Protein AF-A0A167B5S8-F1 (afdb_monomer)

Organism: Colletotrichum incanum (NCBI:txid1573173)

Sequence (380 aa):
MQDLHNALTIAVIDIVQRWWTDEDARFPERMPLEPKEEELLKWIERQVSAGNLQEFSRRLGSWRPDFLVEEDEHHEESYRITEINARFSFNGFMHGAYGQEALNRCVEGEKSVLVGATDPKMILEGLFGLFQTDYPLHLLKGVEHGIDIHMFVDAVWRRFGIKPRLITPADLRLFPDPVSKSGQRLCCVTKNLVMPTSSWTFTAKNGEVWEEIHQVGLELHQRELIALDLGILHEISLRCFNDMRTILLVHDKRMLGIIKQEIPNLVARKVLMPAQADVLDRGVVDTTLPGSKQLDDLIQASMVSPQLRQGYILKPIRSGKGEGIVFGEDLGEHEWISALQELISSKMVPGVSCVIQRRIMPREYNLVLKANLRWFTDRD

Solvent-accessible surface area (backbone atoms only — not comparable to full-atom values): 21814 Å² total; per-residue (Å²): 108,70,66,36,54,50,34,48,50,55,51,50,41,54,53,62,74,35,44,89,73,41,74,88,75,39,43,54,68,65,56,51,67,58,72,70,57,46,52,51,54,57,50,48,53,52,32,32,76,68,69,72,38,77,58,60,86,80,41,60,51,39,70,45,75,43,65,49,44,25,62,46,102,83,72,43,87,40,59,25,36,75,46,40,52,23,57,46,63,40,67,64,49,49,57,47,23,54,50,42,50,55,47,39,71,72,45,74,47,104,85,52,90,69,72,65,95,63,60,34,63,62,52,52,51,56,62,58,67,53,60,65,87,93,49,74,48,36,32,40,42,52,87,67,81,62,68,26,57,59,52,45,37,54,50,42,26,75,75,69,72,44,73,55,40,82,41,41,80,87,35,56,44,82,44,87,28,85,86,40,97,81,39,48,40,43,27,32,63,53,92,69,84,89,63,70,99,78,71,60,70,45,76,45,96,88,68,50,37,32,34,64,57,72,34,35,42,54,40,48,54,71,72,57,57,69,68,49,55,67,72,54,51,55,50,44,57,70,27,31,40,54,25,59,61,34,41,68,47,55,30,29,54,57,39,53,23,49,52,62,70,38,41,68,57,34,39,75,71,63,75,33,54,70,70,38,41,52,42,34,59,64,27,41,46,60,36,40,42,35,49,34,71,66,41,56,53,47,52,56,48,36,74,77,39,58,71,56,36,58,51,27,28,41,37,42,38,82,57,62,97,71,52,76,55,43,53,30,67,81,40,52,66,69,56,47,53,51,59,55,60,71,31,55,53,40,70,79,42,92,98,67,47,41,33,43,28,58,52,80,66,65,61,87,74,94,73,93,70,78,83,72,85,79,80,81,88,81,85,129

Radius of gyration: 23.2 Å; Cα contacts (8 Å, |Δi|>4): 561; chains: 1; bounding box: 58×59×72 Å

Secondary structure (DSSP, 8-state):
-HHHHHHHHHHHHHHHHTTTT-TTTTHHHHS---HHHHHHHHHHHHHHHTTSS--GGG-----EEEEEEEE-TTS-EEEEEEEEE-SSTTTTHHHHHHHHHHHHHHH-STT-----SS-HHHHHHHHHTTS-TTS-EEEEE-S---HHHHHHHHHHHHHHS--PEEE-GGGEEEEE-TTSTTSEEEEEEE------T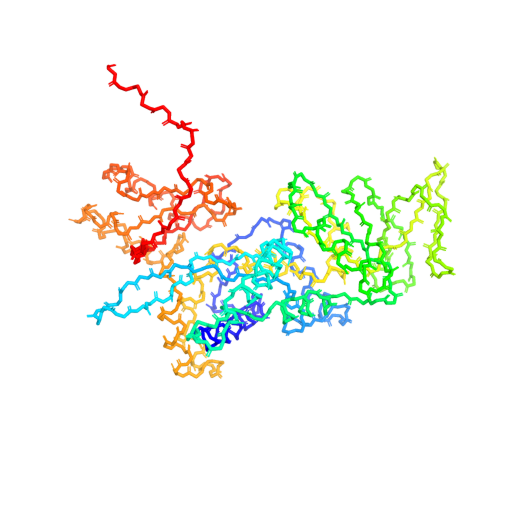T--EEE-TTS-EEEE-SEEEEE--HHHHHHS-HHHHHHHHHHBSS-HHIIIIITSTHHHHHHHHHHHHHHHTTSS-HHHHHHHHHHB--EEPTTSHHHHHHHHHHHH-GGGGGGEEEEETT--TTTT-EEGGGS-HHHHHHHHHHTSS-S--TTT-EEEEEPP-PPP--------S-------

Nearest PDB structures (foldseek):
  6mxb-assembly2_C  TM=2.808E-01  e=1.785E+00  Trypanosoma brucei brucei TREU927
  6ar9-assembly2_C  TM=2.367E-01  e=1.600E+00  Trypanosoma brucei brucei TREU927
  7scr-assembly2_C  TM=2.934E-01  e=4.769E+00  Trypanosoma brucei brucei
  6mxb-assembly2_E  TM=2.358E-01  e=2.220E+00  Trypanosoma brucei brucei TREU927
  6ar9-assembly3_F  TM=2.421E-01  e=2.615E+00  Trypanosoma brucei brucei TREU927

Foldseek 3Di:
DVLLVVLLLLLLLVCLQCVPPPPPLVNCQLAPDDPLLVVLSVVVVVCCVVVLAPRCNVQQAAKDFDWFWFQDPVRDTFTARQFMGQQARQPPLLVLLVVLVVVQVVQPDPPHPDDRPDHSVVSLVSNVVLDDLVDAEEEEADDDPDPRVVSNQVVCCVPRVHRHHYDYLVQWDWDQDCVDPLRIFIKGFDPDPPDDPDWDWDQDPVRTIITTDQAYEYHDAPVRLSPHDSVNSNNNQSHYSNHSSSNRPVRFSSNLQSSLVCLVVCVVVVSDDPVSSVSNNSHYFHKATQLDPVLVVVLVVCVVPVCCQQQKWWAAGRDPPRPPIGRSVNDDSVRSSVLSVLRSRNDDDPPNGTIITGDGDHDDDDDDDDPDDDDDDDDD

Mean predicted aligned error: 6.03 Å

pLDDT: mean 90.88, std 11.54, range [34.59, 98.69]

Structure (mmCIF, N/CA/C/O backbone):
data_AF-A0A167B5S8-F1
#
_entry.id   AF-A0A167B5S8-F1
#
loop_
_atom_site.group_PDB
_atom_site.id
_atom_site.type_symbol
_atom_site.label_atom_id
_atom_site.label_alt_id
_atom_site.label_comp_id
_atom_site.label_asym_id
_atom_site.label_entity_id
_atom_site.label_seq_id
_atom_site.pdbx_PDB_ins_code
_atom_site.Cartn_x
_atom_site.Cartn_y
_atom_site.Cartn_z
_atom_site.occupancy
_atom_site.B_iso_or_equiv
_atom_site.auth_seq_id
_atom_site.auth_comp_id
_atom_site.auth_asym_id
_atom_site.auth_atom_id
_atom_site.pdbx_PDB_model_num
ATOM 1 N N . MET A 1 1 ? -14.598 -13.356 6.620 1.00 85.00 1 MET A N 1
ATOM 2 C CA . MET A 1 1 ? -13.335 -12.813 6.060 1.00 85.00 1 MET A CA 1
ATOM 3 C C . MET A 1 1 ? -13.394 -12.507 4.567 1.00 85.00 1 MET A C 1
ATOM 5 O O . MET A 1 1 ? -13.010 -11.404 4.202 1.00 85.00 1 MET A O 1
ATOM 9 N N . GLN A 1 2 ? -13.881 -13.407 3.702 1.00 91.12 2 GLN A N 1
ATOM 10 C CA . GLN A 1 2 ? -13.965 -13.129 2.257 1.00 91.12 2 GLN A CA 1
ATOM 11 C C . GLN A 1 2 ? -14.840 -11.905 1.932 1.00 91.12 2 GLN A C 1
ATOM 13 O O . GLN A 1 2 ? -14.409 -11.029 1.188 1.00 91.12 2 GLN A O 1
ATOM 18 N N . ASP A 1 3 ? -16.010 -11.785 2.566 1.00 95.19 3 ASP A N 1
ATOM 19 C CA . ASP A 1 3 ? -16.887 -10.617 2.388 1.00 95.19 3 ASP A CA 1
ATOM 20 C C . ASP A 1 3 ? -16.235 -9.310 2.848 1.00 95.19 3 ASP A C 1
ATOM 22 O O . ASP A 1 3 ? -16.364 -8.286 2.179 1.00 95.19 3 ASP A O 1
ATOM 26 N N . LEU A 1 4 ? -15.474 -9.356 3.948 1.00 96.81 4 LEU A N 1
ATOM 27 C CA . LEU A 1 4 ? -14.710 -8.212 4.445 1.00 96.81 4 LEU A CA 1
ATOM 28 C C . LEU A 1 4 ? -13.623 -7.795 3.452 1.00 96.81 4 LEU A C 1
ATOM 30 O O . LEU A 1 4 ? -13.508 -6.615 3.132 1.00 96.81 4 LEU A O 1
ATOM 34 N N . HIS A 1 5 ? -12.861 -8.751 2.919 1.00 95.69 5 HIS A N 1
ATOM 35 C CA . HIS A 1 5 ? -11.855 -8.465 1.899 1.00 95.69 5 HIS A CA 1
ATOM 36 C C . HIS A 1 5 ? -12.480 -7.862 0.631 1.00 95.69 5 HIS A C 1
ATOM 38 O O . HIS A 1 5 ? -11.959 -6.886 0.090 1.00 95.69 5 HIS A O 1
ATOM 44 N N . ASN A 1 6 ? -13.626 -8.387 0.190 1.00 97.44 6 ASN A N 1
ATOM 45 C CA . ASN A 1 6 ? -14.350 -7.864 -0.967 1.00 97.44 6 ASN A CA 1
ATOM 46 C C . ASN A 1 6 ? -14.842 -6.428 -0.727 1.00 97.44 6 ASN A C 1
ATOM 48 O O . ASN A 1 6 ? -14.605 -5.554 -1.560 1.00 97.44 6 ASN A O 1
ATOM 52 N N . ALA A 1 7 ? -15.481 -6.162 0.417 1.00 98.50 7 ALA A N 1
ATOM 53 C CA . ALA A 1 7 ? -15.962 -4.827 0.773 1.00 98.50 7 ALA A CA 1
ATOM 54 C C . ALA A 1 7 ? -14.809 -3.815 0.896 1.00 98.50 7 ALA A C 1
ATOM 56 O O . ALA A 1 7 ? -14.904 -2.706 0.368 1.00 98.50 7 ALA A O 1
ATOM 57 N N . LEU A 1 8 ? -13.697 -4.218 1.521 1.00 98.62 8 LEU A N 1
ATOM 58 C CA . LEU A 1 8 ? -12.490 -3.399 1.635 1.00 98.62 8 LEU A CA 1
ATOM 59 C C . LEU A 1 8 ? -11.911 -3.063 0.260 1.00 98.62 8 LEU A C 1
ATOM 61 O O . LEU A 1 8 ? -11.577 -1.911 0.001 1.00 98.62 8 LEU A O 1
ATOM 65 N N . THR A 1 9 ? -11.821 -4.054 -0.627 1.00 98.38 9 THR A N 1
ATOM 66 C CA . THR A 1 9 ? -11.303 -3.872 -1.988 1.00 98.38 9 THR A CA 1
ATOM 67 C C . THR A 1 9 ? -12.156 -2.879 -2.774 1.00 98.38 9 THR A C 1
ATOM 69 O O . THR A 1 9 ? -11.612 -1.965 -3.387 1.00 98.38 9 THR A O 1
ATOM 72 N N . ILE A 1 10 ? -13.486 -3.004 -2.712 1.00 98.62 10 ILE A N 1
ATOM 73 C CA . ILE A 1 10 ? -14.414 -2.075 -3.375 1.00 98.62 10 ILE A CA 1
ATOM 74 C C . ILE A 1 10 ? -14.236 -0.647 -2.838 1.00 98.62 10 ILE A C 1
ATOM 76 O O . ILE A 1 10 ? -14.113 0.290 -3.627 1.00 98.62 10 ILE A O 1
ATOM 80 N N . ALA A 1 11 ? -14.173 -0.481 -1.513 1.00 98.69 11 ALA A N 1
ATOM 81 C CA . ALA A 1 11 ? -13.989 0.825 -0.884 1.00 98.69 11 ALA A CA 1
ATOM 82 C C . ALA A 1 11 ? -12.651 1.473 -1.277 1.00 98.69 11 ALA A C 1
ATOM 84 O O . ALA A 1 11 ? -12.620 2.637 -1.671 1.00 98.69 11 ALA A O 1
ATOM 85 N N . VAL A 1 12 ? -11.554 0.710 -1.218 1.00 98.69 12 VAL A N 1
ATOM 86 C CA . VAL A 1 12 ? -10.210 1.171 -1.594 1.00 98.69 12 VAL A CA 1
ATOM 87 C C . VAL A 1 12 ? -10.159 1.591 -3.061 1.00 98.69 12 VAL A C 1
ATOM 89 O O . VAL A 1 12 ? -9.614 2.651 -3.365 1.00 98.69 12 VAL A O 1
ATOM 92 N N . ILE A 1 13 ? -10.741 0.796 -3.966 1.00 98.69 13 ILE A N 1
ATOM 93 C CA . ILE A 1 13 ? -10.787 1.126 -5.394 1.00 98.69 13 ILE A CA 1
ATOM 94 C C . ILE A 1 13 ? -11.499 2.463 -5.612 1.00 98.69 13 ILE A C 1
ATOM 96 O O . ILE A 1 13 ? -10.927 3.346 -6.251 1.00 98.69 13 ILE A O 1
ATOM 100 N N . ASP A 1 14 ? -12.701 2.632 -5.055 1.00 98.62 14 ASP A N 1
ATOM 101 C CA . ASP A 1 14 ? -13.482 3.858 -5.243 1.00 98.62 14 ASP A CA 1
ATOM 102 C C . ASP A 1 14 ? -12.767 5.091 -4.678 1.00 98.62 14 ASP A C 1
ATOM 104 O O . ASP A 1 14 ? -12.618 6.084 -5.388 1.00 98.62 14 ASP A O 1
ATOM 108 N N . ILE A 1 15 ? -12.273 5.015 -3.436 1.00 98.69 15 ILE A N 1
ATOM 109 C CA . ILE A 1 15 ? -11.575 6.125 -2.767 1.00 98.69 15 ILE A CA 1
ATOM 110 C C . ILE A 1 15 ? -10.343 6.556 -3.568 1.00 98.69 15 ILE A C 1
ATOM 112 O O . ILE A 1 15 ? -10.149 7.745 -3.816 1.00 98.69 15 ILE A O 1
ATOM 116 N N . VAL A 1 16 ? -9.515 5.605 -4.008 1.00 98.44 16 VAL A N 1
ATOM 117 C CA . VAL A 1 16 ? -8.288 5.918 -4.752 1.00 98.44 16 VAL A CA 1
ATOM 118 C C . VAL A 1 16 ? -8.599 6.487 -6.138 1.00 98.44 16 VAL A C 1
ATOM 120 O O . VAL A 1 16 ? -7.917 7.412 -6.574 1.00 98.44 16 VAL A O 1
ATOM 123 N N . GLN A 1 17 ? -9.619 5.981 -6.840 1.00 97.38 17 GLN A N 1
ATOM 124 C CA . GLN A 1 17 ? -9.961 6.471 -8.183 1.00 97.38 17 GLN A CA 1
ATOM 125 C C . GLN A 1 17 ? -10.477 7.911 -8.190 1.00 97.38 17 GLN A C 1
ATOM 127 O O . GLN A 1 17 ? -10.289 8.616 -9.179 1.00 97.38 17 GLN A O 1
ATOM 132 N N . ARG A 1 18 ? -11.104 8.361 -7.102 1.00 96.94 18 ARG A N 1
ATOM 133 C CA . ARG A 1 18 ? -11.617 9.732 -6.981 1.00 96.94 18 ARG A CA 1
ATOM 134 C C . ARG A 1 18 ? -10.744 10.644 -6.118 1.00 96.94 18 ARG A C 1
ATOM 136 O O . ARG A 1 18 ? -11.148 11.760 -5.807 1.00 96.94 18 ARG A O 1
ATOM 143 N N . TRP A 1 19 ? -9.543 10.187 -5.755 1.00 98.25 19 TRP A 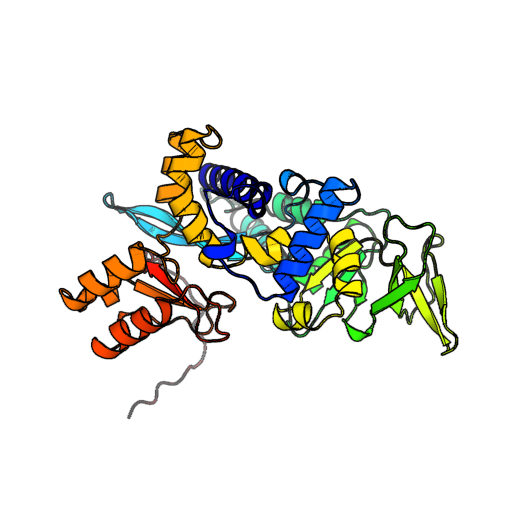N 1
ATOM 144 C CA . TRP A 1 19 ? -8.652 10.855 -4.801 1.00 98.25 19 TRP A CA 1
ATOM 145 C C . TRP A 1 19 ? -8.432 12.345 -5.098 1.00 98.25 19 TRP A C 1
ATOM 147 O O . TRP A 1 19 ? -8.379 13.158 -4.179 1.00 98.25 19 TRP A O 1
ATOM 157 N N . TRP A 1 20 ? -8.312 12.699 -6.382 1.00 96.62 20 TRP A N 1
ATOM 158 C CA . TRP A 1 20 ? -8.062 14.071 -6.838 1.00 96.62 20 TRP A CA 1
ATOM 159 C C . TRP A 1 20 ? -9.299 14.799 -7.368 1.00 96.62 20 TRP A C 1
ATOM 161 O O . TRP A 1 20 ? -9.223 16.001 -7.600 1.00 96.62 20 TRP A O 1
ATOM 171 N N . THR A 1 21 ? -10.395 14.087 -7.628 1.00 95.62 21 THR A N 1
ATOM 172 C CA . THR A 1 21 ? -11.568 14.623 -8.338 1.00 95.62 21 THR A CA 1
ATOM 173 C C . THR A 1 21 ? -12.770 14.852 -7.429 1.00 95.62 21 THR A C 1
ATOM 175 O O . THR A 1 21 ? -13.658 15.617 -7.792 1.00 95.62 21 THR A O 1
ATOM 178 N N . ASP A 1 22 ? -12.807 14.218 -6.257 1.00 96.88 22 ASP A N 1
ATOM 179 C CA . ASP A 1 22 ? -13.857 14.420 -5.260 1.00 96.88 22 ASP A CA 1
ATOM 180 C C . ASP A 1 22 ? -13.489 15.559 -4.296 1.00 96.88 22 ASP A C 1
ATOM 182 O O . ASP A 1 22 ? -12.865 15.355 -3.248 1.00 96.88 22 ASP A O 1
ATOM 186 N N . GLU A 1 23 ? -13.863 16.780 -4.683 1.00 95.31 23 GLU A N 1
ATOM 187 C CA . GLU A 1 23 ? -13.620 17.998 -3.901 1.00 95.31 23 GLU A CA 1
ATOM 188 C C . GLU A 1 23 ? -14.387 18.018 -2.569 1.00 95.31 23 GLU A C 1
ATOM 190 O O . GLU A 1 23 ? -13.928 18.643 -1.613 1.00 95.31 23 GLU A O 1
ATOM 195 N N . ASP A 1 24 ? -15.516 17.310 -2.467 1.00 96.00 24 ASP A N 1
ATOM 196 C CA . ASP A 1 24 ? -16.316 17.250 -1.240 1.00 96.00 24 ASP A CA 1
ATOM 197 C C . ASP A 1 24 ? -15.655 16.338 -0.195 1.00 96.00 24 ASP A C 1
ATOM 199 O O . ASP A 1 24 ? -15.629 16.650 1.001 1.00 96.00 24 ASP A O 1
ATOM 203 N N . ALA A 1 25 ? -15.080 15.215 -0.639 1.00 96.19 25 ALA A N 1
ATOM 204 C CA . ALA A 1 25 ? -14.423 14.253 0.241 1.00 96.19 25 ALA A CA 1
ATOM 205 C C . ALA A 1 25 ? -13.068 14.737 0.781 1.00 96.19 25 ALA A C 1
ATOM 207 O O . ALA A 1 25 ? -12.649 14.280 1.856 1.00 96.19 25 ALA A O 1
ATOM 208 N N . ARG A 1 26 ? -12.401 15.665 0.071 1.00 95.75 26 ARG A N 1
ATOM 209 C CA . ARG A 1 26 ? -11.160 16.346 0.498 1.00 95.75 26 ARG A CA 1
ATOM 210 C C . ARG A 1 26 ? -10.071 15.380 0.981 1.00 95.75 26 ARG A C 1
ATOM 212 O O . ARG A 1 26 ? -9.534 15.499 2.089 1.00 95.75 26 ARG A O 1
ATOM 219 N N . PHE A 1 27 ? -9.806 14.335 0.195 1.00 97.56 27 PHE A N 1
ATOM 220 C CA . PHE A 1 27 ? -8.835 13.302 0.571 1.00 97.56 27 PHE A CA 1
ATOM 221 C C . PHE A 1 27 ? -7.413 13.827 0.777 1.00 97.56 27 PHE A C 1
ATOM 223 O O . PHE A 1 27 ? -6.815 13.469 1.798 1.00 97.56 27 PHE A O 1
ATOM 230 N N . PRO A 1 28 ? -6.867 14.688 -0.104 1.00 96.12 28 PRO A N 1
ATOM 231 C CA . PRO A 1 28 ? -5.528 15.235 0.088 1.00 96.12 28 PRO A CA 1
ATOM 232 C C . PRO A 1 28 ? -5.395 16.047 1.384 1.00 96.12 28 PRO A C 1
ATOM 234 O O . PRO A 1 28 ? -4.339 16.031 2.008 1.00 96.12 28 PRO A O 1
ATOM 237 N N . GLU A 1 29 ? -6.458 16.709 1.846 1.00 94.44 29 GLU A N 1
ATOM 238 C CA . GLU A 1 29 ? -6.458 17.465 3.103 1.00 94.44 29 GLU A CA 1
ATOM 239 C C . GLU A 1 29 ? -6.513 16.561 4.343 1.00 94.44 29 GLU A C 1
ATOM 241 O O . GLU A 1 29 ? -5.941 16.897 5.386 1.00 94.44 29 GLU A O 1
ATOM 246 N N . ARG A 1 30 ? -7.197 15.414 4.240 1.00 94.62 30 ARG A N 1
ATOM 247 C CA . ARG A 1 30 ? -7.322 14.406 5.312 1.00 94.62 30 ARG A CA 1
ATOM 248 C C . ARG A 1 30 ? -6.083 13.525 5.430 1.00 94.62 30 ARG A C 1
ATOM 250 O O . ARG A 1 30 ? -5.764 13.030 6.510 1.00 94.62 30 ARG A O 1
ATOM 257 N N . MET A 1 31 ? -5.385 13.323 4.318 1.00 95.06 31 MET A N 1
ATOM 258 C CA . MET A 1 31 ? -4.178 12.514 4.228 1.00 95.06 31 MET A CA 1
ATOM 259 C C . MET A 1 31 ? -3.126 13.222 3.369 1.00 95.06 31 MET A C 1
ATOM 261 O O . MET A 1 31 ? -2.790 12.743 2.284 1.00 95.06 31 MET A O 1
ATOM 265 N N . PRO A 1 32 ? -2.572 14.351 3.850 1.00 93.62 32 PRO A N 1
ATOM 266 C CA . PRO A 1 32 ? -1.552 15.066 3.104 1.00 93.62 32 PRO A CA 1
ATOM 267 C C . PRO A 1 32 ? -0.321 14.188 2.910 1.00 93.62 32 PRO A C 1
ATOM 269 O O . PRO A 1 32 ? 0.052 13.394 3.790 1.00 93.62 32 PRO A O 1
ATOM 272 N N . LEU A 1 33 ? 0.288 14.343 1.740 1.00 92.25 33 LEU A N 1
ATOM 273 C CA . LEU A 1 33 ? 1.464 13.612 1.288 1.00 92.25 33 LEU A CA 1
ATOM 274 C C . LEU A 1 33 ? 2.680 14.535 1.261 1.00 92.25 33 LEU A C 1
ATOM 276 O O . LEU A 1 33 ? 2.554 15.758 1.346 1.00 92.25 33 LEU A O 1
ATOM 280 N N . GLU A 1 34 ? 3.872 13.958 1.139 1.00 91.00 34 GLU A N 1
ATOM 281 C CA . GLU A 1 34 ? 5.047 14.776 0.862 1.00 91.00 34 GLU A CA 1
ATOM 282 C C . GLU A 1 34 ? 4.951 15.359 -0.557 1.00 91.00 34 GLU A C 1
ATOM 284 O O . GLU A 1 34 ? 4.432 14.688 -1.456 1.00 91.00 34 GLU A O 1
ATOM 289 N N . PRO A 1 35 ? 5.489 16.569 -0.812 1.00 92.75 35 PRO A N 1
ATOM 290 C CA . PRO A 1 35 ? 5.327 17.244 -2.102 1.00 92.75 35 PRO A CA 1
ATOM 291 C C . PRO A 1 35 ? 5.710 16.384 -3.313 1.00 92.75 35 PRO A C 1
ATOM 293 O O . PRO A 1 35 ? 5.017 16.393 -4.325 1.00 92.75 35 PRO A O 1
ATOM 296 N N . LYS A 1 36 ? 6.781 15.591 -3.192 1.00 94.50 36 LYS A N 1
ATOM 297 C CA . LYS A 1 36 ? 7.263 14.706 -4.260 1.00 94.50 36 LYS A CA 1
ATOM 298 C C . LYS A 1 36 ? 6.346 13.503 -4.506 1.00 94.50 36 LYS A C 1
ATOM 300 O O . LYS A 1 36 ? 6.209 13.059 -5.641 1.00 94.50 36 LYS A O 1
ATOM 305 N N . GLU A 1 37 ? 5.721 12.972 -3.458 1.00 94.50 37 GLU A N 1
ATOM 306 C CA . GLU A 1 37 ? 4.750 11.876 -3.573 1.00 94.50 37 GLU A CA 1
ATOM 307 C C . GLU A 1 37 ? 3.457 12.374 -4.216 1.00 94.50 37 GLU A C 1
ATOM 309 O O . GLU A 1 37 ? 2.916 11.723 -5.107 1.00 94.50 37 GLU A O 1
ATOM 314 N N . GLU A 1 38 ? 2.988 13.552 -3.803 1.00 96.25 38 GLU A N 1
ATOM 315 C CA . GLU A 1 38 ? 1.835 14.207 -4.412 1.00 96.25 38 GLU A CA 1
ATOM 316 C C . GLU A 1 38 ? 2.085 14.518 -5.893 1.00 96.25 38 GLU A C 1
ATOM 318 O O . GLU A 1 38 ? 1.242 14.207 -6.738 1.00 96.25 38 GLU A O 1
ATOM 323 N N . GLU A 1 39 ? 3.251 15.080 -6.227 1.00 97.19 39 GLU A N 1
ATOM 324 C CA . GLU A 1 39 ? 3.653 15.338 -7.612 1.00 97.19 39 GLU A CA 1
ATOM 325 C C . GLU A 1 39 ? 3.646 14.050 -8.447 1.00 97.19 39 GLU A C 1
ATOM 327 O O . GLU A 1 39 ? 3.076 14.027 -9.543 1.00 97.19 39 GLU A O 1
ATOM 332 N N . LEU A 1 40 ? 4.210 12.965 -7.907 1.00 97.88 40 LEU A N 1
ATOM 333 C CA . LEU A 1 40 ? 4.229 11.656 -8.553 1.00 97.88 40 LEU A CA 1
ATOM 334 C C . LEU A 1 40 ? 2.813 11.110 -8.784 1.00 97.88 40 LEU A C 1
ATOM 336 O O . LEU A 1 40 ? 2.497 10.674 -9.890 1.00 97.88 40 LEU A O 1
ATOM 340 N N . LEU A 1 41 ? 1.941 11.145 -7.775 1.00 97.88 41 LEU A N 1
ATOM 341 C CA . LEU A 1 41 ? 0.573 10.633 -7.897 1.00 97.88 41 LEU A CA 1
ATOM 342 C C . LEU A 1 41 ? -0.280 11.468 -8.864 1.00 97.88 41 LEU A C 1
ATOM 344 O O . LEU A 1 41 ? -1.040 10.903 -9.651 1.00 97.88 41 LEU A O 1
ATOM 348 N N . LYS A 1 42 ? -0.119 12.796 -8.879 1.00 97.75 42 LYS A N 1
ATOM 349 C CA . LYS A 1 42 ? -0.750 13.670 -9.884 1.00 97.75 42 LYS A CA 1
ATOM 350 C C . LYS A 1 42 ? -0.201 13.412 -11.286 1.00 97.75 42 LYS A C 1
ATOM 352 O O . LYS A 1 42 ? -0.925 13.511 -12.277 1.00 97.75 42 LYS A O 1
ATOM 357 N N . TRP A 1 43 ? 1.087 13.093 -11.414 1.00 97.44 43 TRP A N 1
ATOM 358 C CA . TRP A 1 43 ? 1.656 12.662 -12.689 1.00 97.44 43 TRP A CA 1
ATOM 359 C C . TRP A 1 43 ? 1.067 11.325 -13.151 1.00 97.44 43 TRP A C 1
ATOM 361 O O . TRP A 1 43 ? 0.683 11.222 -14.315 1.00 97.44 43 TRP A O 1
ATOM 371 N N . ILE A 1 44 ? 0.911 10.352 -12.250 1.00 97.19 44 ILE A N 1
ATOM 372 C CA . ILE A 1 44 ? 0.261 9.065 -12.533 1.00 97.19 44 ILE A CA 1
ATOM 373 C C . ILE A 1 44 ? -1.159 9.271 -13.060 1.00 97.19 44 ILE A C 1
ATOM 375 O O . ILE A 1 44 ? -1.513 8.677 -14.075 1.00 97.19 44 ILE A O 1
ATOM 379 N N . GLU A 1 45 ? -1.942 10.159 -12.447 1.00 97.00 45 GLU A N 1
ATOM 380 C CA . GLU A 1 45 ? -3.307 10.450 -12.903 1.00 97.00 45 GLU A CA 1
ATOM 381 C C . GLU A 1 45 ? -3.337 10.985 -14.346 1.00 97.00 45 GLU A C 1
ATOM 383 O O . GLU A 1 45 ? -4.136 10.554 -15.182 1.00 97.00 45 GLU A O 1
ATOM 388 N N . ARG A 1 46 ? -2.374 11.847 -14.696 1.00 96.19 46 ARG A N 1
ATOM 389 C CA . ARG A 1 46 ? -2.198 12.314 -16.081 1.00 96.19 46 ARG A CA 1
ATOM 390 C C . ARG A 1 46 ? -1.823 11.177 -17.033 1.00 96.19 46 ARG A C 1
ATOM 392 O O . ARG A 1 46 ? -2.279 11.179 -18.173 1.00 96.19 46 ARG A O 1
ATOM 399 N N . GLN A 1 47 ? -1.029 10.198 -16.591 1.00 96.25 47 GLN A N 1
ATOM 400 C CA . GLN A 1 47 ? -0.696 9.023 -17.409 1.00 96.25 47 GLN A CA 1
ATOM 401 C C . GLN A 1 47 ? -1.889 8.088 -17.618 1.00 96.25 47 GLN A C 1
ATOM 403 O O . GLN A 1 47 ? -2.013 7.507 -18.697 1.00 96.25 47 GLN A O 1
ATOM 408 N N . VAL A 1 48 ? -2.772 7.958 -16.624 1.00 95.75 48 VAL A N 1
ATOM 409 C CA . VAL A 1 48 ? -4.037 7.224 -16.772 1.00 95.75 48 VAL A CA 1
ATOM 410 C C . VAL A 1 48 ? -4.920 7.919 -17.806 1.00 95.75 48 VAL A C 1
ATOM 412 O O . VAL A 1 48 ? -5.330 7.289 -18.777 1.00 95.75 48 VAL A O 1
ATOM 415 N N . SER A 1 49 ? -5.106 9.236 -17.674 1.00 94.69 49 SER A N 1
ATOM 416 C CA . SER A 1 49 ? -5.874 10.048 -18.631 1.00 94.69 49 SER A CA 1
ATOM 417 C C . SER A 1 49 ? -5.314 9.987 -20.060 1.00 94.69 49 SER A C 1
ATOM 419 O O . SER A 1 49 ? -6.069 10.001 -21.029 1.00 94.69 49 SER A O 1
ATOM 421 N N . ALA A 1 50 ? -3.989 9.883 -20.206 1.00 94.12 50 ALA A N 1
ATOM 422 C CA . ALA A 1 50 ? -3.315 9.742 -21.497 1.00 94.12 50 ALA A CA 1
ATOM 423 C C . ALA A 1 50 ? -3.341 8.309 -22.074 1.00 94.12 50 ALA A C 1
ATOM 425 O O . ALA A 1 50 ? -2.839 8.088 -23.176 1.00 94.12 50 ALA A O 1
ATOM 426 N N . GLY A 1 51 ? -3.877 7.318 -21.351 1.00 93.69 51 GLY A N 1
ATOM 427 C CA . GLY A 1 51 ? -3.889 5.913 -21.779 1.00 93.69 51 GLY A CA 1
ATOM 428 C C . GLY A 1 51 ? -2.518 5.222 -21.720 1.00 93.69 51 GLY A C 1
ATOM 429 O O . GLY A 1 51 ? -2.302 4.185 -22.358 1.00 93.69 51 GLY A O 1
ATOM 430 N N . ASN A 1 52 ? -1.572 5.792 -20.970 1.00 93.00 52 ASN A N 1
ATOM 431 C CA . ASN A 1 52 ? -0.237 5.230 -20.754 1.00 93.00 52 ASN A CA 1
ATOM 432 C C . ASN A 1 52 ? -0.197 4.273 -19.558 1.00 93.00 52 ASN A C 1
ATOM 434 O O . ASN A 1 52 ? 0.629 3.361 -19.531 1.00 93.00 52 ASN A O 1
ATOM 438 N N . LEU A 1 53 ? -1.106 4.454 -18.599 1.00 94.56 53 LEU A N 1
ATOM 439 C CA . LEU A 1 53 ? -1.284 3.588 -17.440 1.00 94.56 53 LEU A CA 1
ATOM 440 C C . LEU A 1 53 ? -2.752 3.161 -17.331 1.00 94.56 53 LEU A C 1
ATOM 442 O O . LEU A 1 53 ? -3.648 3.893 -17.738 1.00 94.56 53 LEU A O 1
ATOM 446 N N . GLN A 1 54 ? -3.010 1.971 -16.791 1.00 94.62 54 GLN A N 1
ATOM 447 C CA . GLN A 1 54 ? -4.383 1.523 -16.557 1.00 94.62 54 GLN A CA 1
ATOM 448 C C . GLN A 1 54 ? -4.979 2.188 -15.309 1.00 94.62 54 GLN A C 1
ATOM 450 O O . GLN A 1 54 ? -4.269 2.611 -14.388 1.00 94.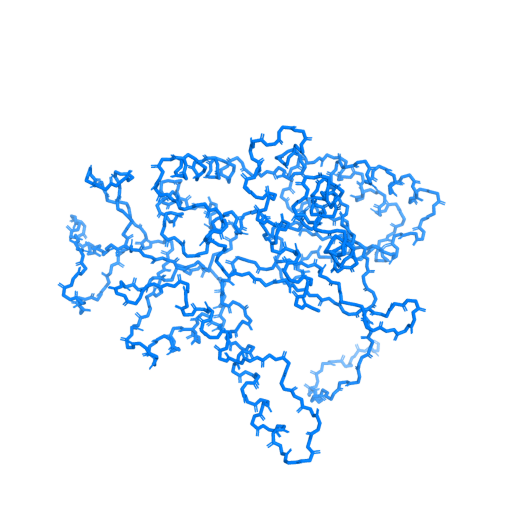62 54 GLN A O 1
ATOM 455 N N . GLU A 1 55 ? -6.308 2.214 -15.262 1.00 96.25 55 GLU A N 1
ATOM 456 C CA . GLU A 1 55 ? -7.067 2.572 -14.068 1.00 96.25 55 GLU A CA 1
ATOM 457 C C . GLU A 1 55 ? -6.656 1.727 -12.857 1.00 96.25 55 GLU A C 1
ATOM 459 O O . GLU A 1 55 ? -6.270 0.561 -12.985 1.00 96.25 55 GLU A O 1
ATOM 464 N N . PHE A 1 56 ? -6.781 2.318 -11.667 1.00 97.31 56 PHE A N 1
ATOM 465 C CA . PHE A 1 56 ? -6.377 1.680 -10.416 1.00 97.31 56 PHE A CA 1
ATOM 466 C C . PHE A 1 56 ? -7.055 0.324 -10.186 1.00 97.31 56 PHE A C 1
ATOM 468 O O . PHE A 1 56 ? -6.393 -0.638 -9.806 1.00 97.31 56 PHE A O 1
ATOM 475 N N . SER A 1 57 ? -8.344 0.220 -10.522 1.00 96.44 57 SER A N 1
ATOM 476 C CA . SER A 1 57 ? -9.163 -0.996 -10.413 1.00 96.44 57 SER A CA 1
ATOM 477 C C . SER A 1 57 ? -8.600 -2.215 -11.158 1.00 96.44 57 SER A C 1
ATOM 479 O O . SER A 1 57 ? -8.993 -3.342 -10.872 1.00 96.44 57 SER A O 1
ATOM 481 N N . ARG A 1 58 ? -7.674 -2.012 -12.105 1.00 94.75 58 ARG A N 1
ATOM 482 C CA . ARG A 1 58 ? -7.046 -3.077 -12.902 1.00 94.75 58 ARG A CA 1
ATOM 483 C C . ARG A 1 58 ? -5.606 -3.384 -12.495 1.00 94.75 58 ARG A C 1
ATOM 485 O O . ARG A 1 58 ? -5.026 -4.326 -13.026 1.00 94.75 58 ARG A O 1
ATOM 492 N N . ARG A 1 59 ? -5.013 -2.595 -11.593 1.00 91.12 59 ARG A N 1
ATOM 493 C CA . ARG A 1 59 ? -3.589 -2.680 -11.222 1.00 91.12 59 ARG A CA 1
ATOM 494 C C . ARG A 1 59 ? -3.364 -2.515 -9.721 1.00 91.12 59 ARG A C 1
ATOM 496 O O . ARG A 1 59 ? -2.442 -1.831 -9.318 1.00 91.12 59 ARG A O 1
ATOM 503 N N . LEU A 1 60 ? -4.165 -3.148 -8.870 1.00 93.06 60 LEU A N 1
ATOM 504 C CA . LEU A 1 60 ? -3.991 -3.011 -7.417 1.00 93.06 60 LEU A CA 1
ATOM 505 C C . LEU A 1 60 ? -2.615 -3.512 -6.943 1.00 93.06 60 LEU A C 1
ATOM 507 O O . LEU A 1 60 ? -2.063 -2.979 -5.983 1.00 93.06 60 LEU A O 1
ATOM 511 N N . GLY A 1 61 ? -2.055 -4.513 -7.626 1.00 93.69 61 GLY A N 1
ATOM 512 C CA . GLY A 1 61 ? -0.816 -5.165 -7.220 1.00 93.69 61 GLY A CA 1
ATOM 513 C C . GLY A 1 61 ? -1.034 -6.148 -6.071 1.00 93.69 61 GLY A C 1
ATOM 514 O O . GLY A 1 61 ? -2.065 -6.815 -6.003 1.00 93.69 61 GLY A O 1
ATOM 515 N N . SER A 1 62 ? -0.053 -6.242 -5.175 1.00 94.50 62 SER A N 1
ATOM 516 C CA . SER A 1 62 ? -0.072 -7.129 -4.010 1.00 94.50 62 SER A CA 1
ATOM 517 C C . SER A 1 62 ? -0.144 -6.321 -2.721 1.00 94.50 62 SER A C 1
ATOM 519 O O . SER A 1 62 ? 0.679 -5.439 -2.468 1.00 94.50 62 SER A O 1
ATOM 521 N N . TRP A 1 63 ? -1.128 -6.651 -1.894 1.00 94.75 63 TRP A N 1
ATOM 522 C CA . TRP A 1 63 ? -1.374 -6.016 -0.610 1.00 94.75 63 TRP A CA 1
ATOM 523 C C . TRP A 1 63 ? -2.000 -7.019 0.357 1.00 94.75 63 TRP A C 1
ATOM 525 O O . TRP A 1 63 ? -2.690 -7.955 -0.046 1.00 94.75 63 TRP A O 1
ATOM 535 N N . ARG A 1 64 ? -1.726 -6.833 1.647 1.00 93.62 64 ARG A N 1
ATOM 536 C CA . ARG A 1 64 ? -2.095 -7.748 2.723 1.00 93.62 64 ARG A CA 1
ATOM 537 C C . ARG A 1 64 ? -2.735 -6.959 3.867 1.00 93.62 64 ARG A C 1
ATOM 539 O O . ARG A 1 64 ? -2.025 -6.218 4.547 1.00 93.62 64 ARG A O 1
ATOM 546 N N . PRO A 1 65 ? -4.056 -7.050 4.073 1.00 94.88 65 PRO A N 1
ATOM 547 C CA . PRO A 1 65 ? -4.672 -6.526 5.282 1.00 94.88 65 PRO A CA 1
ATOM 548 C C . PRO A 1 65 ? -4.323 -7.434 6.466 1.00 94.88 65 PRO A C 1
ATOM 550 O O . PRO A 1 65 ? -4.631 -8.625 6.444 1.00 94.88 65 PRO A O 1
ATOM 553 N N . ASP A 1 66 ? -3.712 -6.864 7.500 1.00 94.69 66 ASP A N 1
ATOM 554 C CA . ASP A 1 66 ? -3.375 -7.587 8.724 1.00 94.69 66 ASP A CA 1
ATOM 555 C C . ASP A 1 66 ? -4.436 -7.309 9.785 1.00 94.69 66 ASP A C 1
ATOM 557 O O . ASP A 1 66 ? -4.872 -6.168 9.980 1.00 94.69 66 ASP A O 1
ATOM 561 N N . PHE A 1 67 ? -4.869 -8.361 10.473 1.00 95.38 67 PHE A N 1
ATOM 562 C CA . PHE A 1 67 ? -5.962 -8.299 11.433 1.00 95.38 67 PHE A CA 1
ATOM 563 C C . PHE A 1 67 ? -5.569 -8.866 12.795 1.00 95.38 67 PHE A C 1
ATOM 565 O O . PHE A 1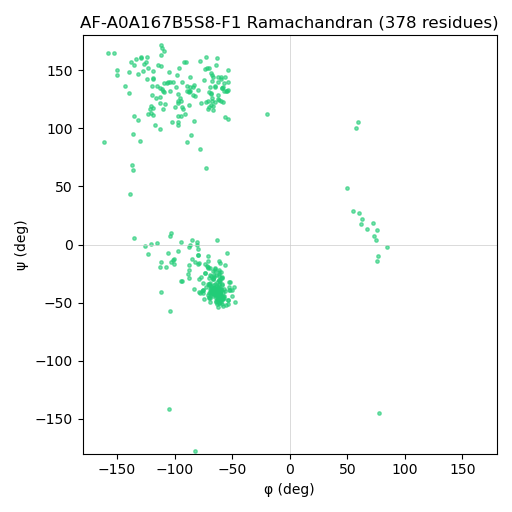 67 ? -4.684 -9.710 12.911 1.00 95.38 67 PHE A O 1
ATOM 572 N N . LEU A 1 68 ? -6.272 -8.399 13.821 1.00 95.75 68 LEU A N 1
ATOM 573 C CA . LEU A 1 68 ? -6.318 -9.011 15.143 1.00 95.75 68 LEU A CA 1
ATOM 574 C C . LEU A 1 68 ? -7.720 -9.580 15.371 1.00 95.75 68 LEU A C 1
ATOM 576 O O . LEU A 1 68 ? -8.687 -9.102 14.776 1.00 95.75 68 LEU A O 1
ATOM 580 N N . VAL A 1 69 ? -7.823 -10.603 16.214 1.00 95.19 69 VAL A N 1
ATOM 581 C CA . VAL A 1 69 ? -9.101 -11.223 16.583 1.00 95.19 69 VAL A CA 1
ATOM 582 C C . VAL A 1 69 ? -9.409 -10.847 18.021 1.00 95.19 69 VAL A C 1
ATOM 584 O O . VAL A 1 69 ? -8.610 -11.155 18.898 1.00 95.19 69 VAL A O 1
ATOM 587 N N . GLU A 1 70 ? -10.534 -10.185 18.257 1.00 94.25 70 GLU A N 1
ATOM 588 C CA . GLU A 1 70 ? -11.083 -9.922 19.595 1.00 94.25 70 GLU A CA 1
ATOM 589 C C . GLU A 1 70 ? -12.362 -10.736 19.811 1.00 94.25 70 GLU A C 1
ATOM 591 O O . GLU A 1 70 ? -12.888 -11.328 18.869 1.00 94.25 70 GLU A O 1
ATOM 596 N N . GLU A 1 71 ? -12.854 -10.770 21.045 1.00 92.62 71 GLU A N 1
ATOM 597 C CA . GLU A 1 71 ? -14.188 -11.292 21.340 1.00 92.62 71 GLU A CA 1
ATOM 598 C C . GLU A 1 71 ? -15.227 -10.181 21.171 1.00 92.62 71 GLU A C 1
ATOM 600 O O . GLU A 1 71 ? -15.012 -9.047 21.608 1.00 92.62 71 GLU A O 1
ATOM 605 N N . ASP A 1 72 ? -16.343 -10.496 20.519 1.00 87.56 72 ASP A N 1
ATOM 606 C CA . ASP A 1 72 ? -17.502 -9.609 20.490 1.00 87.56 72 ASP A CA 1
ATOM 607 C C . ASP A 1 72 ? -18.375 -9.751 21.753 1.00 87.56 72 ASP A C 1
ATOM 609 O O . ASP A 1 72 ? -18.071 -10.505 22.679 1.00 87.56 72 ASP A O 1
ATOM 613 N N . GLU A 1 73 ? -19.488 -9.014 21.799 1.00 85.50 73 GLU A N 1
ATOM 614 C CA . GLU A 1 73 ? -20.446 -9.045 22.917 1.00 85.50 73 GLU A CA 1
ATOM 615 C C . GLU A 1 73 ? -21.095 -10.426 23.136 1.00 85.50 73 GLU A C 1
ATOM 617 O O . GLU A 1 73 ? -21.715 -10.665 24.174 1.00 85.50 73 GLU A O 1
ATOM 622 N N . HIS A 1 74 ? -20.966 -11.338 22.171 1.00 88.44 74 HIS A N 1
ATOM 623 C CA . HIS A 1 74 ? -21.477 -12.702 22.215 1.00 88.44 74 HIS A CA 1
ATOM 624 C C . HIS A 1 74 ? -20.376 -13.742 22.481 1.00 88.44 74 HIS A C 1
ATOM 626 O O . HIS A 1 74 ? -20.669 -14.936 22.452 1.00 88.44 74 HIS A O 1
ATOM 632 N N . HIS A 1 75 ? -19.146 -13.309 22.795 1.00 87.19 75 HIS A N 1
ATOM 633 C CA . HIS A 1 75 ? -17.951 -14.152 22.949 1.00 87.19 75 HIS A CA 1
ATOM 634 C C . HIS A 1 75 ? -17.524 -14.891 21.666 1.00 87.19 75 HIS A C 1
ATOM 636 O O . HIS A 1 75 ? -16.784 -15.885 21.710 1.00 87.19 75 HIS A O 1
ATOM 642 N N . GLU A 1 76 ? -17.952 -14.385 20.511 1.00 91.12 76 GLU A N 1
ATOM 643 C CA . GLU A 1 76 ? -17.566 -14.894 19.201 1.00 91.12 76 GLU A CA 1
ATOM 644 C C . GLU A 1 76 ? -16.334 -14.157 18.663 1.00 91.12 76 GLU A C 1
ATOM 646 O O . GLU A 1 76 ? -16.006 -13.038 19.065 1.00 91.12 76 GLU A O 1
ATOM 651 N N . GLU A 1 77 ? -15.608 -14.806 17.753 1.00 92.88 77 GLU A N 1
ATOM 652 C CA . GLU A 1 77 ? -14.424 -14.211 17.133 1.00 92.88 77 GLU A CA 1
ATOM 653 C C . GLU A 1 77 ? -14.795 -13.065 16.185 1.00 92.88 77 GLU A C 1
ATOM 655 O O . GLU A 1 77 ? -15.422 -13.258 15.140 1.00 92.88 77 GLU A O 1
ATOM 660 N N . SER A 1 78 ? -14.306 -11.869 16.502 1.00 93.00 78 SER A N 1
ATOM 661 C CA . SER A 1 78 ? -14.434 -10.680 15.671 1.00 93.00 78 SER A CA 1
ATOM 662 C C . SER A 1 78 ? -13.082 -10.280 15.085 1.00 93.00 78 SER A C 1
ATOM 664 O O . SER A 1 78 ? -12.151 -9.884 15.788 1.00 93.00 78 SER A O 1
ATOM 666 N N . TYR A 1 79 ? -12.992 -10.326 13.760 1.00 94.81 79 TYR A N 1
ATOM 667 C CA . TYR A 1 79 ? -11.785 -10.026 12.995 1.00 94.81 79 TYR A CA 1
ATOM 668 C C . TYR A 1 79 ? -11.706 -8.527 12.695 1.00 94.81 79 TYR A C 1
ATOM 670 O O . TYR A 1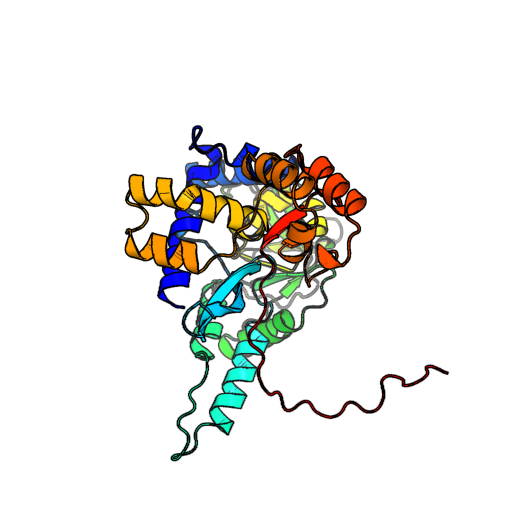 79 ? -12.576 -7.980 12.016 1.00 94.81 79 TYR A O 1
ATOM 678 N N . ARG A 1 80 ? -10.646 -7.863 13.165 1.00 96.50 80 ARG A N 1
ATOM 679 C CA . ARG A 1 80 ? -10.423 -6.422 12.989 1.00 96.50 80 ARG A CA 1
ATOM 680 C C . ARG A 1 80 ? -9.149 -6.171 12.204 1.00 96.50 80 ARG A C 1
ATOM 682 O O . ARG A 1 80 ? -8.055 -6.398 12.712 1.00 96.50 80 ARG A O 1
ATOM 689 N N . ILE A 1 81 ? -9.276 -5.666 10.983 1.00 97.88 81 ILE A N 1
ATOM 690 C CA . ILE A 1 81 ? -8.150 -5.183 10.182 1.00 97.88 81 ILE A CA 1
ATOM 691 C C . ILE A 1 81 ? -7.553 -3.973 10.893 1.00 97.88 81 ILE A C 1
ATOM 693 O O . ILE A 1 81 ? -8.258 -2.997 11.146 1.00 97.88 81 ILE A O 1
ATOM 697 N N . THR A 1 82 ? -6.260 -4.048 11.208 1.00 96.12 82 THR A N 1
ATOM 698 C CA . THR A 1 82 ? -5.533 -3.025 11.975 1.00 96.12 82 THR A CA 1
ATOM 699 C C . THR A 1 82 ? -4.484 -2.275 11.166 1.00 96.12 82 THR A C 1
ATOM 701 O O . THR A 1 82 ? -4.086 -1.173 11.558 1.00 96.12 82 THR A O 1
ATOM 704 N N . GLU A 1 83 ? -4.054 -2.844 10.040 1.00 95.19 83 GLU A N 1
ATOM 705 C CA . GLU A 1 83 ? -3.194 -2.199 9.053 1.00 95.19 83 GLU A CA 1
ATOM 706 C C . GLU A 1 83 ? -3.322 -2.863 7.677 1.00 95.19 83 GLU A C 1
ATOM 708 O O . GLU A 1 83 ? -3.835 -3.975 7.545 1.00 95.19 83 GLU A O 1
ATOM 713 N N . ILE A 1 84 ? -2.837 -2.171 6.644 1.00 95.31 84 ILE A N 1
ATOM 714 C CA . ILE A 1 84 ? -2.697 -2.716 5.296 1.00 95.31 84 ILE A CA 1
ATOM 715 C C . ILE A 1 84 ? -1.224 -2.646 4.892 1.00 95.31 84 ILE A C 1
ATOM 717 O O . ILE A 1 84 ? -0.632 -1.572 4.783 1.00 95.31 84 ILE A O 1
ATOM 721 N N . ASN A 1 85 ? -0.625 -3.801 4.629 1.00 93.75 85 ASN A N 1
ATOM 722 C CA . ASN A 1 85 ? 0.747 -3.927 4.168 1.00 93.75 85 ASN A CA 1
ATOM 723 C C . ASN A 1 85 ? 0.784 -4.067 2.649 1.00 93.75 85 ASN A C 1
ATOM 725 O O . ASN A 1 85 ? 0.380 -5.087 2.105 1.00 93.75 85 ASN A O 1
ATOM 729 N N . ALA A 1 86 ? 1.280 -3.042 1.955 1.00 93.44 86 ALA A N 1
ATOM 730 C CA . ALA A 1 86 ? 1.307 -3.044 0.491 1.00 93.44 86 ALA A CA 1
ATOM 731 C C . ALA A 1 86 ? 2.629 -2.559 -0.116 1.00 93.44 86 ALA A C 1
ATOM 733 O O . ALA A 1 86 ? 2.746 -2.417 -1.328 1.00 93.44 86 ALA A O 1
ATOM 734 N N . ARG A 1 87 ? 3.644 -2.306 0.717 1.00 89.88 87 ARG A N 1
ATOM 735 C CA . ARG A 1 87 ? 4.952 -1.808 0.269 1.00 89.88 87 ARG A CA 1
ATOM 736 C C . ARG A 1 87 ? 5.815 -2.896 -0.369 1.00 89.88 87 ARG A C 1
ATOM 738 O O . ARG A 1 87 ? 6.495 -2.638 -1.354 1.00 89.88 87 ARG A O 1
ATOM 745 N N . PHE A 1 88 ? 5.789 -4.099 0.204 1.00 92.56 88 PHE A N 1
ATOM 746 C CA . PHE A 1 88 ? 6.623 -5.232 -0.196 1.00 92.56 88 PHE A CA 1
ATOM 747 C C . PHE A 1 88 ? 5.738 -6.368 -0.699 1.00 92.56 88 PHE A C 1
ATOM 749 O O . PHE A 1 88 ? 5.140 -7.087 0.099 1.00 92.56 88 PHE A O 1
ATOM 756 N N . SER A 1 89 ? 5.664 -6.536 -2.019 1.00 90.25 89 SER A N 1
ATOM 757 C CA . SER A 1 89 ? 4.672 -7.404 -2.671 1.00 90.25 89 SER A CA 1
ATOM 758 C C . SER A 1 89 ? 4.725 -8.874 -2.255 1.00 90.25 89 SER A C 1
ATOM 760 O O . SER A 1 89 ? 3.723 -9.572 -2.383 1.00 90.25 89 SER A O 1
ATOM 762 N N . PHE A 1 90 ? 5.874 -9.351 -1.775 1.00 92.38 90 PHE A N 1
ATOM 763 C CA . PHE A 1 90 ? 6.079 -10.757 -1.419 1.00 92.38 90 PHE A CA 1
ATOM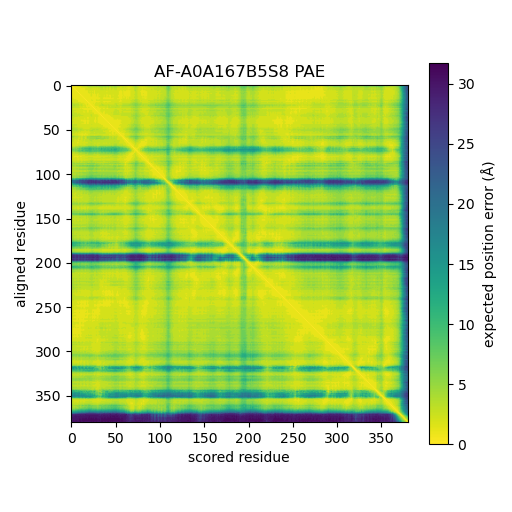 764 C C . PHE A 1 90 ? 6.040 -11.015 0.085 1.00 92.38 90 PHE A C 1
ATOM 766 O O . PHE A 1 90 ? 5.957 -12.169 0.490 1.00 92.38 90 PHE A O 1
ATOM 773 N N . ASN A 1 91 ? 6.144 -9.971 0.912 1.00 90.38 91 ASN A N 1
ATOM 774 C CA . ASN A 1 91 ? 6.393 -10.118 2.342 1.00 90.38 91 ASN A CA 1
ATOM 775 C C . ASN A 1 91 ? 5.308 -10.977 3.011 1.00 90.38 91 ASN A C 1
ATOM 777 O O . ASN A 1 91 ? 4.121 -10.659 2.943 1.00 90.38 91 ASN A O 1
ATOM 781 N N . GLY A 1 92 ? 5.732 -12.063 3.660 1.00 89.19 92 GLY A N 1
ATOM 782 C CA . GLY A 1 92 ? 4.884 -13.008 4.383 1.00 89.19 92 GLY A CA 1
ATOM 783 C C . GLY A 1 92 ? 4.079 -13.965 3.501 1.00 89.19 92 GLY A C 1
ATOM 784 O O . GLY A 1 92 ? 3.581 -14.965 4.016 1.00 89.19 92 GLY A O 1
ATOM 785 N N . PHE A 1 93 ? 3.961 -13.715 2.194 1.00 93.81 93 PHE A N 1
ATOM 786 C CA . PHE A 1 93 ? 3.196 -14.576 1.294 1.00 93.81 93 PHE A CA 1
ATOM 787 C C . PHE A 1 93 ? 3.954 -15.848 0.921 1.00 93.81 93 PHE A C 1
ATOM 789 O O . PHE A 1 93 ? 3.358 -16.923 0.924 1.00 93.81 93 PHE A O 1
ATOM 796 N N . MET A 1 94 ? 5.258 -15.763 0.638 1.00 94.69 94 MET A N 1
ATOM 797 C CA . MET A 1 94 ? 6.042 -16.949 0.275 1.00 94.69 94 MET A CA 1
ATOM 798 C C . MET A 1 94 ? 6.205 -17.864 1.482 1.00 94.69 94 MET A C 1
ATOM 800 O O . MET A 1 94 ? 5.983 -19.071 1.382 1.00 94.69 94 MET A O 1
ATOM 804 N N . HIS A 1 95 ? 6.545 -17.288 2.637 1.00 92.25 95 HIS A N 1
ATOM 805 C CA . HIS A 1 95 ? 6.640 -18.051 3.875 1.00 92.25 95 HIS A CA 1
ATOM 806 C C . HIS A 1 95 ? 5.279 -18.646 4.274 1.00 92.25 95 HIS A C 1
ATOM 808 O O . HIS A 1 95 ? 5.210 -19.820 4.634 1.00 92.25 95 HIS A O 1
ATOM 814 N N . GLY A 1 96 ? 4.193 -17.875 4.135 1.00 92.75 96 GLY A N 1
ATOM 815 C CA . GLY A 1 96 ? 2.829 -18.339 4.387 1.00 92.75 96 GLY A CA 1
ATOM 816 C C . GLY A 1 96 ? 2.410 -19.501 3.483 1.00 92.75 96 GLY A C 1
ATOM 817 O O . GLY A 1 96 ? 1.900 -20.500 3.983 1.00 92.75 96 GLY A O 1
ATOM 818 N N . ALA A 1 97 ? 2.683 -19.422 2.177 1.00 94.81 97 ALA A N 1
ATOM 819 C CA . ALA A 1 97 ? 2.344 -20.480 1.227 1.00 94.81 97 ALA A CA 1
ATOM 820 C C . ALA A 1 97 ? 3.077 -21.793 1.543 1.00 94.81 97 ALA A C 1
ATOM 822 O O . ALA A 1 97 ? 2.436 -22.825 1.734 1.00 94.81 97 ALA A O 1
ATOM 823 N N . TYR A 1 98 ? 4.408 -21.766 1.669 1.00 93.44 98 TYR A N 1
ATOM 824 C CA . TYR A 1 98 ? 5.172 -22.986 1.953 1.00 93.44 98 TYR A CA 1
ATOM 825 C C . TYR A 1 98 ? 4.909 -23.539 3.359 1.00 93.44 98 TYR A C 1
ATOM 827 O O . TYR A 1 98 ? 4.860 -24.756 3.541 1.00 93.44 98 TYR A O 1
ATOM 835 N N . GLY A 1 99 ? 4.714 -22.663 4.350 1.00 92.19 99 GLY A N 1
ATOM 836 C CA . GLY A 1 99 ? 4.326 -23.064 5.700 1.00 92.19 99 GLY A CA 1
ATOM 837 C C . GLY A 1 99 ? 2.976 -23.777 5.707 1.00 92.19 99 GLY A C 1
ATOM 838 O O . GLY A 1 99 ? 2.855 -24.859 6.279 1.00 92.19 99 GLY A O 1
ATOM 839 N N . GLN A 1 100 ? 1.982 -23.221 5.010 1.00 92.31 100 GLN A N 1
ATOM 840 C CA . GLN A 1 100 ? 0.665 -23.835 4.888 1.00 92.31 100 GLN A CA 1
ATOM 841 C C . GLN A 1 100 ? 0.711 -25.151 4.100 1.00 92.31 100 GLN A C 1
ATOM 843 O O . GLN A 1 100 ? 0.052 -26.108 4.491 1.00 92.31 100 GLN A O 1
ATOM 848 N N . GLU A 1 101 ? 1.520 -25.246 3.043 1.00 92.06 101 GLU A N 1
ATOM 849 C CA . GLU A 1 101 ? 1.710 -26.499 2.303 1.00 92.06 101 GLU A CA 1
ATOM 850 C C . GLU A 1 101 ? 2.290 -27.603 3.199 1.00 92.06 101 GLU A C 1
ATOM 852 O O . GLU A 1 101 ? 1.814 -28.740 3.182 1.00 92.06 101 GLU A O 1
ATOM 857 N N . ALA A 1 102 ? 3.291 -27.274 4.019 1.00 90.62 102 ALA A N 1
ATOM 858 C CA . ALA A 1 102 ? 3.856 -28.212 4.981 1.00 90.62 102 ALA A CA 1
ATOM 859 C C . ALA A 1 102 ? 2.832 -28.620 6.052 1.00 90.62 102 ALA A C 1
ATOM 861 O O . ALA A 1 102 ? 2.739 -29.801 6.382 1.00 90.62 102 ALA A O 1
ATOM 862 N N . LEU A 1 103 ? 2.045 -27.668 6.567 1.00 88.25 103 LEU A N 1
ATOM 863 C CA . LEU A 1 103 ? 0.986 -27.944 7.538 1.00 88.25 103 LEU A CA 1
ATOM 864 C C . LEU A 1 103 ? -0.084 -28.865 6.958 1.00 88.25 103 LEU A C 1
ATOM 866 O O . LEU A 1 103 ? -0.410 -29.854 7.606 1.00 88.25 103 LEU A O 1
ATOM 870 N N . ASN A 1 104 ? -0.568 -28.593 5.742 1.00 87.88 104 ASN A N 1
ATOM 871 C CA . ASN A 1 104 ? -1.574 -29.411 5.060 1.00 87.88 104 ASN A CA 1
ATOM 872 C C . ASN A 1 104 ? -1.128 -30.877 4.993 1.00 87.88 104 ASN A C 1
ATOM 874 O O . ASN A 1 104 ? -1.841 -31.756 5.463 1.00 87.88 104 ASN A O 1
ATOM 878 N N . ARG A 1 105 ? 0.117 -31.137 4.575 1.00 85.19 105 ARG A N 1
ATOM 879 C CA . ARG A 1 105 ? 0.687 -32.498 4.537 1.00 85.19 105 ARG A CA 1
ATOM 880 C C . ARG A 1 105 ? 0.762 -33.184 5.908 1.00 85.19 105 ARG A C 1
ATOM 882 O O . ARG A 1 105 ? 0.774 -34.409 5.969 1.00 85.19 105 ARG A O 1
ATOM 889 N N . CYS A 1 106 ? 0.857 -32.418 6.995 1.00 79.44 106 CYS A N 1
ATOM 890 C CA . CYS A 1 106 ? 0.922 -32.939 8.363 1.00 79.44 106 CYS A CA 1
ATOM 891 C C . CYS A 1 106 ? -0.463 -33.165 8.993 1.00 79.44 106 CYS A C 1
ATOM 893 O O . CYS A 1 106 ? -0.584 -34.025 9.865 1.00 79.44 106 CYS A O 1
ATOM 895 N N . VAL A 1 107 ? -1.484 -32.392 8.600 1.00 76.31 107 VAL A N 1
ATOM 896 C CA . VAL A 1 107 ? -2.841 -32.452 9.185 1.00 76.31 107 VAL A CA 1
ATOM 897 C C . VAL A 1 107 ? -3.845 -33.240 8.341 1.00 76.31 107 VAL A C 1
ATOM 899 O O . VAL A 1 107 ? -4.869 -33.659 8.879 1.00 76.31 107 VAL A O 1
ATOM 902 N N . GLU A 1 108 ? -3.553 -33.491 7.062 1.00 63.75 108 GLU A N 1
ATOM 903 C CA . GLU A 1 108 ? -4.338 -34.336 6.147 1.00 63.75 108 GLU A CA 1
ATOM 904 C C . GLU A 1 108 ? -4.190 -35.834 6.490 1.00 63.75 108 GLU A C 1
ATOM 906 O O . GLU A 1 108 ? -3.635 -36.634 5.740 1.00 63.75 108 GLU A O 1
ATOM 911 N N . GLY A 1 109 ? -4.686 -36.235 7.660 1.00 61.88 109 GLY A N 1
ATOM 912 C CA . GLY A 1 109 ? -4.983 -37.631 7.986 1.00 61.88 109 GLY A CA 1
ATOM 913 C C . GLY A 1 109 ? -6.492 -37.876 7.956 1.00 61.88 109 GLY A C 1
ATOM 914 O O . GLY A 1 109 ? -7.256 -36.994 8.337 1.00 61.88 109 GLY A O 1
ATOM 915 N N . GLU A 1 110 ? -6.932 -39.088 7.592 1.00 58.00 110 GLU A N 1
ATOM 916 C CA . GLU A 1 110 ? -8.354 -39.485 7.428 1.00 58.00 110 GLU A CA 1
ATOM 917 C C . GLU A 1 110 ? -9.271 -39.231 8.649 1.00 58.00 110 GLU A C 1
ATOM 919 O O . GLU A 1 110 ? -10.483 -39.409 8.564 1.00 58.00 110 GLU A O 1
ATOM 924 N N . LYS A 1 111 ? -8.716 -38.829 9.800 1.00 64.75 111 LYS A N 1
ATOM 925 C CA . LYS A 1 111 ? -9.443 -38.571 11.055 1.00 64.75 111 LYS A CA 1
ATOM 926 C C . LYS A 1 111 ? -9.403 -37.112 11.527 1.00 64.75 111 LYS A C 1
ATOM 928 O O . LYS A 1 111 ? -9.932 -36.823 12.598 1.00 64.75 111 LYS A O 1
ATOM 933 N N . SER A 1 112 ? -8.758 -36.209 10.791 1.00 68.38 112 SER A N 1
ATOM 934 C CA . SER A 1 112 ? -8.646 -34.801 11.180 1.00 68.38 112 SER A CA 1
ATOM 935 C C . SER A 1 112 ? -9.823 -33.985 10.643 1.00 68.38 112 SER A C 1
ATOM 937 O O . SER A 1 112 ? -10.148 -34.064 9.464 1.00 68.38 112 SER A O 1
ATOM 939 N N . VAL A 1 113 ? -10.444 -33.176 11.504 1.00 78.62 113 VAL A N 1
ATOM 940 C CA . VAL A 1 113 ? -11.421 -32.137 11.115 1.00 78.62 113 VAL A CA 1
ATOM 941 C C . VAL A 1 113 ? -10.749 -30.799 10.783 1.00 78.62 113 VAL A C 1
ATOM 943 O O . VAL A 1 113 ? -11.428 -29.835 10.438 1.00 78.62 113 VAL A O 1
ATOM 946 N N . LEU A 1 114 ? -9.421 -30.718 10.920 1.00 79.44 114 LEU A N 1
ATOM 947 C CA . LEU A 1 114 ? -8.659 -29.509 10.634 1.00 79.44 114 LEU A CA 1
ATOM 948 C C . LEU A 1 114 ? -8.442 -29.375 9.129 1.00 79.44 114 LEU A C 1
ATOM 950 O O . LEU A 1 114 ? -8.008 -30.317 8.468 1.00 79.44 114 LEU A O 1
ATOM 954 N N . VAL A 1 115 ? -8.691 -28.175 8.618 1.00 79.50 115 VAL A N 1
ATOM 955 C CA . VAL A 1 115 ? -8.400 -27.782 7.238 1.00 79.50 115 VAL A CA 1
ATOM 956 C C . VAL A 1 115 ? -7.328 -26.699 7.234 1.00 79.50 115 VAL A C 1
ATOM 958 O O . VAL A 1 115 ? -7.164 -25.971 8.216 1.00 79.50 115 VAL A O 1
ATOM 961 N N . GLY A 1 116 ? -6.585 -26.587 6.134 1.00 83.12 116 GLY A N 1
ATOM 962 C CA . GLY A 1 116 ? -5.648 -25.485 5.955 1.00 83.12 116 GLY A CA 1
ATOM 963 C C . GLY A 1 116 ? -6.360 -24.132 5.998 1.00 83.12 116 GLY A C 1
ATOM 964 O O . GLY A 1 116 ? -7.464 -23.993 5.474 1.00 83.12 116 GLY A O 1
ATOM 965 N N . ALA A 1 117 ? -5.728 -23.123 6.603 1.00 85.19 117 ALA A N 1
ATOM 966 C CA . ALA A 1 117 ? -6.314 -21.785 6.721 1.00 85.19 117 ALA A CA 1
ATOM 967 C C . ALA A 1 117 ? -6.367 -21.038 5.375 1.00 85.19 117 ALA A C 1
ATOM 969 O O . ALA A 1 117 ? -7.106 -20.068 5.220 1.00 85.19 117 ALA A O 1
ATOM 970 N N . THR A 1 118 ? -5.565 -21.474 4.404 1.00 88.38 118 THR A N 1
ATOM 971 C CA . THR A 1 118 ? -5.503 -20.922 3.050 1.00 88.38 118 THR A CA 1
ATOM 972 C C . THR A 1 118 ? -5.043 -21.994 2.061 1.00 88.38 118 THR A C 1
ATOM 974 O O . THR A 1 118 ? -4.510 -23.031 2.464 1.00 88.38 118 THR A O 1
ATOM 977 N N . ASP A 1 119 ? -5.236 -21.744 0.767 1.00 91.00 119 ASP A N 1
ATOM 978 C CA . ASP A 1 119 ? -4.670 -22.554 -0.310 1.00 91.00 119 ASP A CA 1
ATOM 979 C C . ASP A 1 119 ? -3.293 -21.981 -0.717 1.00 91.00 119 ASP A C 1
ATOM 981 O O . ASP A 1 119 ? -3.228 -20.886 -1.291 1.00 91.00 119 ASP A O 1
ATOM 985 N N . PRO A 1 120 ? -2.178 -22.701 -0.465 1.00 93.75 120 PRO A N 1
ATOM 986 C CA . PRO A 1 120 ? -0.842 -22.286 -0.898 1.00 93.75 120 PRO A CA 1
ATOM 987 C C . PRO A 1 120 ? -0.761 -21.968 -2.391 1.00 93.75 120 PRO A C 1
ATOM 989 O O . PRO A 1 120 ? -0.052 -21.044 -2.799 1.00 93.75 120 PRO A O 1
ATOM 992 N N . LYS A 1 121 ? -1.491 -22.728 -3.214 1.00 94.44 121 LYS A N 1
ATOM 993 C CA . LYS A 1 121 ? -1.477 -22.576 -4.665 1.00 94.44 121 LYS A CA 1
ATOM 994 C C . LYS A 1 121 ? -2.115 -21.255 -5.074 1.00 94.44 121 LYS A C 1
ATOM 996 O O . LYS A 1 121 ? -1.539 -20.558 -5.903 1.00 94.44 121 LYS A O 1
ATOM 1001 N N . MET A 1 122 ? -3.226 -20.874 -4.446 1.00 94.25 122 MET A N 1
ATOM 1002 C CA . MET A 1 122 ? -3.881 -19.587 -4.686 1.00 94.25 122 MET A CA 1
ATOM 1003 C C . MET A 1 122 ? -2.938 -18.406 -4.405 1.00 94.25 122 MET A C 1
ATOM 1005 O O . MET A 1 122 ? -2.891 -17.463 -5.193 1.00 94.25 122 MET A O 1
ATOM 1009 N N . ILE A 1 123 ? -2.143 -18.470 -3.329 1.00 94.44 123 ILE A N 1
ATOM 1010 C CA . ILE A 1 123 ? -1.150 -17.429 -3.010 1.00 94.44 123 ILE A CA 1
ATOM 1011 C C . ILE A 1 123 ? -0.082 -17.346 -4.107 1.00 94.44 123 ILE A C 1
ATOM 1013 O O . ILE A 1 123 ? 0.191 -16.265 -4.631 1.00 94.44 123 ILE A O 1
ATOM 1017 N N . LEU A 1 124 ? 0.516 -18.484 -4.474 1.00 95.81 124 LEU A N 1
ATOM 1018 C CA . LEU A 1 124 ? 1.576 -18.524 -5.483 1.00 95.81 124 LEU A CA 1
ATOM 1019 C C . LEU A 1 124 ? 1.072 -18.089 -6.863 1.00 95.81 124 LEU A C 1
ATOM 1021 O O . LEU A 1 124 ? 1.745 -17.316 -7.539 1.00 95.81 124 LEU A O 1
ATOM 1025 N N . GLU A 1 125 ? -0.113 -18.541 -7.277 1.00 96.06 125 GLU A N 1
ATOM 1026 C CA . GLU A 1 125 ? -0.731 -18.142 -8.545 1.00 96.06 125 GLU A CA 1
ATOM 1027 C C . GLU A 1 125 ? -1.073 -16.651 -8.566 1.00 96.06 125 GLU A C 1
ATOM 1029 O O . GLU A 1 125 ? -0.824 -15.994 -9.576 1.00 96.06 125 GLU A O 1
ATOM 1034 N N . GLY A 1 126 ? -1.542 -16.091 -7.446 1.00 95.00 126 GLY A N 1
ATOM 1035 C CA . GLY A 1 126 ? -1.742 -14.651 -7.299 1.00 95.00 126 GLY A CA 1
ATOM 1036 C C . GLY A 1 126 ? -0.448 -13.857 -7.504 1.00 95.00 126 GLY A C 1
ATOM 1037 O O . GLY A 1 126 ? -0.432 -12.900 -8.275 1.00 95.00 126 GLY A O 1
ATOM 1038 N N . LEU A 1 127 ? 0.659 -14.285 -6.885 1.00 95.62 127 LEU A N 1
ATOM 1039 C CA . LEU A 1 127 ? 1.967 -13.639 -7.055 1.00 95.62 127 LEU A CA 1
ATOM 1040 C C . LEU A 1 127 ? 2.534 -13.808 -8.472 1.00 95.62 127 LEU A C 1
ATOM 1042 O O . LEU A 1 127 ? 3.112 -12.870 -9.021 1.00 95.62 127 LEU A O 1
ATOM 1046 N N . PHE A 1 128 ? 2.373 -14.985 -9.080 1.00 96.19 128 PHE A N 1
ATOM 1047 C CA . PHE A 1 128 ? 2.802 -15.229 -10.459 1.00 96.19 128 PHE A CA 1
ATOM 1048 C C . PHE A 1 128 ? 1.971 -14.450 -11.481 1.00 96.19 128 PHE A C 1
ATOM 1050 O O . PHE A 1 128 ? 2.493 -14.094 -12.532 1.00 96.19 128 PHE A O 1
ATOM 1057 N N . GLY A 1 129 ? 0.717 -14.127 -11.161 1.00 95.38 129 GLY A N 1
ATOM 1058 C CA . GLY A 1 129 ? -0.147 -13.287 -11.988 1.00 95.38 129 GLY A CA 1
ATOM 1059 C C . GLY A 1 129 ? 0.242 -11.804 -12.026 1.00 95.38 129 GLY A C 1
ATOM 1060 O O . GLY A 1 129 ? -0.298 -11.068 -12.847 1.00 95.38 129 GLY A O 1
ATOM 1061 N N . LEU A 1 130 ? 1.170 -11.346 -11.175 1.00 95.12 130 LEU A N 1
ATOM 1062 C CA . LEU A 1 130 ? 1.586 -9.937 -11.128 1.00 95.12 130 LEU A CA 1
ATOM 1063 C C . LEU A 1 130 ? 2.472 -9.524 -12.310 1.00 95.12 130 LEU A C 1
ATOM 1065 O O . LEU A 1 130 ? 2.543 -8.340 -12.633 1.00 95.12 130 LEU A O 1
ATOM 1069 N N . PHE A 1 131 ? 3.176 -10.464 -12.938 1.00 94.94 131 PHE A N 1
ATOM 1070 C CA . PHE A 1 131 ? 4.193 -10.166 -13.943 1.00 94.94 131 PHE A CA 1
ATOM 1071 C C . PHE A 1 131 ? 3.979 -10.982 -15.221 1.00 94.94 131 PHE A C 1
ATOM 1073 O O . PHE A 1 131 ? 3.281 -11.992 -15.238 1.00 94.94 131 PHE A O 1
ATOM 1080 N N . GLN A 1 132 ? 4.585 -10.531 -16.314 1.00 93.50 132 GLN A N 1
ATOM 1081 C CA . GLN A 1 132 ? 4.493 -11.185 -17.617 1.00 93.50 132 GLN A CA 1
ATOM 1082 C C . GLN A 1 132 ? 5.716 -12.073 -17.842 1.00 93.50 132 GLN A C 1
ATOM 1084 O O . GLN A 1 132 ? 6.850 -11.622 -17.693 1.00 93.50 132 GLN A O 1
ATOM 1089 N N . THR A 1 133 ? 5.513 -13.330 -18.225 1.00 92.81 133 THR A N 1
ATOM 1090 C CA . THR A 1 133 ? 6.610 -14.299 -18.404 1.00 92.81 133 THR A CA 1
ATOM 1091 C C . THR A 1 133 ? 7.455 -14.051 -19.652 1.00 92.81 133 THR A C 1
ATOM 1093 O O . THR A 1 133 ? 8.574 -14.547 -19.738 1.00 92.81 133 THR A O 1
ATOM 1096 N N . ASP A 1 134 ? 6.952 -13.260 -20.599 1.00 90.69 134 ASP A N 1
ATOM 1097 C CA . ASP A 1 134 ? 7.628 -12.998 -21.876 1.00 90.69 134 ASP A CA 1
ATOM 1098 C C . ASP A 1 134 ? 8.741 -11.943 -21.761 1.00 90.69 134 ASP A C 1
ATOM 1100 O O . ASP A 1 134 ? 9.527 -11.752 -22.691 1.00 90.69 134 ASP A O 1
ATOM 1104 N N . TYR A 1 135 ? 8.840 -11.271 -20.609 1.00 90.62 135 TYR A N 1
ATOM 1105 C CA . TYR A 1 135 ? 9.823 -10.224 -20.350 1.00 90.62 135 TYR A CA 1
ATOM 1106 C C . TYR A 1 135 ? 10.753 -10.584 -19.182 1.00 90.62 135 TYR A C 1
ATOM 1108 O O . TYR A 1 135 ? 10.322 -11.218 -18.215 1.00 90.62 135 TYR A O 1
ATOM 1116 N N . PRO A 1 136 ? 12.015 -10.110 -19.187 1.00 92.06 136 PRO A N 1
ATOM 1117 C CA . PRO A 1 136 ? 12.886 -10.202 -18.020 1.00 92.06 136 PRO A CA 1
ATOM 1118 C C . PRO A 1 136 ? 12.240 -9.578 -16.774 1.00 92.06 136 PRO A C 1
ATOM 1120 O O . PRO A 1 136 ? 11.731 -8.455 -16.821 1.00 92.06 136 PRO A O 1
ATOM 1123 N N . LEU A 1 137 ? 12.279 -10.300 -15.651 1.00 95.25 137 LEU A N 1
ATOM 1124 C CA . LEU A 1 137 ? 11.756 -9.821 -14.373 1.00 95.25 137 LEU A CA 1
ATOM 1125 C C . LEU A 1 137 ? 12.867 -9.163 -13.553 1.00 95.25 137 LEU A C 1
ATOM 1127 O O . LEU A 1 137 ? 13.834 -9.827 -13.175 1.00 95.25 137 LEU A O 1
ATOM 1131 N N . HIS A 1 138 ? 12.707 -7.878 -13.249 1.00 96.88 138 HIS A N 1
ATOM 1132 C CA . HIS A 1 138 ? 13.604 -7.133 -12.370 1.00 96.88 138 HIS A CA 1
ATOM 1133 C C . HIS A 1 138 ? 12.940 -6.906 -11.016 1.00 96.88 138 HIS A C 1
ATOM 1135 O O . HIS A 1 138 ? 11.752 -6.599 -10.945 1.00 96.88 138 HIS A O 1
ATOM 1141 N N . LEU A 1 139 ? 13.703 -7.034 -9.938 1.00 97.56 139 LEU A N 1
ATOM 1142 C CA . LEU A 1 139 ? 13.255 -6.738 -8.584 1.00 97.56 139 LEU A CA 1
ATOM 1143 C C . LEU A 1 139 ? 14.210 -5.696 -7.995 1.00 97.56 139 LEU A C 1
ATOM 1145 O O . LEU A 1 139 ? 15.393 -5.973 -7.787 1.00 97.56 139 LEU A O 1
ATOM 1149 N N . LEU A 1 140 ? 13.698 -4.488 -7.780 1.00 97.50 140 LEU A N 1
ATOM 1150 C CA . LEU A 1 140 ? 14.435 -3.362 -7.229 1.00 97.50 140 LEU A CA 1
ATOM 1151 C C . LEU A 1 140 ? 14.443 -3.460 -5.705 1.00 97.50 140 LEU A C 1
ATOM 1153 O O . LEU A 1 140 ? 13.426 -3.222 -5.053 1.00 97.50 140 LEU A O 1
ATOM 1157 N N . LYS A 1 141 ? 15.600 -3.822 -5.156 1.00 96.44 141 LYS A N 1
ATOM 1158 C CA . LYS A 1 141 ? 15.801 -4.118 -3.740 1.00 96.44 141 LYS A CA 1
ATOM 1159 C C . LYS A 1 141 ? 16.696 -3.072 -3.083 1.00 96.44 141 LYS A C 1
ATOM 1161 O O . LYS A 1 141 ? 17.731 -2.689 -3.629 1.00 96.44 141 LYS A O 1
ATOM 1166 N N . GLY A 1 142 ? 16.271 -2.631 -1.906 1.00 95.38 142 GLY A N 1
ATOM 1167 C CA . GLY A 1 142 ? 16.982 -1.690 -1.049 1.00 95.38 142 GLY A CA 1
ATOM 1168 C C . GLY A 1 142 ? 17.623 -2.385 0.147 1.00 95.38 142 GLY A C 1
ATOM 1169 O O . GLY A 1 142 ? 18.133 -3.500 0.038 1.00 95.38 142 GLY A O 1
ATOM 1170 N N . VAL A 1 143 ? 17.580 -1.719 1.300 1.00 93.94 143 VAL A N 1
ATOM 1171 C CA . VAL A 1 143 ? 18.208 -2.200 2.544 1.00 93.94 143 VAL A CA 1
ATOM 1172 C C . VAL A 1 143 ? 17.415 -3.266 3.302 1.00 93.94 143 VAL A C 1
ATOM 1174 O O . VAL A 1 143 ? 17.985 -3.916 4.178 1.00 93.94 143 VAL A O 1
ATOM 1177 N N . GLU A 1 144 ? 16.120 -3.448 3.018 1.00 91.12 144 GLU A N 1
ATOM 1178 C CA . GLU A 1 144 ? 15.317 -4.488 3.677 1.00 91.12 144 GLU A CA 1
ATOM 1179 C C . GLU A 1 144 ? 15.958 -5.856 3.417 1.00 91.12 144 GLU A C 1
ATOM 1181 O O . GLU A 1 144 ? 16.360 -6.142 2.291 1.00 91.12 144 GLU A O 1
ATOM 1186 N N . HIS A 1 145 ? 16.069 -6.712 4.437 1.00 88.62 145 HIS A N 1
ATOM 1187 C CA . HIS A 1 145 ? 16.698 -8.023 4.263 1.00 88.62 145 HIS A CA 1
ATOM 1188 C C . HIS A 1 145 ? 15.829 -8.934 3.391 1.00 88.62 145 HIS A C 1
ATOM 1190 O O . HIS A 1 145 ? 16.326 -9.455 2.399 1.00 88.62 145 HIS A O 1
ATOM 1196 N N . GLY A 1 146 ? 14.534 -9.039 3.718 1.00 86.75 146 GLY A N 1
ATOM 1197 C CA . GLY A 1 146 ? 13.510 -9.727 2.925 1.00 86.75 146 GLY A CA 1
ATOM 1198 C C . GLY A 1 146 ? 13.805 -11.202 2.637 1.00 86.75 146 GLY A C 1
ATOM 1199 O O . GLY A 1 146 ? 14.524 -11.530 1.703 1.00 86.75 146 GLY A O 1
ATOM 1200 N N . ILE A 1 147 ? 13.198 -12.126 3.385 1.00 90.19 147 ILE A N 1
ATOM 1201 C CA . ILE A 1 147 ? 13.350 -13.568 3.112 1.00 90.19 147 ILE A CA 1
ATOM 1202 C C . ILE A 1 147 ? 12.525 -13.965 1.877 1.00 90.19 147 ILE A C 1
ATOM 1204 O O . ILE A 1 147 ? 13.032 -14.610 0.956 1.00 90.19 147 ILE A O 1
ATOM 1208 N N . ASP A 1 148 ? 11.267 -13.525 1.824 1.00 94.44 148 ASP A N 1
ATOM 1209 C CA . ASP A 1 148 ? 10.299 -13.929 0.803 1.00 94.44 148 ASP A CA 1
ATOM 1210 C C . ASP A 1 148 ? 10.716 -13.559 -0.623 1.00 94.44 148 ASP A C 1
ATOM 1212 O O . ASP A 1 148 ? 10.466 -14.338 -1.535 1.00 94.44 148 ASP A O 1
ATOM 1216 N N . ILE A 1 149 ? 11.406 -12.437 -0.852 1.00 95.19 149 ILE A N 1
ATOM 1217 C CA . ILE A 1 149 ? 11.884 -12.082 -2.199 1.00 95.19 149 ILE A CA 1
ATOM 1218 C C . ILE A 1 149 ? 12.875 -13.104 -2.751 1.00 95.19 149 ILE A C 1
ATOM 1220 O O . ILE A 1 149 ? 12.827 -13.442 -3.932 1.00 95.19 149 ILE A O 1
ATOM 1224 N N . HIS A 1 150 ? 13.744 -13.654 -1.902 1.00 94.69 150 HIS A N 1
ATOM 1225 C CA . HIS A 1 150 ? 14.692 -14.686 -2.309 1.00 94.69 150 HIS A CA 1
ATOM 1226 C C . HIS A 1 150 ? 13.986 -16.024 -2.556 1.00 94.69 150 HIS A C 1
ATOM 1228 O O . HIS A 1 150 ? 14.320 -16.726 -3.511 1.00 94.69 150 HIS A O 1
ATOM 1234 N N . MET A 1 151 ? 12.963 -16.345 -1.757 1.00 95.88 151 MET A N 1
ATOM 1235 C CA . MET A 1 151 ? 12.099 -17.506 -1.997 1.00 95.88 151 MET A CA 1
ATOM 1236 C C . MET A 1 151 ? 11.310 -17.360 -3.304 1.00 95.88 151 MET A C 1
ATOM 1238 O O . MET A 1 151 ? 11.163 -18.325 -4.050 1.00 95.88 151 MET A O 1
ATOM 1242 N N . PHE A 1 152 ? 10.829 -16.154 -3.606 1.00 96.50 152 PHE A N 1
ATOM 1243 C CA . PHE A 1 152 ? 10.110 -15.843 -4.836 1.00 96.50 152 PHE A CA 1
ATOM 1244 C C . PHE A 1 152 ? 11.011 -15.988 -6.068 1.00 96.50 152 PHE A C 1
ATOM 1246 O O . PHE A 1 152 ? 10.598 -16.597 -7.052 1.00 96.50 152 PHE A O 1
ATOM 1253 N N . VAL A 1 153 ? 12.261 -15.512 -6.004 1.00 96.38 153 VAL A N 1
ATOM 1254 C CA . VAL A 1 153 ? 13.264 -15.706 -7.070 1.00 96.38 153 VAL A CA 1
ATOM 1255 C C . VAL A 1 153 ? 13.420 -17.189 -7.424 1.00 96.38 153 VAL A C 1
ATOM 1257 O O . VAL A 1 153 ? 13.384 -17.547 -8.602 1.00 96.38 153 VAL A O 1
ATOM 1260 N N . ASP A 1 154 ? 13.570 -18.053 -6.417 1.00 95.69 154 ASP A N 1
ATOM 1261 C CA . ASP A 1 154 ? 13.681 -19.502 -6.613 1.00 95.69 154 ASP A CA 1
ATOM 1262 C C . ASP A 1 154 ? 12.371 -20.120 -7.139 1.00 95.69 154 ASP A C 1
ATOM 1264 O O . ASP A 1 154 ? 12.406 -20.934 -8.065 1.00 95.69 154 ASP A O 1
ATOM 1268 N N . ALA A 1 155 ? 11.215 -19.681 -6.635 1.00 95.94 155 ALA A N 1
ATOM 1269 C CA . ALA A 1 155 ? 9.909 -20.159 -7.086 1.00 95.94 155 ALA A CA 1
ATOM 1270 C C . ALA A 1 155 ? 9.648 -19.843 -8.571 1.00 95.94 155 ALA A C 1
ATOM 1272 O O . ALA A 1 155 ? 9.234 -20.724 -9.327 1.00 95.94 155 ALA A O 1
ATOM 1273 N N . VAL A 1 156 ? 9.944 -18.615 -9.013 1.00 96.62 156 VAL A N 1
ATOM 1274 C CA . VAL A 1 156 ? 9.814 -18.195 -10.419 1.00 96.62 156 VAL A CA 1
ATOM 1275 C C . VAL A 1 156 ? 10.770 -18.984 -11.315 1.00 96.62 156 VAL A C 1
ATOM 1277 O O . VAL A 1 156 ? 10.358 -19.462 -12.374 1.00 96.62 156 VAL A O 1
ATOM 1280 N N . TRP A 1 157 ? 12.014 -19.196 -10.872 1.00 95.38 157 TRP A N 1
ATOM 1281 C CA . TRP A 1 157 ? 12.983 -20.013 -11.604 1.00 95.38 157 TRP A CA 1
ATOM 1282 C C . TRP A 1 157 ? 12.490 -21.446 -11.803 1.00 95.38 157 TRP A C 1
ATOM 1284 O O . TRP A 1 157 ? 12.485 -21.944 -12.927 1.00 95.38 157 TRP A O 1
ATOM 1294 N N . ARG A 1 158 ? 12.016 -22.102 -10.740 1.00 95.62 158 ARG A N 1
ATOM 1295 C CA . ARG A 1 158 ? 11.507 -23.479 -10.824 1.00 95.62 158 ARG A CA 1
ATOM 1296 C C . ARG A 1 158 ? 10.250 -23.587 -11.682 1.00 95.62 158 ARG A C 1
ATOM 1298 O O . ARG A 1 158 ? 10.084 -24.580 -12.383 1.00 95.62 158 ARG A O 1
ATOM 1305 N N . ARG A 1 159 ? 9.362 -22.591 -11.618 1.00 95.81 159 ARG A N 1
ATOM 1306 C CA . ARG A 1 159 ? 8.070 -22.618 -12.313 1.00 95.81 159 ARG A CA 1
ATOM 1307 C C . ARG A 1 159 ? 8.179 -22.284 -13.799 1.00 95.81 159 ARG A C 1
ATOM 1309 O O . ARG A 1 159 ? 7.485 -22.914 -14.595 1.00 95.81 159 ARG A O 1
ATOM 1316 N N . PHE A 1 160 ? 9.003 -21.298 -14.151 1.00 95.38 160 PHE A N 1
ATOM 1317 C CA . PHE A 1 160 ? 9.030 -20.697 -15.489 1.00 95.38 160 PHE A CA 1
ATOM 1318 C C . PHE A 1 160 ? 10.400 -20.757 -16.175 1.00 95.38 160 PHE A C 1
ATOM 1320 O O . PHE A 1 160 ? 10.505 -20.385 -17.338 1.00 95.38 160 PHE A O 1
ATOM 1327 N N . GLY A 1 161 ? 11.466 -21.170 -15.481 1.00 92.75 161 GLY A N 1
ATOM 1328 C CA . GLY A 1 161 ? 12.832 -21.093 -16.014 1.00 92.75 161 GLY A CA 1
ATOM 1329 C C . GLY A 1 161 ? 13.337 -19.656 -16.191 1.00 92.75 161 GLY A C 1
ATOM 1330 O O . GLY A 1 161 ? 14.350 -19.427 -16.847 1.00 92.75 161 GLY A O 1
ATOM 1331 N N . ILE A 1 162 ? 12.644 -18.672 -15.613 1.00 90.81 162 ILE A N 1
ATOM 1332 C CA . ILE A 1 162 ? 13.042 -17.263 -15.612 1.00 90.81 162 ILE A CA 1
ATOM 1333 C C . ILE A 1 162 ? 13.777 -17.018 -14.306 1.00 90.81 162 ILE A C 1
ATOM 1335 O O . ILE A 1 162 ? 13.242 -17.312 -13.245 1.00 90.81 162 ILE A O 1
ATOM 1339 N N . LYS A 1 163 ? 14.995 -16.479 -14.353 1.00 92.31 163 LYS A N 1
ATOM 1340 C CA . LYS A 1 163 ? 15.715 -16.069 -13.143 1.00 92.31 163 LYS A C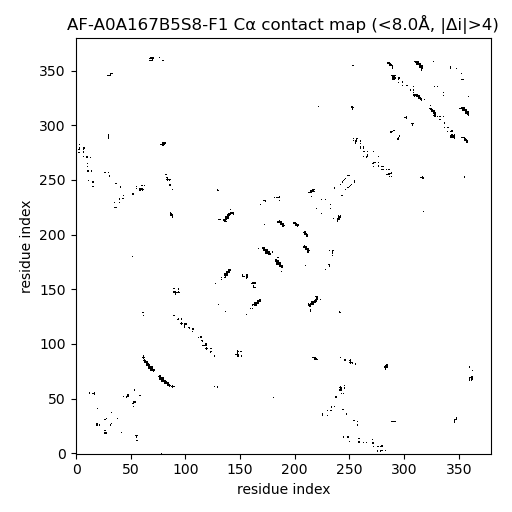A 1
ATOM 1341 C C . LYS A 1 163 ? 15.513 -14.568 -12.928 1.00 92.31 163 LYS A C 1
ATOM 1343 O O . LYS A 1 163 ? 16.125 -13.793 -13.669 1.00 92.31 163 LYS A O 1
ATOM 1348 N N . PRO A 1 164 ? 14.686 -14.136 -11.954 1.00 94.88 164 PRO A N 1
ATOM 1349 C CA . PRO A 1 164 ? 14.522 -12.715 -11.680 1.00 94.88 164 PRO A CA 1
ATOM 1350 C C . PRO A 1 164 ? 15.851 -12.073 -11.284 1.00 94.88 164 PRO A C 1
ATOM 1352 O O . PRO A 1 164 ? 16.691 -12.692 -10.623 1.00 94.88 164 PRO A O 1
ATOM 1355 N N . ARG A 1 165 ? 16.044 -10.823 -11.700 1.00 93.94 165 ARG A N 1
ATOM 1356 C CA . ARG A 1 165 ? 17.271 -10.060 -11.466 1.00 93.94 165 ARG A CA 1
ATOM 1357 C C . ARG A 1 165 ? 17.067 -9.115 -10.297 1.00 93.94 165 ARG A C 1
ATOM 1359 O O . ARG A 1 165 ? 16.220 -8.230 -10.363 1.00 93.94 165 ARG A O 1
ATOM 1366 N N . LEU A 1 166 ? 17.858 -9.296 -9.245 1.00 95.56 166 LEU A N 1
ATOM 1367 C CA . LEU A 1 166 ? 17.933 -8.326 -8.160 1.00 95.56 166 LEU A CA 1
ATOM 1368 C C . LEU A 1 166 ? 18.796 -7.150 -8.621 1.00 95.56 166 LEU A C 1
ATOM 1370 O O . LEU A 1 166 ? 19.954 -7.350 -8.990 1.00 95.56 166 LEU A O 1
ATOM 1374 N N . ILE A 1 167 ? 18.222 -5.953 -8.602 1.00 96.69 167 ILE A N 1
ATOM 1375 C CA . ILE A 1 167 ? 18.895 -4.693 -8.930 1.00 96.69 167 ILE A CA 1
ATOM 1376 C C . ILE A 1 167 ? 18.736 -3.710 -7.772 1.00 96.69 167 ILE A C 1
ATOM 1378 O O . ILE A 1 167 ? 17.808 -3.826 -6.972 1.00 96.69 167 ILE A O 1
ATOM 1382 N N . THR A 1 168 ? 19.632 -2.737 -7.687 1.00 97.06 168 THR A N 1
ATOM 1383 C CA . THR A 1 168 ? 19.618 -1.682 -6.669 1.00 97.06 168 THR A CA 1
ATOM 1384 C C . THR A 1 168 ? 19.311 -0.322 -7.299 1.00 97.06 168 THR A C 1
ATOM 1386 O O . THR A 1 168 ? 19.473 -0.155 -8.511 1.00 97.06 168 THR A O 1
ATOM 1389 N N . PRO A 1 169 ? 18.923 0.693 -6.503 1.00 97.56 169 PRO A N 1
ATOM 1390 C CA . PRO A 1 169 ? 18.796 2.068 -6.987 1.00 97.56 169 PRO A CA 1
ATOM 1391 C C . PRO A 1 169 ? 20.008 2.577 -7.781 1.00 97.56 169 PRO A C 1
ATOM 1393 O O . PRO A 1 169 ? 19.840 3.285 -8.770 1.00 97.56 169 PRO A O 1
ATOM 1396 N N . ALA A 1 170 ? 21.225 2.179 -7.392 1.00 96.56 170 ALA A N 1
ATOM 1397 C CA . ALA A 1 170 ? 22.463 2.605 -8.046 1.00 96.56 170 ALA A CA 1
ATOM 1398 C C . ALA A 1 170 ? 22.642 2.029 -9.462 1.00 96.56 170 ALA A C 1
ATOM 1400 O O . ALA A 1 170 ? 23.402 2.584 -10.263 1.00 96.56 170 ALA A O 1
ATOM 1401 N N . ASP A 1 171 ? 21.937 0.944 -9.787 1.00 96.88 171 ASP A N 1
ATOM 1402 C CA . ASP A 1 171 ? 22.000 0.307 -11.100 1.00 96.88 171 ASP A CA 1
ATOM 1403 C C . ASP A 1 171 ? 21.097 1.005 -12.125 1.00 96.88 171 ASP A C 1
ATOM 1405 O O . ASP A 1 171 ? 21.259 0.773 -13.320 1.00 96.88 171 ASP A O 1
ATOM 1409 N N . LEU A 1 172 ? 20.163 1.862 -11.696 1.00 97.75 172 LEU A N 1
ATOM 1410 C CA . LEU A 1 172 ? 19.159 2.468 -12.570 1.00 97.75 172 LEU A CA 1
ATOM 1411 C C . LEU A 1 172 ? 19.741 3.566 -13.470 1.00 97.75 172 LEU A C 1
ATOM 1413 O O . LEU A 1 172 ? 20.576 4.373 -13.056 1.00 97.75 172 LEU A O 1
ATOM 1417 N N . ARG A 1 173 ? 19.274 3.616 -14.718 1.00 96.50 173 ARG A N 1
ATOM 1418 C CA . ARG A 1 173 ? 19.640 4.623 -15.724 1.00 96.50 173 ARG A CA 1
ATOM 1419 C C . ARG A 1 173 ? 18.398 5.036 -16.514 1.00 96.50 173 ARG A C 1
ATOM 1421 O O . ARG A 1 173 ? 17.503 4.221 -16.733 1.00 96.50 173 ARG A O 1
ATOM 1428 N N . LEU A 1 174 ? 18.368 6.289 -16.966 1.00 96.50 174 LEU A N 1
ATOM 1429 C CA . LEU A 1 174 ? 17.407 6.761 -17.964 1.00 96.50 174 LEU A CA 1
ATOM 1430 C C . LEU A 1 174 ? 18.104 6.906 -19.308 1.00 96.50 174 LEU A C 1
ATOM 1432 O O . LEU A 1 174 ? 19.174 7.512 -19.398 1.00 96.50 174 LEU A O 1
ATOM 1436 N N . PHE A 1 175 ? 17.478 6.365 -20.346 1.00 94.81 175 PHE A N 1
ATOM 1437 C CA . PHE A 1 175 ? 17.922 6.531 -21.721 1.00 94.81 175 PHE A CA 1
ATOM 1438 C C . PHE A 1 175 ? 16.853 7.291 -22.522 1.00 94.81 175 PHE A C 1
ATOM 1440 O O . PHE A 1 175 ? 15.703 6.845 -22.542 1.00 94.81 175 PHE A O 1
ATOM 1447 N N . PRO A 1 176 ? 17.193 8.405 -23.200 1.00 94.25 176 PRO A N 1
ATOM 1448 C CA . PRO A 1 176 ? 16.242 9.121 -24.046 1.00 94.25 176 PRO A CA 1
ATOM 1449 C C . PRO A 1 176 ? 15.735 8.238 -25.189 1.00 94.25 176 PRO A C 1
ATOM 1451 O O . PRO A 1 176 ? 16.525 7.747 -25.993 1.00 94.25 176 PRO A O 1
ATOM 1454 N N . ASP A 1 177 ? 14.419 8.077 -25.297 1.00 92.44 177 ASP A N 1
ATOM 1455 C CA . ASP A 1 177 ? 13.791 7.339 -26.391 1.00 92.44 177 ASP A CA 1
ATOM 1456 C C . ASP A 1 177 ? 12.564 8.092 -26.916 1.00 92.44 177 ASP A C 1
ATOM 1458 O O . ASP A 1 177 ? 11.466 7.917 -26.388 1.00 92.44 177 ASP A O 1
ATOM 1462 N N . PRO A 1 178 ? 12.721 8.901 -27.979 1.00 89.75 178 PRO A N 1
ATOM 1463 C CA . PRO A 1 178 ? 11.622 9.656 -28.578 1.00 89.75 178 PRO A CA 1
ATOM 1464 C C . PRO A 1 178 ? 10.475 8.792 -29.121 1.00 89.75 178 PRO A C 1
ATOM 1466 O O . PRO A 1 178 ? 9.409 9.326 -29.413 1.00 89.75 178 PRO A O 1
ATOM 1469 N N . VAL A 1 179 ? 10.694 7.486 -29.306 1.00 86.56 179 VAL A N 1
ATOM 1470 C CA . VAL A 1 179 ? 9.680 6.551 -29.811 1.00 86.56 179 VAL A CA 1
ATOM 1471 C C . VAL A 1 179 ? 8.833 5.981 -28.668 1.00 86.56 179 VAL A C 1
ATOM 1473 O O . VAL A 1 179 ? 7.709 5.532 -28.900 1.00 86.56 179 VAL A O 1
ATOM 1476 N N . SER A 1 180 ? 9.336 5.998 -27.429 1.00 85.94 180 SER A N 1
ATOM 1477 C CA . SER A 1 180 ? 8.583 5.511 -26.275 1.00 85.94 180 SER A CA 1
ATOM 1478 C C . SER A 1 180 ? 7.478 6.497 -25.884 1.00 85.94 180 SER A C 1
ATOM 1480 O O . SER A 1 180 ? 7.594 7.709 -26.061 1.00 85.94 180 SER A O 1
ATOM 1482 N N . LYS A 1 181 ? 6.393 5.980 -25.296 1.00 82.75 181 LYS A N 1
ATOM 1483 C CA . LYS A 1 181 ? 5.247 6.799 -24.859 1.00 82.75 181 LYS A CA 1
ATOM 1484 C C . LYS A 1 181 ? 5.621 7.876 -23.834 1.00 82.75 181 LYS A C 1
ATOM 1486 O O . LYS A 1 181 ? 4.954 8.903 -23.770 1.00 82.75 181 LYS A O 1
ATOM 1491 N N . SER A 1 182 ? 6.656 7.638 -23.031 1.00 86.12 182 SER A N 1
ATOM 1492 C CA . SER A 1 182 ? 7.152 8.588 -22.031 1.00 86.12 182 SER A CA 1
ATOM 1493 C C . SER A 1 182 ? 8.339 9.425 -22.520 1.00 86.12 182 SER A C 1
ATOM 1495 O O . SER A 1 182 ? 8.792 10.319 -21.807 1.00 86.12 182 SER A O 1
ATOM 1497 N N . GLY A 1 183 ? 8.864 9.153 -23.720 1.00 90.81 183 GLY A N 1
ATOM 1498 C CA . GLY A 1 183 ? 10.090 9.768 -24.229 1.00 90.81 183 GLY A CA 1
ATOM 1499 C C . GLY A 1 183 ? 11.376 9.227 -23.585 1.00 90.81 183 GLY A C 1
ATOM 1500 O O . GLY A 1 183 ? 12.462 9.749 -23.844 1.00 90.81 183 GLY A O 1
ATOM 1501 N N . GLN A 1 184 ? 11.270 8.222 -22.711 1.00 94.31 184 GLN A N 1
ATOM 1502 C CA . GLN A 1 184 ? 12.373 7.638 -21.949 1.00 94.31 184 GLN A CA 1
ATOM 1503 C C . GLN A 1 184 ? 12.279 6.106 -21.913 1.00 94.31 184 GLN A C 1
ATOM 1505 O O . GLN A 1 184 ? 11.204 5.514 -22.048 1.00 94.31 184 GLN A O 1
ATOM 1510 N N . ARG A 1 185 ? 13.422 5.456 -21.690 1.00 94.44 185 ARG A N 1
ATOM 1511 C CA . ARG A 1 185 ? 13.526 4.058 -21.262 1.00 94.44 185 ARG A CA 1
ATOM 1512 C C . ARG A 1 185 ? 14.135 3.994 -19.875 1.00 94.44 185 ARG A C 1
ATOM 1514 O O . ARG A 1 185 ? 15.136 4.657 -19.598 1.00 94.44 185 ARG A O 1
ATOM 1521 N N . LEU A 1 186 ? 13.552 3.144 -19.037 1.00 96.81 186 LEU A N 1
ATOM 1522 C CA . LEU A 1 186 ? 14.185 2.716 -17.800 1.00 96.81 186 LEU A CA 1
ATOM 1523 C C . LEU A 1 186 ? 15.155 1.585 -18.107 1.00 96.81 186 LEU A C 1
ATOM 1525 O O . LEU A 1 186 ? 14.768 0.587 -18.716 1.00 96.81 186 LEU A O 1
ATOM 1529 N N . CYS A 1 187 ? 16.392 1.722 -17.655 1.00 96.19 187 CYS A N 1
ATOM 1530 C CA . CYS A 1 187 ? 17.419 0.710 -17.833 1.00 96.19 187 CYS A CA 1
ATOM 1531 C C . CYS A 1 187 ? 18.100 0.374 -16.505 1.00 96.19 187 CYS A C 1
ATOM 1533 O O . CYS A 1 187 ? 18.075 1.173 -15.567 1.00 96.19 187 CYS A O 1
ATOM 1535 N N . CYS A 1 188 ? 18.759 -0.782 -16.447 1.00 95.69 188 CYS A N 1
ATOM 1536 C CA . CYS A 1 188 ? 19.738 -1.096 -15.410 1.00 95.69 188 CYS A CA 1
ATOM 1537 C C . CYS A 1 188 ? 21.103 -1.451 -15.994 1.00 95.69 188 CYS A C 1
ATOM 1539 O O . CYS A 1 188 ? 21.199 -2.000 -17.092 1.00 95.69 188 CYS A O 1
ATOM 1541 N N . VAL A 1 189 ? 22.161 -1.194 -15.227 1.00 94.44 189 VAL A N 1
ATOM 1542 C CA . VAL A 1 189 ? 23.506 -1.690 -15.528 1.00 94.44 189 VAL A CA 1
ATOM 1543 C C . VAL A 1 189 ? 23.535 -3.213 -15.370 1.00 94.44 189 VAL A C 1
ATOM 1545 O O . VAL A 1 189 ? 23.235 -3.743 -14.301 1.00 94.44 189 VAL A O 1
ATOM 1548 N N . THR A 1 190 ? 23.930 -3.931 -16.422 1.00 86.25 190 THR A N 1
ATOM 1549 C CA . THR A 1 190 ? 24.116 -5.388 -16.394 1.00 86.25 190 THR A CA 1
ATOM 1550 C C . THR A 1 190 ? 25.597 -5.759 -16.410 1.00 86.25 190 THR A C 1
ATOM 1552 O O . THR A 1 190 ? 26.407 -5.177 -17.130 1.00 86.25 190 THR A O 1
ATOM 1555 N N . LYS A 1 191 ? 25.953 -6.771 -15.610 1.00 76.31 191 LYS A N 1
ATOM 1556 C CA . LYS A 1 191 ? 27.300 -7.369 -15.563 1.00 76.31 191 LYS A CA 1
ATOM 1557 C C . LYS A 1 191 ? 27.400 -8.678 -16.354 1.00 76.31 191 LYS A C 1
ATOM 1559 O O . LYS A 1 191 ? 28.501 -9.169 -16.575 1.00 76.31 191 LYS A O 1
ATOM 1564 N N . ASN A 1 192 ? 26.266 -9.254 -16.762 1.00 64.19 192 ASN A N 1
ATOM 1565 C CA . ASN A 1 192 ? 26.195 -10.566 -17.402 1.00 64.19 192 ASN A CA 1
ATOM 1566 C C . ASN A 1 192 ? 25.749 -10.427 -18.860 1.00 64.19 192 ASN A C 1
ATOM 1568 O O . ASN A 1 192 ? 24.655 -9.942 -19.131 1.00 64.19 192 ASN A O 1
ATOM 1572 N N . LEU A 1 193 ? 26.588 -10.907 -19.782 1.00 55.16 193 LEU A N 1
ATOM 1573 C CA . LEU A 1 193 ? 26.347 -10.910 -21.233 1.00 55.16 193 LEU A CA 1
ATOM 1574 C C . LEU A 1 193 ? 25.559 -12.138 -21.724 1.00 55.16 193 LEU A C 1
ATOM 1576 O O . LEU A 1 193 ? 25.300 -12.259 -22.918 1.00 55.16 193 LEU A O 1
ATOM 1580 N N . VAL A 1 194 ? 25.186 -13.067 -20.832 1.00 54.59 194 VAL A N 1
ATOM 1581 C CA . VAL A 1 194 ? 24.353 -14.227 -21.194 1.00 54.59 194 VAL A CA 1
ATOM 1582 C C . VAL A 1 194 ? 22.908 -13.746 -21.302 1.00 54.59 194 VAL A C 1
ATOM 1584 O O . VAL A 1 194 ? 22.141 -13.777 -20.341 1.00 54.59 194 VAL A O 1
ATOM 1587 N N . MET A 1 195 ? 22.596 -13.184 -22.464 1.00 56.03 195 MET A N 1
ATOM 1588 C CA . MET A 1 195 ? 21.350 -12.483 -22.744 1.00 56.03 195 MET A CA 1
ATOM 1589 C C . MET A 1 195 ? 20.317 -13.427 -23.369 1.00 56.03 195 MET A C 1
ATOM 1591 O O . MET A 1 195 ? 20.665 -14.211 -24.257 1.00 56.03 195 MET A O 1
ATOM 1595 N N . PRO A 1 196 ? 19.034 -13.331 -22.980 1.00 55.44 196 PRO A N 1
ATOM 1596 C CA . PRO A 1 196 ? 17.950 -13.745 -23.859 1.00 55.44 196 PRO A CA 1
ATOM 1597 C C . PRO A 1 196 ? 18.066 -12.953 -25.167 1.00 55.44 196 PRO A C 1
ATOM 1599 O O . PRO A 1 196 ? 18.342 -11.757 -25.146 1.00 55.44 196 PRO A O 1
ATOM 1602 N N . THR A 1 197 ? 17.844 -13.593 -26.310 1.00 53.28 197 THR A N 1
ATOM 1603 C CA . THR A 1 197 ? 18.056 -13.028 -27.658 1.00 53.28 197 THR A CA 1
ATOM 1604 C C . THR A 1 197 ? 17.174 -11.816 -28.018 1.00 53.28 197 THR A C 1
ATOM 1606 O O . THR A 1 197 ? 17.227 -11.356 -29.154 1.00 53.28 197 THR A O 1
ATOM 1609 N N . SER A 1 198 ? 16.354 -11.301 -27.095 1.00 58.62 198 SER A N 1
ATOM 1610 C CA . SER A 1 198 ? 15.295 -10.317 -27.353 1.00 58.62 198 SER A CA 1
ATOM 1611 C C . SER A 1 198 ? 15.337 -9.036 -26.506 1.00 58.62 198 SER A C 1
ATOM 1613 O O . SER A 1 198 ? 14.485 -8.175 -26.723 1.00 58.62 198 SER A O 1
ATOM 1615 N N . SER A 1 199 ? 16.280 -8.857 -25.569 1.00 70.88 199 SER A N 1
ATOM 1616 C CA . SER A 1 199 ? 16.346 -7.621 -24.769 1.00 70.88 199 SER A CA 1
ATOM 1617 C C . SER A 1 199 ? 17.178 -6.529 -25.453 1.00 70.88 199 SER A C 1
ATOM 1619 O O . SER A 1 199 ? 18.292 -6.760 -25.927 1.00 70.88 199 SER A O 1
ATOM 1621 N N . TRP A 1 200 ? 16.630 -5.310 -25.514 1.00 87.00 200 TRP A N 1
ATOM 1622 C CA . TRP A 1 200 ? 17.373 -4.139 -25.977 1.00 87.00 200 TRP A CA 1
ATOM 1623 C C . TRP A 1 200 ? 18.520 -3.836 -25.009 1.00 87.00 200 TRP A C 1
ATOM 1625 O O . TRP A 1 200 ? 18.340 -3.864 -23.787 1.00 87.00 200 TRP A O 1
ATOM 1635 N N . THR A 1 201 ? 19.694 -3.527 -25.561 1.00 88.31 201 THR A N 1
ATOM 1636 C CA . THR A 1 201 ? 20.881 -3.166 -24.784 1.00 88.31 201 THR A CA 1
ATOM 1637 C C . THR A 1 201 ? 21.593 -1.960 -25.379 1.00 88.31 201 THR A C 1
ATOM 1639 O O . THR A 1 201 ? 21.510 -1.690 -26.579 1.00 88.31 201 THR A O 1
ATOM 1642 N N . PHE A 1 202 ? 22.315 -1.237 -24.528 1.00 91.12 202 PHE A N 1
ATOM 1643 C CA . PHE A 1 202 ? 23.113 -0.083 -24.919 1.00 91.12 202 PHE A CA 1
ATOM 1644 C C . PHE A 1 202 ? 24.448 -0.083 -24.184 1.00 91.12 202 PHE A C 1
ATOM 1646 O O . PHE A 1 202 ? 24.488 -0.205 -22.964 1.00 91.12 202 PHE A O 1
ATOM 1653 N N . THR A 1 203 ? 25.549 0.079 -24.914 1.00 92.50 203 THR A N 1
ATOM 1654 C CA . THR A 1 203 ? 26.869 0.271 -24.308 1.00 92.50 203 THR A CA 1
ATOM 1655 C C . THR A 1 203 ? 27.156 1.761 -24.193 1.00 92.50 203 THR A C 1
ATOM 1657 O O . THR A 1 203 ? 27.352 2.453 -25.194 1.00 92.50 203 THR A O 1
ATOM 1660 N N . ALA A 1 204 ? 27.180 2.259 -22.962 1.00 90.62 204 ALA A N 1
ATOM 1661 C CA . ALA A 1 204 ? 27.497 3.642 -22.667 1.00 90.62 204 ALA A CA 1
ATOM 1662 C C . ALA A 1 204 ? 28.995 3.932 -22.859 1.00 90.62 204 ALA A C 1
ATOM 1664 O O . ALA A 1 204 ? 29.847 3.043 -22.855 1.00 90.62 204 ALA A O 1
ATOM 1665 N N . LYS A 1 205 ? 29.343 5.217 -23.003 1.00 90.62 205 LYS A N 1
ATOM 1666 C CA . LYS A 1 205 ? 30.731 5.662 -23.243 1.00 90.62 205 LYS A CA 1
ATOM 1667 C C . LYS A 1 205 ? 31.701 5.294 -22.114 1.00 90.62 205 LYS A C 1
ATOM 1669 O O . LYS A 1 205 ? 32.896 5.189 -22.354 1.00 90.62 205 LYS A O 1
ATOM 1674 N N . ASN A 1 206 ? 31.190 5.117 -20.898 1.00 90.56 206 ASN A N 1
ATOM 1675 C CA . ASN A 1 206 ? 31.948 4.670 -19.727 1.00 90.56 206 ASN A CA 1
ATOM 1676 C C . ASN A 1 206 ? 32.165 3.142 -19.696 1.00 90.56 206 ASN A C 1
ATOM 1678 O O . ASN A 1 206 ? 32.748 2.639 -18.741 1.00 90.56 206 ASN A O 1
ATOM 1682 N N . GLY A 1 207 ? 31.695 2.410 -20.712 1.00 90.25 207 GLY A N 1
ATOM 1683 C CA . GLY A 1 207 ? 31.795 0.955 -20.803 1.00 90.25 207 GLY A CA 1
ATOM 1684 C C . GLY A 1 207 ? 30.687 0.194 -20.072 1.00 90.25 207 GLY A C 1
ATOM 1685 O O . GLY A 1 207 ? 30.665 -1.032 -20.144 1.00 90.25 207 GLY A O 1
ATOM 1686 N N . GLU A 1 208 ? 29.756 0.877 -19.394 1.00 93.06 208 GLU A N 1
ATOM 1687 C CA . GLU A 1 208 ? 28.585 0.213 -18.816 1.00 93.06 208 GLU A CA 1
ATOM 1688 C C . GLU A 1 208 ? 27.698 -0.357 -19.928 1.00 93.06 208 GLU A C 1
ATOM 1690 O O . GLU A 1 208 ? 27.402 0.318 -20.916 1.00 93.06 208 GLU A O 1
ATOM 1695 N N . VAL A 1 209 ? 27.232 -1.590 -19.743 1.00 92.31 209 VAL A N 1
ATOM 1696 C CA . VAL A 1 209 ? 26.181 -2.176 -20.577 1.00 92.31 209 VAL A CA 1
ATOM 1697 C C . VAL A 1 209 ? 24.862 -1.998 -19.848 1.00 92.31 209 VAL A C 1
ATOM 1699 O O . VAL A 1 209 ? 24.720 -2.407 -18.696 1.00 92.31 209 VAL A O 1
ATOM 1702 N N . TRP A 1 210 ? 23.910 -1.357 -20.505 1.00 93.69 210 TRP A N 1
ATOM 1703 C CA . TRP A 1 210 ? 22.574 -1.107 -19.994 1.00 93.69 210 TRP A CA 1
ATOM 1704 C C . TRP A 1 210 ? 21.592 -2.056 -20.664 1.00 93.69 210 TRP A C 1
ATOM 1706 O O . TRP A 1 210 ? 21.679 -2.296 -21.866 1.00 93.69 210 TRP A O 1
ATOM 1716 N N . GLU A 1 211 ? 20.655 -2.573 -19.887 1.00 92.94 211 GLU A N 1
ATOM 1717 C CA . GLU A 1 211 ? 19.540 -3.402 -20.339 1.00 92.94 211 GLU A CA 1
ATOM 1718 C C . GLU A 1 211 ? 18.227 -2.703 -19.991 1.00 92.94 211 GLU A C 1
ATOM 1720 O O . GLU A 1 211 ? 18.122 -2.072 -18.939 1.00 92.94 211 GLU A O 1
ATOM 1725 N N . GLU A 1 212 ? 17.227 -2.807 -20.864 1.00 94.06 212 GLU A N 1
ATOM 1726 C CA . GLU A 1 212 ? 15.900 -2.256 -20.598 1.00 94.06 212 GLU A CA 1
ATOM 1727 C C . GLU A 1 212 ? 15.151 -3.015 -19.491 1.00 94.06 212 GLU A C 1
ATOM 1729 O O . GLU A 1 212 ? 15.062 -4.245 -19.471 1.00 94.06 212 GLU A O 1
ATOM 1734 N N . ILE A 1 213 ? 14.534 -2.251 -18.591 1.00 95.50 213 ILE A N 1
ATOM 1735 C CA . ILE A 1 213 ? 13.577 -2.754 -17.612 1.00 95.50 213 ILE A CA 1
ATOM 1736 C C . ILE A 1 213 ? 12.180 -2.622 -18.221 1.00 95.50 213 ILE A C 1
ATOM 1738 O O . ILE A 1 213 ? 11.702 -1.515 -18.460 1.00 95.50 213 ILE A O 1
ATOM 1742 N N . HIS A 1 214 ? 11.505 -3.751 -18.436 1.00 94.31 214 HIS A N 1
ATOM 1743 C CA . HIS A 1 214 ? 10.122 -3.789 -18.939 1.00 94.31 214 HIS A CA 1
ATOM 1744 C C . HIS A 1 214 ? 9.082 -3.869 -17.818 1.00 94.31 214 HIS A C 1
ATOM 1746 O O . HIS A 1 214 ? 7.979 -3.347 -17.943 1.00 94.31 214 HIS A O 1
ATOM 1752 N N . GLN A 1 215 ? 9.450 -4.510 -16.712 1.00 95.56 215 GLN A N 1
ATOM 1753 C CA . GLN A 1 215 ? 8.617 -4.711 -15.534 1.00 95.56 215 GLN A CA 1
ATOM 1754 C C . GLN A 1 215 ? 9.504 -4.770 -14.295 1.00 95.56 215 GLN A C 1
ATOM 1756 O O . GLN A 1 215 ? 10.640 -5.257 -14.365 1.00 95.56 215 GLN A O 1
ATOM 1761 N N . VAL A 1 216 ? 8.993 -4.268 -13.172 1.00 97.38 216 VAL A N 1
ATOM 1762 C CA . VAL A 1 216 ? 9.765 -4.190 -11.931 1.00 97.38 216 VAL A CA 1
ATOM 1763 C C . VAL A 1 216 ? 8.908 -4.467 -10.698 1.00 97.38 216 VAL A C 1
ATOM 1765 O O . VAL A 1 216 ? 7.792 -3.971 -10.580 1.00 97.38 216 VAL A O 1
ATOM 1768 N N . GLY A 1 217 ? 9.440 -5.268 -9.779 1.00 96.75 217 GLY A N 1
ATOM 1769 C CA . GLY A 1 217 ? 8.930 -5.412 -8.415 1.00 96.75 217 GLY A CA 1
ATOM 1770 C C . GLY A 1 217 ? 9.724 -4.560 -7.443 1.00 96.75 217 GLY A C 1
ATOM 1771 O O . GLY A 1 217 ? 10.929 -4.411 -7.629 1.00 96.75 217 GLY A O 1
ATOM 1772 N N . LEU A 1 218 ? 9.080 -4.014 -6.414 1.00 96.19 218 LEU A N 1
ATOM 1773 C CA . LEU A 1 218 ? 9.734 -3.113 -5.464 1.00 96.19 218 LEU A CA 1
ATOM 1774 C C . LEU A 1 218 ? 9.876 -3.749 -4.084 1.00 96.19 218 LEU A C 1
ATOM 1776 O O . LEU A 1 218 ? 8.920 -4.279 -3.520 1.00 96.19 218 LEU A O 1
ATOM 1780 N N . GLU A 1 219 ? 11.072 -3.612 -3.522 1.00 94.94 219 GLU A N 1
ATOM 1781 C CA . GLU A 1 219 ? 11.383 -3.880 -2.124 1.00 94.94 219 GLU A CA 1
ATOM 1782 C C . GLU A 1 219 ? 12.260 -2.752 -1.571 1.00 94.94 219 GLU A C 1
ATOM 1784 O O . GLU A 1 219 ? 13.437 -2.923 -1.251 1.00 94.94 219 GLU A O 1
ATOM 1789 N N . LEU A 1 220 ? 11.663 -1.558 -1.535 1.00 94.38 220 LEU A N 1
ATOM 1790 C CA . LEU A 1 220 ? 12.268 -0.319 -1.054 1.00 94.38 220 LEU A CA 1
ATOM 1791 C C . LEU A 1 220 ? 11.470 0.244 0.121 1.00 94.38 220 LEU A C 1
ATOM 1793 O O . LEU A 1 220 ? 10.239 0.315 0.078 1.00 94.38 220 LEU A O 1
ATOM 1797 N N . HIS A 1 221 ? 12.155 0.696 1.167 1.00 91.38 221 HIS A N 1
ATOM 1798 C CA . HIS A 1 221 ? 11.521 1.526 2.182 1.00 91.38 221 HIS A CA 1
ATOM 1799 C C . HIS A 1 221 ? 11.058 2.853 1.568 1.00 91.38 221 HIS A C 1
ATOM 1801 O O . HIS A 1 221 ? 11.651 3.356 0.615 1.00 91.38 221 HIS A O 1
ATOM 1807 N N . GLN A 1 222 ? 10.045 3.475 2.176 1.00 88.62 222 GLN A N 1
ATOM 1808 C CA . GLN A 1 222 ? 9.490 4.755 1.722 1.00 88.62 222 GLN A CA 1
ATOM 1809 C C . GLN A 1 222 ? 10.577 5.824 1.496 1.00 88.62 222 GLN A C 1
ATOM 1811 O O . GLN A 1 222 ? 10.609 6.481 0.462 1.00 88.62 222 GLN A O 1
ATOM 1816 N N . ARG A 1 223 ? 11.532 5.930 2.432 1.00 89.38 223 ARG A N 1
ATOM 1817 C CA . ARG A 1 223 ? 12.675 6.854 2.338 1.00 89.38 223 ARG A CA 1
ATOM 1818 C C . ARG A 1 223 ? 13.582 6.589 1.133 1.00 89.38 223 ARG A C 1
ATOM 1820 O O . ARG A 1 223 ? 14.135 7.526 0.576 1.00 89.38 223 ARG A O 1
ATOM 1827 N N . GLU A 1 224 ? 13.748 5.326 0.743 1.00 94.38 224 GLU A N 1
ATOM 1828 C CA . GLU A 1 224 ? 14.566 4.945 -0.412 1.00 94.38 224 GLU A CA 1
ATOM 1829 C C . GLU A 1 224 ? 13.829 5.265 -1.708 1.00 94.38 224 GLU A C 1
ATOM 1831 O O . GLU A 1 224 ? 14.438 5.775 -2.641 1.00 94.38 224 GLU A O 1
ATOM 1836 N N . LEU A 1 225 ? 12.511 5.034 -1.740 1.00 93.56 225 LEU A N 1
ATOM 1837 C CA . LEU A 1 225 ? 11.661 5.399 -2.868 1.00 93.56 225 LEU A CA 1
ATOM 1838 C C . LEU A 1 225 ? 11.687 6.917 -3.110 1.00 93.56 225 LEU A C 1
ATOM 1840 O O . LEU A 1 225 ? 11.944 7.358 -4.225 1.00 93.56 225 LEU A O 1
ATOM 1844 N N . ILE A 1 226 ? 11.502 7.725 -2.062 1.00 90.69 226 ILE A N 1
ATOM 1845 C CA . ILE A 1 226 ? 11.512 9.196 -2.155 1.00 90.69 226 ILE A CA 1
ATOM 1846 C C . ILE A 1 226 ? 12.898 9.734 -2.546 1.00 90.69 226 ILE A C 1
ATOM 1848 O O . ILE A 1 226 ? 12.991 10.783 -3.189 1.00 90.69 226 ILE A O 1
ATOM 1852 N N . ALA A 1 227 ? 13.976 9.024 -2.209 1.00 95.12 227 ALA A N 1
ATOM 1853 C CA . ALA A 1 227 ? 15.336 9.418 -2.571 1.00 95.12 227 ALA A CA 1
ATOM 1854 C C . ALA A 1 227 ? 15.646 9.269 -4.075 1.00 95.12 227 ALA A C 1
ATOM 1856 O O . ALA A 1 227 ? 16.571 9.919 -4.555 1.00 95.12 227 ALA A O 1
ATOM 1857 N N . LEU A 1 228 ? 14.884 8.466 -4.829 1.00 97.06 228 LEU A N 1
ATOM 1858 C CA . LEU A 1 228 ? 15.077 8.295 -6.276 1.00 97.06 228 LEU A CA 1
ATOM 1859 C C . LEU A 1 228 ? 14.746 9.572 -7.053 1.00 97.06 228 LEU A C 1
ATOM 1861 O O . LEU A 1 228 ? 13.802 10.280 -6.711 1.00 97.06 228 LEU A O 1
ATOM 1865 N N . ASP A 1 229 ? 15.453 9.846 -8.148 1.00 96.25 229 ASP A N 1
ATOM 1866 C CA . ASP A 1 229 ? 15.116 10.954 -9.046 1.00 96.25 229 ASP A CA 1
ATOM 1867 C C . ASP A 1 229 ? 13.675 10.861 -9.564 1.00 96.25 229 ASP A C 1
ATOM 1869 O O . ASP A 1 229 ? 13.164 9.779 -9.860 1.00 96.25 229 ASP A O 1
ATOM 1873 N N . LEU A 1 230 ? 13.015 12.010 -9.727 1.00 95.12 230 LEU A N 1
ATOM 1874 C CA . LEU A 1 230 ? 11.608 12.040 -10.134 1.00 95.12 230 LEU A CA 1
ATOM 1875 C C . LEU A 1 230 ? 11.382 11.384 -11.509 1.00 95.12 230 LEU A C 1
ATOM 1877 O O . LEU A 1 230 ? 10.420 10.644 -11.688 1.00 95.12 230 LEU A O 1
ATOM 1881 N N . GLY A 1 231 ? 12.303 11.581 -12.458 1.00 95.88 231 GLY A N 1
ATOM 1882 C CA . GLY A 1 231 ? 12.243 10.910 -13.762 1.00 95.88 231 GLY A CA 1
ATOM 1883 C C . GLY A 1 231 ? 12.343 9.383 -13.658 1.00 95.88 231 GLY A C 1
ATOM 1884 O O . GLY A 1 231 ? 11.644 8.670 -14.372 1.00 95.88 231 GLY A O 1
ATOM 1885 N N . ILE A 1 232 ? 13.155 8.871 -12.727 1.00 97.81 232 ILE A N 1
ATOM 1886 C CA . ILE A 1 232 ? 13.245 7.433 -12.446 1.00 97.81 232 ILE A CA 1
ATOM 1887 C C . ILE A 1 232 ? 11.930 6.935 -11.839 1.00 97.81 232 ILE A C 1
ATOM 1889 O O . ILE A 1 232 ? 11.415 5.904 -12.266 1.00 97.81 232 ILE A O 1
ATOM 1893 N N . LEU A 1 233 ? 11.350 7.675 -10.888 1.00 97.38 233 LEU A N 1
ATOM 1894 C CA . LEU A 1 233 ? 10.062 7.332 -10.278 1.00 97.38 233 LEU A CA 1
ATOM 1895 C C . LEU A 1 233 ? 8.926 7.280 -11.298 1.00 97.38 233 LEU A C 1
ATOM 1897 O O . LEU A 1 233 ? 8.123 6.346 -11.257 1.00 97.38 233 LEU A O 1
ATOM 1901 N N . HIS A 1 234 ? 8.874 8.233 -12.230 1.00 97.19 234 HIS A N 1
ATOM 1902 C CA . HIS A 1 234 ? 7.925 8.214 -13.341 1.00 97.19 234 HIS A CA 1
ATOM 1903 C C . HIS A 1 234 ? 8.041 6.912 -14.142 1.00 97.19 234 HIS A C 1
ATOM 1905 O O . HIS A 1 234 ? 7.060 6.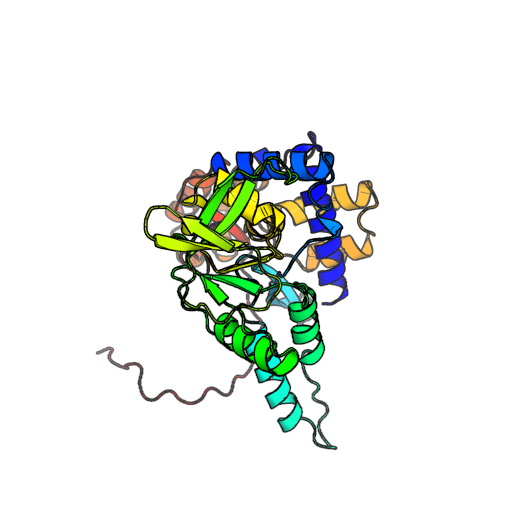184 -14.305 1.00 97.19 234 HIS A O 1
ATOM 1911 N N . GLU A 1 235 ? 9.252 6.560 -14.575 1.00 97.56 235 GLU A N 1
ATOM 1912 C CA . GLU A 1 235 ? 9.457 5.371 -15.397 1.00 97.56 235 GLU A CA 1
ATOM 1913 C C . GLU A 1 235 ? 9.251 4.050 -14.639 1.00 97.56 235 GLU A C 1
ATOM 1915 O O . GLU A 1 235 ? 8.743 3.086 -15.224 1.00 97.56 235 GLU A O 1
ATOM 1920 N N . ILE A 1 236 ? 9.590 3.998 -13.345 1.00 97.50 236 ILE A N 1
ATOM 1921 C CA . ILE A 1 236 ? 9.253 2.871 -12.464 1.00 97.50 236 ILE A CA 1
ATOM 1922 C C . ILE A 1 236 ? 7.734 2.734 -12.366 1.00 97.50 236 ILE A C 1
ATOM 1924 O O . ILE A 1 236 ? 7.219 1.630 -12.510 1.00 97.50 236 ILE A O 1
ATOM 1928 N N . SER A 1 237 ? 7.001 3.830 -12.166 1.00 97.00 237 SER A N 1
ATOM 1929 C CA . SER A 1 237 ? 5.544 3.803 -11.970 1.00 97.00 237 SER A CA 1
ATOM 1930 C C . SER A 1 237 ? 4.790 3.224 -13.169 1.00 97.00 237 SER A C 1
ATOM 1932 O O . SER A 1 237 ? 3.769 2.566 -12.994 1.00 97.00 237 SER A O 1
ATOM 1934 N N . LEU A 1 238 ? 5.313 3.397 -14.387 1.00 96.31 238 LEU A N 1
ATOM 1935 C CA . LEU A 1 238 ? 4.733 2.805 -15.600 1.00 96.31 238 LEU A CA 1
ATOM 1936 C C . LEU A 1 238 ? 4.892 1.275 -15.662 1.00 96.31 238 LEU A C 1
ATOM 1938 O O . LEU A 1 238 ? 4.063 0.579 -16.254 1.00 96.31 238 LEU A O 1
ATOM 1942 N N . ARG A 1 239 ? 5.950 0.746 -15.040 1.00 95.56 239 ARG A N 1
ATOM 1943 C CA . ARG A 1 239 ? 6.417 -0.646 -15.176 1.00 95.56 239 ARG A CA 1
ATOM 1944 C C . ARG A 1 239 ? 6.234 -1.478 -13.914 1.00 95.56 239 ARG A C 1
ATOM 1946 O O . ARG A 1 239 ? 6.346 -2.701 -13.965 1.00 95.56 239 ARG A O 1
ATOM 1953 N N . CYS A 1 240 ? 5.993 -0.828 -12.783 1.00 95.81 240 CYS A N 1
ATOM 1954 C CA . CYS A 1 240 ? 5.813 -1.507 -11.520 1.00 95.81 240 CYS A CA 1
ATOM 1955 C C . CYS A 1 240 ? 4.508 -2.303 -11.546 1.00 95.81 240 CYS A C 1
ATOM 1957 O O . CYS A 1 240 ? 3.448 -1.768 -11.896 1.00 95.81 240 CYS A O 1
ATOM 1959 N N . PHE A 1 241 ? 4.580 -3.582 -11.182 1.00 94.62 241 PHE A N 1
ATOM 1960 C CA . PHE A 1 241 ? 3.376 -4.402 -11.039 1.00 94.62 241 PHE A CA 1
ATOM 1961 C C . PHE A 1 241 ? 2.641 -4.142 -9.720 1.00 94.62 241 PHE A C 1
ATOM 1963 O O . PHE A 1 241 ? 1.472 -4.494 -9.591 1.00 94.62 241 PHE A O 1
ATOM 1970 N N . ASN A 1 242 ? 3.300 -3.495 -8.755 1.00 95.06 242 ASN A N 1
ATOM 1971 C CA . ASN A 1 242 ? 2.667 -2.998 -7.543 1.00 95.06 242 ASN A CA 1
ATOM 1972 C C . ASN A 1 242 ? 2.454 -1.487 -7.663 1.00 95.06 242 ASN A C 1
ATOM 1974 O O . ASN A 1 242 ? 3.410 -0.713 -7.629 1.00 95.06 242 ASN A O 1
ATOM 1978 N N . ASP A 1 243 ? 1.215 -1.066 -7.888 1.00 96.06 243 ASP A N 1
ATOM 1979 C CA . ASP A 1 243 ? 0.914 0.317 -8.252 1.00 96.06 243 ASP A CA 1
ATOM 1980 C C . ASP A 1 243 ? 1.310 1.308 -7.151 1.00 96.06 243 ASP A C 1
ATOM 1982 O O . ASP A 1 243 ? 1.130 1.061 -5.957 1.00 96.06 243 ASP A O 1
ATOM 1986 N N . MET A 1 244 ? 1.860 2.458 -7.546 1.00 96.62 244 MET A N 1
ATOM 1987 C CA . MET A 1 244 ? 2.306 3.466 -6.581 1.00 96.62 244 MET A CA 1
ATOM 1988 C C . MET A 1 244 ? 1.151 4.035 -5.759 1.00 96.62 244 MET A C 1
ATOM 1990 O O . MET A 1 244 ? 1.371 4.429 -4.622 1.00 96.62 244 MET A O 1
ATOM 1994 N N . ARG A 1 245 ? -0.086 4.038 -6.267 1.00 97.62 245 ARG A N 1
ATOM 1995 C CA . ARG A 1 245 ? -1.268 4.410 -5.475 1.00 97.62 245 ARG A CA 1
ATOM 1996 C C . ARG A 1 245 ? -1.492 3.415 -4.336 1.00 97.62 245 ARG A C 1
ATOM 1998 O O . ARG A 1 245 ? -1.774 3.828 -3.216 1.00 97.62 245 ARG A O 1
ATOM 2005 N N . THR A 1 246 ? -1.271 2.124 -4.573 1.00 97.06 246 THR A N 1
ATOM 2006 C CA . THR A 1 246 ? -1.297 1.099 -3.519 1.00 97.06 246 THR A CA 1
ATOM 2007 C C . THR A 1 246 ? -0.191 1.335 -2.485 1.00 97.06 246 THR A C 1
ATOM 2009 O O . THR A 1 246 ? -0.449 1.330 -1.281 1.00 97.06 246 THR A O 1
ATOM 2012 N N . ILE A 1 247 ? 1.036 1.602 -2.937 1.00 95.56 247 ILE A N 1
ATOM 2013 C CA . ILE A 1 247 ? 2.199 1.787 -2.053 1.00 95.56 247 ILE A CA 1
ATOM 2014 C C . ILE A 1 247 ? 2.106 3.082 -1.231 1.00 95.56 247 ILE A C 1
ATOM 2016 O O . ILE A 1 247 ? 2.467 3.081 -0.056 1.00 95.56 247 ILE A O 1
ATOM 2020 N N . LEU A 1 248 ? 1.657 4.183 -1.839 1.00 95.25 248 LEU A N 1
ATOM 2021 C CA . LEU A 1 248 ? 1.690 5.524 -1.245 1.00 95.25 248 LEU A CA 1
ATOM 2022 C C . LEU A 1 248 ? 0.394 5.902 -0.520 1.00 95.25 248 LEU A C 1
ATOM 2024 O O . LEU A 1 248 ? 0.452 6.665 0.441 1.00 95.25 248 LEU A O 1
ATOM 2028 N N . LEU A 1 249 ? -0.759 5.396 -0.975 1.00 96.75 249 LEU A N 1
ATOM 2029 C CA . LEU A 1 249 ? -2.062 5.704 -0.379 1.00 96.75 249 LEU A CA 1
ATOM 2030 C C . LEU A 1 249 ? -2.577 4.545 0.469 1.00 96.75 249 LEU A C 1
ATOM 2032 O O . LEU A 1 249 ? -2.849 4.719 1.650 1.00 96.75 249 LEU A O 1
ATOM 2036 N N . VAL A 1 250 ? -2.712 3.354 -0.119 1.00 97.19 250 VAL A N 1
ATOM 2037 C CA . VAL A 1 250 ? -3.421 2.235 0.530 1.00 97.19 250 VAL A CA 1
ATOM 2038 C C . VAL A 1 250 ? -2.655 1.681 1.732 1.00 97.19 250 VAL A C 1
ATOM 2040 O O . VAL A 1 250 ? -3.257 1.298 2.730 1.00 97.19 250 VAL A O 1
ATOM 2043 N N . HIS A 1 251 ? -1.325 1.677 1.660 1.00 94.88 251 HIS A N 1
ATOM 2044 C CA . HIS A 1 251 ? -0.456 1.274 2.765 1.00 94.88 251 HIS A CA 1
ATOM 2045 C C . HIS A 1 251 ? -0.409 2.284 3.931 1.00 94.88 251 HIS A C 1
ATOM 2047 O O . HIS A 1 251 ? 0.040 1.943 5.027 1.00 94.88 251 HIS A O 1
ATOM 2053 N N . ASP A 1 252 ? -0.817 3.536 3.712 1.00 94.44 252 ASP A N 1
ATOM 2054 C CA . ASP A 1 252 ? -0.773 4.578 4.737 1.00 94.44 252 ASP A CA 1
ATOM 2055 C C . ASP A 1 252 ? -1.816 4.286 5.828 1.00 94.44 252 ASP A C 1
ATOM 2057 O O . ASP A 1 252 ? -2.985 4.033 5.538 1.00 94.44 252 ASP A O 1
ATOM 2061 N N . LYS A 1 253 ? -1.422 4.333 7.108 1.00 94.75 253 LYS A N 1
ATOM 2062 C CA . LYS A 1 253 ? -2.326 3.966 8.216 1.00 94.75 253 LYS A CA 1
ATOM 2063 C C . LYS A 1 253 ? -3.574 4.851 8.302 1.00 94.75 253 LYS A C 1
ATOM 2065 O O . LYS A 1 253 ? -4.594 4.409 8.830 1.00 94.75 253 LYS A O 1
ATOM 2070 N N . ARG A 1 254 ? -3.525 6.076 7.763 1.00 96.44 254 ARG A N 1
ATOM 2071 C CA . ARG A 1 254 ? -4.692 6.967 7.674 1.00 96.44 254 ARG A CA 1
ATOM 2072 C C . ARG A 1 254 ? -5.763 6.425 6.729 1.00 96.44 254 ARG A C 1
ATOM 2074 O O . ARG A 1 254 ? -6.931 6.757 6.911 1.00 96.44 254 ARG A O 1
ATOM 2081 N N . MET A 1 255 ? -5.410 5.555 5.780 1.00 97.81 255 MET A N 1
ATOM 2082 C CA . MET A 1 255 ? -6.368 4.958 4.850 1.00 97.81 255 MET A CA 1
ATOM 2083 C C . MET A 1 255 ? -7.499 4.223 5.581 1.00 97.81 255 MET A C 1
ATOM 2085 O O . MET A 1 255 ? -8.652 4.356 5.188 1.00 97.81 255 MET A O 1
ATOM 2089 N N . LEU A 1 256 ? -7.220 3.520 6.686 1.00 97.81 256 LEU A N 1
ATOM 2090 C CA . LEU A 1 256 ? -8.273 2.845 7.460 1.00 97.81 256 LEU A CA 1
ATOM 2091 C C . LEU A 1 256 ? -9.284 3.834 8.058 1.00 97.81 256 LEU A C 1
ATOM 2093 O O . LEU A 1 256 ? -10.491 3.600 7.990 1.00 97.81 256 LEU A O 1
ATOM 2097 N N . GLY A 1 257 ? -8.804 4.963 8.587 1.00 97.94 257 GLY A N 1
ATOM 2098 C CA . GLY A 1 257 ? -9.671 6.029 9.092 1.00 97.94 257 GLY A CA 1
ATOM 2099 C C . GLY A 1 257 ? -10.476 6.700 7.978 1.00 97.94 257 GLY A C 1
ATOM 2100 O O . GLY A 1 257 ? -11.665 6.963 8.153 1.00 97.94 257 GLY A O 1
ATOM 2101 N N . ILE A 1 258 ? -9.863 6.912 6.806 1.00 98.50 258 ILE A N 1
ATOM 2102 C CA . ILE A 1 258 ? -10.569 7.421 5.623 1.00 98.50 258 ILE A CA 1
ATOM 2103 C C . ILE A 1 258 ? -11.678 6.458 5.203 1.00 98.50 258 ILE A C 1
ATOM 2105 O O . ILE A 1 258 ? -12.816 6.891 5.057 1.00 98.50 258 ILE A O 1
ATOM 2109 N N . ILE A 1 259 ? -11.372 5.165 5.061 1.00 98.50 259 ILE A N 1
ATOM 2110 C CA . ILE A 1 259 ? -12.348 4.138 4.682 1.00 98.50 259 ILE A CA 1
ATOM 2111 C C . ILE A 1 259 ? -13.545 4.176 5.628 1.00 98.50 259 ILE A C 1
ATOM 2113 O O . ILE A 1 259 ? -14.667 4.309 5.150 1.00 98.50 259 ILE A O 1
ATOM 2117 N N . LYS A 1 260 ? -13.316 4.143 6.949 1.00 97.81 260 LYS A N 1
ATOM 2118 C CA . LYS A 1 260 ? -14.383 4.189 7.964 1.00 97.81 260 LYS A CA 1
ATOM 2119 C C . LYS A 1 260 ? -15.253 5.441 7.842 1.00 97.81 260 LYS A C 1
ATOM 2121 O O . LYS A 1 260 ? -16.475 5.345 7.871 1.00 97.81 260 LYS A O 1
ATOM 2126 N N . GLN A 1 261 ? -14.639 6.606 7.654 1.00 97.75 261 GLN A N 1
ATOM 2127 C CA . GLN A 1 261 ? -15.365 7.866 7.466 1.00 97.75 261 GLN A CA 1
ATOM 2128 C C . GLN A 1 261 ? -16.159 7.913 6.147 1.00 97.75 261 GLN A C 1
ATOM 2130 O O . GLN A 1 261 ? -17.194 8.572 6.090 1.00 97.75 261 GLN A O 1
ATOM 2135 N N . GLU A 1 262 ? -15.705 7.216 5.101 1.00 98.50 262 GLU A N 1
ATOM 2136 C CA . GLU A 1 262 ? -16.356 7.198 3.785 1.00 98.50 262 GLU A CA 1
ATOM 2137 C C . GLU A 1 262 ? -17.487 6.170 3.654 1.00 98.50 262 GLU A C 1
ATOM 2139 O O . GLU A 1 262 ? -18.257 6.263 2.699 1.00 98.50 262 GLU A O 1
ATOM 2144 N N . ILE A 1 263 ? -17.648 5.224 4.589 1.00 98.62 263 ILE A N 1
ATOM 2145 C CA . ILE A 1 263 ? -18.699 4.187 4.537 1.00 98.62 263 ILE A CA 1
ATOM 2146 C C . ILE A 1 263 ? -20.093 4.770 4.217 1.00 98.62 263 ILE A C 1
ATOM 2148 O O . ILE A 1 263 ? -20.722 4.283 3.271 1.00 98.62 263 ILE A O 1
ATOM 2152 N N . PRO A 1 264 ? -20.589 5.830 4.895 1.00 98.38 264 PRO A N 1
ATOM 2153 C CA . PRO A 1 264 ? -21.902 6.400 4.580 1.00 98.38 264 PRO A CA 1
ATOM 2154 C C . PRO A 1 264 ? -21.995 6.953 3.151 1.00 98.38 264 PRO A C 1
ATOM 2156 O O . PRO A 1 264 ? -23.011 6.769 2.479 1.00 98.38 264 PRO A O 1
ATOM 2159 N N . ASN A 1 265 ? -20.930 7.599 2.665 1.00 98.12 265 ASN A N 1
ATOM 2160 C CA . ASN A 1 265 ? -20.858 8.156 1.313 1.00 98.12 265 ASN A CA 1
ATOM 2161 C C . ASN A 1 265 ? -20.835 7.036 0.254 1.00 98.12 265 ASN A C 1
ATOM 2163 O O . ASN A 1 265 ? -21.585 7.090 -0.722 1.00 98.12 265 ASN A O 1
ATOM 2167 N N . LEU A 1 266 ? -20.060 5.974 0.495 1.00 98.62 266 LEU A N 1
ATOM 2168 C CA . LEU A 1 266 ? -19.992 4.790 -0.365 1.00 98.62 266 LEU A CA 1
ATOM 2169 C C . LEU A 1 266 ? -21.358 4.099 -0.497 1.00 98.62 266 LEU A C 1
ATOM 2171 O O . LEU A 1 266 ? -21.722 3.666 -1.592 1.00 98.62 266 LEU A O 1
ATOM 2175 N N . VAL A 1 267 ? -22.147 4.037 0.580 1.00 98.62 267 VAL A N 1
ATOM 2176 C CA . VAL A 1 267 ? -23.529 3.526 0.530 1.00 98.62 267 VAL A CA 1
ATOM 2177 C C . VAL A 1 267 ? -24.449 4.482 -0.228 1.00 98.62 267 VAL A C 1
ATOM 2179 O O . VAL A 1 267 ? -25.199 4.046 -1.102 1.00 98.62 267 VAL A O 1
ATOM 2182 N N . ALA A 1 268 ? -24.381 5.787 0.052 1.00 98.25 268 ALA A N 1
ATOM 2183 C CA . ALA A 1 268 ? -25.216 6.790 -0.612 1.00 98.25 268 ALA A CA 1
ATOM 2184 C C . ALA A 1 268 ? -25.004 6.809 -2.137 1.00 98.25 268 ALA A C 1
ATOM 2186 O O . ALA A 1 268 ? -25.964 6.914 -2.904 1.00 98.25 268 ALA A O 1
ATOM 2187 N N . ARG A 1 269 ? -23.755 6.625 -2.583 1.00 97.62 269 ARG A N 1
ATOM 2188 C CA . ARG A 1 269 ? -23.371 6.503 -3.999 1.00 97.62 269 ARG A CA 1
ATOM 2189 C C . ARG A 1 269 ? -23.595 5.107 -4.585 1.00 97.62 269 ARG A C 1
ATOM 2191 O O . ARG A 1 269 ? -23.339 4.911 -5.769 1.00 97.62 269 ARG A O 1
ATOM 2198 N N . LYS A 1 270 ? -24.101 4.153 -3.793 1.00 98.31 270 LYS A N 1
ATOM 2199 C CA . LYS A 1 270 ? -24.356 2.752 -4.182 1.00 98.31 270 LYS A CA 1
ATOM 2200 C C . LYS A 1 270 ? -23.100 1.996 -4.630 1.00 98.31 270 LYS A C 1
ATOM 2202 O O . LYS A 1 270 ? -23.191 1.055 -5.412 1.00 98.31 270 LYS A O 1
ATOM 2207 N N . VAL A 1 271 ? -21.938 2.409 -4.130 1.00 98.44 271 VAL A N 1
ATOM 2208 C CA . VAL A 1 271 ? -20.667 1.697 -4.304 1.00 98.44 271 VAL A CA 1
ATOM 2209 C C . VAL A 1 271 ? -20.636 0.470 -3.395 1.00 98.44 271 VAL A C 1
ATOM 2211 O O . VAL A 1 271 ? -20.242 -0.610 -3.826 1.00 98.44 271 VAL A O 1
ATOM 2214 N N . LEU A 1 272 ? -21.106 0.624 -2.152 1.00 98.62 272 LEU A N 1
ATOM 2215 C CA . LEU A 1 272 ? -21.307 -0.477 -1.213 1.00 98.62 272 LEU A CA 1
ATOM 2216 C C . LEU A 1 272 ? -22.795 -0.740 -0.991 1.00 98.62 272 LEU A C 1
ATOM 2218 O O . LEU A 1 272 ? -23.592 0.180 -0.799 1.00 98.62 272 LEU A O 1
ATOM 2222 N N . MET A 1 273 ? -23.157 -2.018 -0.936 1.00 98.44 273 MET A N 1
ATOM 2223 C CA . MET A 1 273 ? -24.440 -2.446 -0.387 1.00 98.44 273 MET A CA 1
ATOM 2224 C C . MET A 1 273 ? -24.458 -2.238 1.137 1.00 98.44 273 MET A C 1
ATOM 2226 O O . MET A 1 273 ? -23.409 -2.381 1.769 1.00 98.44 273 MET A O 1
ATOM 2230 N N . PRO A 1 274 ? -25.627 -2.013 1.769 1.00 98.31 274 PRO A N 1
ATOM 2231 C CA . PRO A 1 274 ? -25.715 -1.857 3.224 1.00 98.31 274 PRO A CA 1
ATOM 2232 C C . PRO A 1 274 ? -25.066 -3.007 4.010 1.00 98.31 274 PRO A C 1
ATOM 2234 O O . PRO A 1 274 ? -24.365 -2.764 4.984 1.00 98.31 274 PRO A O 1
ATOM 2237 N N . ALA A 1 275 ? -25.216 -4.251 3.542 1.00 98.12 275 ALA A N 1
ATOM 2238 C CA . ALA A 1 275 ? -24.573 -5.411 4.161 1.00 98.12 275 ALA A CA 1
ATOM 2239 C C . ALA A 1 275 ? -23.037 -5.377 4.049 1.00 98.12 275 ALA A C 1
ATOM 2241 O O . ALA A 1 275 ? -22.342 -5.743 4.988 1.00 98.12 275 ALA A O 1
ATOM 2242 N N . GLN A 1 276 ? -22.491 -4.909 2.921 1.00 98.44 276 GLN A N 1
ATOM 2243 C CA . GLN A 1 276 ? -21.040 -4.758 2.755 1.00 98.44 276 GLN A CA 1
ATOM 2244 C C . GLN A 1 276 ? -20.496 -3.628 3.632 1.00 98.44 276 GLN A C 1
ATOM 2246 O O . GLN A 1 276 ? -19.418 -3.765 4.198 1.00 98.44 276 GLN A O 1
ATOM 2251 N N . ALA A 1 277 ? -21.246 -2.532 3.753 1.00 98.50 277 ALA A N 1
ATOM 2252 C CA . ALA A 1 277 ? -20.908 -1.414 4.622 1.00 98.50 277 ALA A CA 1
ATOM 2253 C C . ALA A 1 277 ? -20.865 -1.830 6.096 1.00 98.50 277 ALA A C 1
ATOM 2255 O O . ALA A 1 277 ? -19.906 -1.505 6.783 1.00 98.50 277 ALA A O 1
ATOM 2256 N N . ASP A 1 278 ? -21.846 -2.608 6.552 1.00 97.94 278 ASP A N 1
ATOM 2257 C CA . ASP A 1 278 ? -21.885 -3.150 7.911 1.00 97.94 278 ASP A CA 1
ATOM 2258 C C . ASP A 1 278 ? -20.734 -4.139 8.186 1.00 97.94 278 ASP A C 1
ATOM 2260 O O . ASP A 1 278 ? -20.064 -4.056 9.215 1.00 97.94 278 ASP A O 1
ATOM 2264 N N . VAL A 1 279 ? -20.432 -5.035 7.239 1.00 97.38 279 VAL A N 1
ATOM 2265 C CA . VAL A 1 279 ? -19.260 -5.924 7.339 1.00 97.38 279 VAL A CA 1
ATOM 2266 C C . VAL A 1 279 ? -17.961 -5.119 7.403 1.00 97.38 279 VAL A C 1
ATOM 2268 O O . VAL A 1 279 ? -17.075 -5.462 8.182 1.00 97.38 279 VAL A O 1
ATOM 2271 N N . LEU A 1 280 ? -17.830 -4.056 6.607 1.00 97.88 280 LEU A N 1
ATOM 2272 C CA . LEU A 1 280 ? -16.634 -3.217 6.581 1.00 97.88 280 LEU A CA 1
ATOM 2273 C C . LEU A 1 280 ? -16.483 -2.386 7.862 1.00 97.88 280 LEU A C 1
ATOM 2275 O O . LEU A 1 280 ? -15.383 -2.309 8.405 1.00 97.88 280 LEU A O 1
ATOM 2279 N N . ASP A 1 281 ? -17.578 -1.816 8.367 1.00 97.44 281 ASP A N 1
ATOM 2280 C CA . ASP A 1 281 ? -17.600 -1.021 9.597 1.00 97.44 281 ASP A CA 1
ATOM 2281 C C . ASP A 1 281 ? -17.200 -1.857 10.817 1.00 97.44 281 ASP A C 1
ATOM 2283 O O . ASP A 1 281 ? -16.397 -1.417 11.645 1.00 97.44 281 ASP A O 1
ATOM 2287 N N . ARG A 1 282 ? -17.689 -3.102 10.875 1.00 95.94 282 ARG A N 1
ATOM 2288 C CA . ARG A 1 282 ? -17.302 -4.085 11.892 1.00 95.94 282 ARG A CA 1
ATOM 2289 C C . ARG A 1 282 ? -15.927 -4.701 11.624 1.00 95.94 282 ARG A C 1
ATOM 2291 O O . ARG A 1 282 ? -15.234 -5.085 12.553 1.00 95.94 282 ARG A O 1
ATOM 2298 N N . GLY A 1 283 ? -15.476 -4.792 10.383 1.00 96.81 283 GLY A N 1
ATOM 2299 C CA . GLY A 1 283 ? -14.210 -5.447 10.063 1.00 96.81 283 GLY A CA 1
ATOM 2300 C C . GLY A 1 283 ? -12.977 -4.548 10.130 1.00 96.81 283 GLY A C 1
ATOM 2301 O O . GLY A 1 283 ? -11.864 -5.062 10.194 1.00 96.81 283 GLY A O 1
ATOM 2302 N N . VAL A 1 284 ? -13.131 -3.222 10.110 1.00 97.94 284 VAL A N 1
ATOM 2303 C CA . VAL A 1 284 ? -12.016 -2.262 10.157 1.00 97.94 284 VAL A CA 1
ATOM 2304 C C . VAL A 1 284 ? -11.990 -1.558 11.506 1.00 97.94 284 VAL A C 1
ATOM 2306 O O . VAL A 1 284 ? -13.007 -1.060 11.982 1.00 97.94 284 VAL A O 1
ATOM 2309 N N . VAL A 1 285 ? -10.812 -1.503 12.128 1.00 96.81 285 VAL A N 1
ATOM 2310 C CA . VAL A 1 285 ? -10.652 -0.854 13.432 1.00 96.81 285 VAL A CA 1
ATOM 2311 C C . VAL A 1 285 ? -10.854 0.661 13.351 1.00 96.81 285 VAL A C 1
ATOM 2313 O O . VAL A 1 285 ? -10.378 1.330 12.427 1.00 96.81 285 VAL A O 1
ATOM 2316 N N . ASP A 1 286 ? -11.514 1.220 14.364 1.00 97.50 286 ASP A N 1
ATOM 2317 C CA . ASP A 1 286 ? -11.699 2.663 14.487 1.00 97.50 286 ASP A CA 1
ATOM 2318 C C . ASP A 1 286 ? -10.344 3.370 14.551 1.00 97.50 286 ASP A C 1
ATOM 2320 O O . ASP A 1 286 ? -9.488 3.063 15.386 1.00 97.50 286 ASP A O 1
ATOM 2324 N N . THR A 1 287 ? -10.144 4.299 13.620 1.00 97.88 287 THR A N 1
ATOM 2325 C CA . THR A 1 287 ? -8.877 4.998 13.418 1.00 97.88 287 THR A CA 1
ATOM 2326 C C . THR A 1 287 ? -9.171 6.483 13.233 1.00 97.88 287 THR A C 1
ATOM 2328 O O . THR A 1 287 ? -9.743 6.901 12.227 1.00 97.88 287 THR A O 1
ATOM 2331 N N . THR A 1 288 ? -8.789 7.280 14.224 1.00 97.50 288 THR A N 1
ATOM 2332 C CA . THR A 1 288 ? -8.944 8.733 14.252 1.00 97.50 288 THR A CA 1
ATOM 2333 C C . THR A 1 288 ? -7.782 9.391 13.518 1.00 97.50 288 THR A C 1
ATOM 2335 O O . THR A 1 288 ? -6.607 9.111 13.779 1.00 97.50 288 THR A O 1
ATOM 2338 N N . LEU A 1 289 ? -8.125 10.280 12.584 1.00 96.25 289 LEU A N 1
ATOM 2339 C CA . LEU A 1 289 ? -7.161 11.001 11.758 1.00 96.25 289 LEU A CA 1
ATOM 2340 C C . LEU A 1 289 ? -6.675 12.279 12.463 1.00 96.25 289 LEU A C 1
ATOM 2342 O O . LEU A 1 289 ? -7.487 12.961 13.099 1.00 96.25 289 LEU A O 1
ATOM 2346 N N . PRO A 1 290 ? -5.398 12.662 12.298 1.00 94.31 290 PRO A N 1
ATOM 2347 C CA . PRO A 1 290 ? -4.918 13.993 12.662 1.00 94.31 290 PRO A CA 1
ATOM 2348 C C . PRO A 1 290 ? -5.750 15.110 12.026 1.00 94.31 290 PRO A C 1
ATOM 2350 O O . PRO A 1 290 ? -6.153 15.013 10.866 1.00 94.31 290 PRO A O 1
ATOM 2353 N N . GLY A 1 291 ? -6.010 16.167 12.794 1.00 93.06 291 GLY A N 1
ATOM 2354 C CA . GLY A 1 291 ? -6.810 17.326 12.387 1.00 93.06 291 GLY A CA 1
ATOM 2355 C C . GLY A 1 291 ? -8.269 17.038 12.040 1.00 93.06 291 GLY A C 1
ATOM 2356 O O . GLY A 1 291 ? -8.914 17.847 11.373 1.00 93.06 291 GLY A O 1
ATOM 2357 N N . SER A 1 292 ? -8.798 15.887 12.459 1.00 94.81 292 SER A N 1
ATOM 2358 C CA . SER A 1 292 ? -10.211 15.555 12.290 1.00 94.81 292 SER A CA 1
ATOM 2359 C C . SER A 1 292 ? -11.052 16.013 13.480 1.00 94.81 292 SER A C 1
ATOM 2361 O O . SER A 1 292 ? -10.566 16.102 14.603 1.00 94.81 292 SER A O 1
ATOM 2363 N N . LYS A 1 293 ? -12.354 16.208 13.256 1.00 94.19 293 LYS A N 1
ATOM 2364 C CA . LYS A 1 293 ? -13.299 16.511 14.339 1.00 94.19 293 LYS A CA 1
ATOM 2365 C C . LYS A 1 293 ? -13.328 15.410 15.409 1.00 94.19 293 LYS A C 1
ATOM 2367 O O . LYS A 1 293 ? -13.447 15.704 16.590 1.00 94.19 293 LYS A O 1
ATOM 2372 N N . GLN A 1 294 ? -13.169 14.147 15.004 1.00 95.75 294 GLN A N 1
ATOM 2373 C CA . GLN A 1 294 ? -13.098 13.019 15.934 1.00 95.75 294 GLN A CA 1
ATOM 2374 C C . GLN A 1 294 ? -11.910 13.135 16.899 1.00 95.75 294 GLN A C 1
ATOM 2376 O O . GLN A 1 294 ? -11.997 12.659 18.028 1.00 95.75 294 GLN A O 1
ATOM 2381 N N . LEU A 1 295 ? -10.807 13.762 16.473 1.00 96.38 295 LEU A N 1
ATOM 2382 C CA . LEU A 1 295 ? -9.681 14.044 17.358 1.00 96.38 295 LEU A CA 1
ATOM 2383 C C . LEU A 1 295 ? -10.042 15.118 18.386 1.00 96.38 295 LEU A C 1
ATOM 2385 O O . LEU A 1 295 ? -9.759 14.925 19.565 1.00 96.38 295 LEU A O 1
ATOM 2389 N N . ASP A 1 296 ? -10.693 16.205 17.968 1.00 96.06 296 ASP A N 1
ATOM 2390 C CA . ASP A 1 296 ? -11.139 17.256 18.892 1.00 96.06 296 ASP A CA 1
ATOM 2391 C C . ASP A 1 296 ? -12.079 16.681 19.960 1.00 96.06 296 ASP A C 1
ATOM 2393 O O . ASP A 1 296 ? -11.878 16.903 21.156 1.00 96.06 296 ASP A O 1
ATOM 2397 N N . ASP A 1 297 ? -13.052 15.870 19.535 1.00 96.69 297 ASP A N 1
ATOM 2398 C CA . ASP A 1 297 ? -13.990 15.189 20.428 1.00 96.69 297 ASP A CA 1
ATOM 2399 C C . ASP A 1 297 ? -13.248 14.244 21.397 1.00 96.69 297 ASP A C 1
ATOM 2401 O O . ASP A 1 297 ? -13.533 14.231 22.598 1.00 96.69 297 ASP A O 1
ATOM 2405 N N . LEU A 1 298 ? -12.242 13.500 20.913 1.00 96.75 298 LEU A N 1
ATOM 2406 C CA . LEU A 1 298 ? -11.414 12.618 21.743 1.00 96.75 298 LEU A CA 1
ATOM 2407 C C . LEU A 1 298 ? -10.560 13.394 22.755 1.00 96.75 298 LEU A C 1
ATOM 2409 O O . LEU A 1 298 ? -10.408 12.936 23.890 1.00 96.75 298 LEU A O 1
ATOM 2413 N N . ILE A 1 299 ? -10.015 14.554 22.382 1.00 96.50 299 ILE A N 1
ATOM 2414 C CA . ILE A 1 299 ? -9.265 15.429 23.294 1.00 96.50 299 ILE A CA 1
ATOM 2415 C C . ILE A 1 299 ? -10.182 15.894 24.425 1.00 96.50 299 ILE A C 1
ATOM 2417 O O . ILE A 1 299 ? -9.832 15.732 25.594 1.00 96.50 299 ILE A O 1
ATOM 2421 N N . GLN A 1 300 ? -11.370 16.415 24.096 1.00 96.75 300 GLN A N 1
ATOM 2422 C CA . GLN A 1 300 ? -12.330 16.875 25.105 1.00 96.75 300 GLN A CA 1
ATOM 2423 C C . GLN A 1 300 ? -12.768 15.734 26.028 1.00 96.75 300 GLN A C 1
ATOM 2425 O O . GLN A 1 300 ? -12.766 15.886 27.250 1.00 96.75 300 GLN A O 1
ATOM 2430 N N . ALA A 1 301 ? -13.077 14.564 25.464 1.00 96.62 301 ALA A N 1
ATOM 2431 C CA . ALA A 1 301 ? -13.441 13.389 26.245 1.00 96.62 301 ALA A CA 1
ATOM 2432 C C . ALA A 1 301 ? -12.296 12.938 27.168 1.00 96.62 301 ALA A C 1
ATOM 2434 O O . ALA A 1 301 ? -12.531 12.646 28.340 1.00 96.62 301 ALA A O 1
ATOM 2435 N N . SER A 1 302 ? -11.054 12.943 26.674 1.00 96.38 302 SER A N 1
ATOM 2436 C CA . SER A 1 302 ? -9.868 12.550 27.447 1.00 96.38 302 SER A CA 1
ATOM 2437 C C . SER A 1 302 ? -9.566 13.514 28.600 1.00 96.38 302 SER A C 1
ATOM 2439 O O . SER A 1 302 ? -9.046 13.081 29.624 1.00 96.38 302 SER A O 1
ATOM 2441 N N . MET A 1 303 ? -9.908 14.803 28.472 1.00 94.56 303 MET A N 1
ATOM 2442 C CA . MET A 1 303 ? -9.786 15.773 29.572 1.00 94.56 303 MET A CA 1
ATOM 2443 C C . MET A 1 303 ? -10.787 15.506 30.703 1.00 94.56 303 MET A C 1
ATOM 2445 O O . MET A 1 303 ? -10.481 15.758 31.865 1.00 94.56 303 MET A O 1
ATOM 2449 N N . VAL A 1 304 ? -11.980 15.001 30.373 1.00 96.19 304 VAL A N 1
ATOM 2450 C CA . VAL A 1 304 ? -13.027 14.670 31.356 1.00 96.19 304 VAL A CA 1
ATOM 2451 C C . VAL A 1 304 ? -12.800 13.291 31.974 1.00 96.19 304 VAL A C 1
ATOM 2453 O O . VAL A 1 304 ? -13.035 13.100 33.166 1.00 96.19 304 VAL A O 1
ATOM 2456 N N . SER A 1 305 ? -12.345 12.324 31.176 1.00 95.94 305 SER A N 1
ATOM 2457 C CA . SER A 1 305 ? -12.089 10.954 31.611 1.00 95.94 305 SER A CA 1
ATOM 2458 C C . SER A 1 305 ? -10.696 10.507 31.165 1.00 95.94 305 SER A C 1
ATOM 2460 O O . SER A 1 305 ? -10.537 9.920 30.089 1.00 95.94 305 SER A O 1
ATOM 2462 N N . PRO A 1 306 ? -9.667 10.744 31.998 1.00 92.19 306 PRO A N 1
ATOM 2463 C CA . PRO A 1 306 ? -8.295 10.399 31.649 1.00 92.19 306 PRO A CA 1
ATOM 2464 C C . PRO A 1 306 ? -8.094 8.911 31.349 1.00 92.19 306 PRO A C 1
ATOM 2466 O O . PRO A 1 306 ? -7.199 8.553 30.584 1.00 92.19 306 PRO A O 1
ATOM 2469 N N . GLN A 1 307 ? -8.909 8.025 31.933 1.00 95.00 307 GLN A N 1
ATOM 2470 C CA . GLN A 1 307 ? -8.814 6.571 31.758 1.00 95.00 307 GLN A CA 1
ATOM 2471 C C . GLN A 1 307 ? -9.098 6.123 30.318 1.00 95.00 307 GLN A C 1
ATOM 2473 O O . GLN A 1 307 ? -8.632 5.054 29.929 1.00 95.00 307 GLN A O 1
ATOM 2478 N N . LEU A 1 308 ? -9.775 6.949 29.504 1.00 95.56 308 LEU A N 1
ATOM 2479 C CA . LEU A 1 308 ? -10.052 6.649 28.094 1.00 95.56 308 LEU A CA 1
ATOM 2480 C C . LEU A 1 308 ? -8.794 6.276 27.305 1.00 95.56 308 LEU A C 1
ATOM 2482 O O . LEU A 1 308 ? -8.876 5.425 26.423 1.00 95.56 308 LEU A O 1
ATOM 2486 N N . ARG A 1 309 ? -7.628 6.840 27.654 1.00 96.00 309 ARG A N 1
ATOM 2487 C CA . ARG A 1 309 ? -6.336 6.543 27.009 1.00 96.00 309 ARG A CA 1
ATOM 2488 C C . ARG A 1 309 ? -6.014 5.047 26.928 1.00 96.00 309 ARG A C 1
ATOM 2490 O O . ARG A 1 309 ? -5.419 4.605 25.954 1.00 96.00 309 ARG A O 1
ATOM 2497 N N . GLN A 1 310 ? -6.452 4.249 27.905 1.00 96.56 310 GLN A N 1
ATOM 2498 C CA . GLN A 1 310 ? -6.177 2.806 27.960 1.00 96.56 310 GLN A CA 1
ATOM 2499 C C . GLN A 1 310 ? -6.824 2.032 26.799 1.00 96.56 310 GLN A C 1
ATOM 2501 O O . GLN A 1 310 ? -6.361 0.949 26.435 1.00 96.56 310 GLN A O 1
ATOM 2506 N N . GLY A 1 311 ? -7.875 2.602 26.200 1.00 96.81 311 GLY A N 1
ATOM 2507 C CA . GLY A 1 311 ? -8.576 2.054 25.043 1.00 96.81 311 GLY A CA 1
ATOM 2508 C C . GLY A 1 311 ? -7.953 2.414 23.693 1.00 96.81 311 GLY A C 1
ATOM 2509 O O . GLY A 1 311 ? -8.531 2.060 22.667 1.00 96.81 311 GLY A O 1
ATOM 2510 N N . TYR A 1 312 ? -6.807 3.103 23.658 1.00 98.00 312 TYR A N 1
ATOM 2511 C CA . TYR A 1 312 ? -6.201 3.597 22.420 1.00 98.00 312 TYR A CA 1
ATOM 2512 C C . TYR A 1 312 ? -4.702 3.322 22.326 1.00 98.00 312 TYR A C 1
ATOM 2514 O O . TYR A 1 312 ? -4.002 3.108 23.317 1.00 98.00 312 TYR A O 1
ATOM 2522 N N . ILE A 1 313 ? -4.211 3.363 21.090 1.00 97.06 313 ILE A N 1
ATOM 2523 C CA . ILE A 1 313 ? -2.793 3.318 20.743 1.00 97.06 313 ILE A CA 1
ATOM 2524 C C . ILE A 1 313 ? -2.469 4.427 19.737 1.00 97.06 313 ILE A C 1
ATOM 2526 O O . ILE A 1 313 ? -3.287 4.757 18.874 1.00 97.06 313 ILE A O 1
ATOM 2530 N N . LEU A 1 314 ? -1.258 4.971 19.820 1.00 95.81 314 LEU A N 1
ATOM 2531 C CA . LEU A 1 314 ? -0.683 5.872 18.826 1.00 95.81 314 LEU A CA 1
ATOM 2532 C C . LEU A 1 314 ? 0.165 5.048 17.860 1.00 95.81 314 LEU A C 1
ATOM 2534 O O . LEU A 1 314 ? 1.081 4.338 18.275 1.00 95.81 314 LEU A O 1
ATOM 2538 N N . LYS A 1 315 ? -0.140 5.129 16.563 1.00 94.12 315 LYS A N 1
ATOM 2539 C CA . LYS A 1 315 ? 0.592 4.416 15.508 1.00 94.12 315 LYS A CA 1
ATOM 2540 C C . LYS A 1 315 ? 1.227 5.404 14.530 1.00 94.12 315 LYS A C 1
ATOM 2542 O O . LYS A 1 315 ? 0.486 6.089 13.820 1.00 94.12 315 LYS A O 1
ATOM 2547 N N . PRO A 1 316 ? 2.564 5.458 14.401 1.00 91.50 316 PRO A N 1
ATOM 2548 C CA . PRO A 1 316 ? 3.212 6.301 13.403 1.00 91.50 316 PRO A CA 1
ATOM 2549 C C . PRO A 1 316 ? 2.755 5.926 11.993 1.00 91.50 316 PRO A C 1
ATOM 2551 O O . PRO A 1 316 ? 2.710 4.7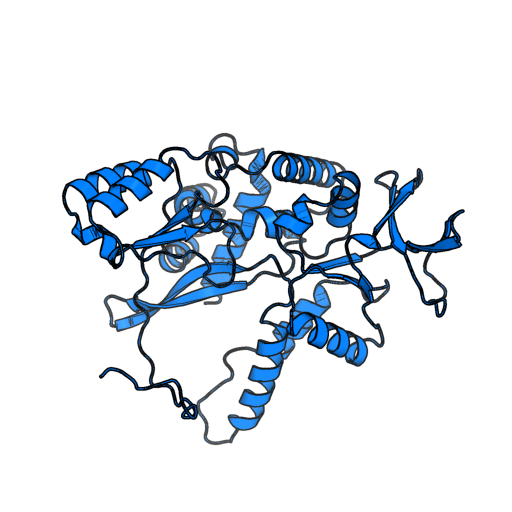48 11.628 1.00 91.50 316 PRO A O 1
ATOM 2554 N N . ILE A 1 317 ? 2.430 6.924 11.176 1.00 87.50 317 ILE A N 1
ATOM 2555 C CA . ILE A 1 317 ? 1.697 6.719 9.917 1.00 87.50 317 ILE A CA 1
ATOM 2556 C C . ILE A 1 317 ? 2.470 5.852 8.905 1.00 87.50 317 ILE A C 1
ATOM 2558 O O . ILE A 1 317 ? 1.866 5.081 8.163 1.00 87.50 317 ILE A O 1
ATOM 2562 N N . ARG A 1 318 ? 3.810 5.927 8.902 1.00 77.50 318 ARG A N 1
ATOM 2563 C CA . ARG A 1 318 ? 4.676 5.334 7.858 1.00 77.50 318 ARG A CA 1
ATOM 2564 C C . ARG A 1 318 ? 5.681 4.289 8.356 1.00 77.50 318 ARG A C 1
ATOM 2566 O O . ARG A 1 318 ? 6.445 3.750 7.546 1.00 77.50 318 ARG A O 1
ATOM 2573 N N . SER A 1 319 ? 5.686 3.990 9.657 1.00 71.06 319 SER A N 1
ATOM 2574 C CA . SER A 1 319 ? 6.541 2.940 10.225 1.00 71.06 319 SER A CA 1
ATOM 2575 C C . SER A 1 319 ? 6.056 1.543 9.826 1.00 71.06 319 SER A C 1
ATOM 2577 O O . SER A 1 319 ? 4.870 1.341 9.554 1.00 71.06 319 SER A O 1
ATOM 2579 N N . GLY A 1 320 ? 6.980 0.585 9.767 1.00 72.50 320 GLY A N 1
ATOM 2580 C CA . GLY A 1 320 ? 6.674 -0.836 9.594 1.00 72.50 320 GLY A CA 1
ATOM 2581 C C . GLY A 1 320 ? 7.009 -1.624 10.860 1.00 72.50 320 GLY A C 1
ATOM 2582 O O . GLY A 1 320 ? 7.634 -1.087 11.771 1.00 72.50 320 GLY A O 1
ATOM 2583 N N . LYS A 1 321 ? 6.615 -2.903 10.904 1.00 74.44 321 LYS A N 1
ATOM 2584 C CA . LYS A 1 321 ? 7.024 -3.870 11.947 1.00 74.44 321 LYS A CA 1
ATOM 2585 C C . LYS A 1 321 ? 6.730 -3.418 13.392 1.00 74.44 321 LYS A C 1
ATOM 2587 O O . LYS A 1 321 ? 7.439 -3.799 14.314 1.00 74.44 321 LYS A O 1
ATOM 2592 N N . GLY A 1 322 ? 5.697 -2.598 13.589 1.00 75.50 322 GLY A N 1
ATOM 2593 C CA . GLY A 1 322 ? 5.305 -2.095 14.909 1.00 75.50 322 GLY A CA 1
ATOM 2594 C C . GLY A 1 322 ? 6.231 -1.033 15.516 1.00 75.50 322 GLY A C 1
ATOM 2595 O O . GLY A 1 322 ? 6.029 -0.651 16.666 1.00 75.50 322 GLY A O 1
ATOM 2596 N N . GLU A 1 323 ? 7.220 -0.524 14.776 1.00 81.62 323 GLU A N 1
ATOM 2597 C CA . GLU A 1 323 ? 8.136 0.489 15.304 1.00 81.62 323 GLU A CA 1
ATOM 2598 C C . GLU A 1 323 ? 7.400 1.786 15.674 1.00 81.62 323 GLU A C 1
ATOM 2600 O O . GLU A 1 323 ? 6.656 2.361 14.867 1.00 81.62 323 GLU A O 1
ATOM 2605 N N . GLY A 1 324 ? 7.642 2.248 16.904 1.00 87.38 324 GLY A N 1
ATOM 2606 C CA . GLY A 1 324 ? 7.119 3.503 17.442 1.00 87.38 324 GLY A CA 1
ATOM 2607 C C . GLY A 1 324 ? 5.641 3.478 17.837 1.00 87.38 324 GLY A C 1
ATOM 2608 O O . GLY A 1 324 ? 5.075 4.546 18.045 1.00 87.38 324 GLY A O 1
ATOM 2609 N N . ILE A 1 325 ? 5.001 2.304 17.919 1.00 92.56 325 ILE A N 1
ATOM 2610 C CA . ILE A 1 325 ? 3.653 2.201 18.493 1.00 92.56 325 ILE A CA 1
ATOM 2611 C C . ILE A 1 325 ? 3.731 2.477 19.996 1.00 92.56 325 ILE A C 1
ATOM 2613 O O . ILE A 1 325 ? 4.544 1.871 20.690 1.00 92.56 325 ILE A O 1
ATOM 2617 N N . VAL A 1 326 ? 2.865 3.361 20.487 1.00 94.75 326 VAL A N 1
ATOM 2618 C CA . VAL A 1 326 ? 2.757 3.703 21.911 1.00 94.75 326 VAL A CA 1
ATOM 2619 C C . VAL A 1 326 ? 1.353 3.362 22.390 1.00 94.75 326 VAL A C 1
ATOM 2621 O O . VAL A 1 326 ? 0.373 3.779 21.769 1.00 94.75 326 VAL A O 1
ATOM 2624 N N . PHE A 1 327 ? 1.233 2.607 23.481 1.00 96.38 327 PHE A N 1
ATOM 2625 C CA . PHE A 1 327 ? -0.065 2.337 24.089 1.00 96.38 327 PHE A CA 1
ATOM 2626 C C . PHE A 1 327 ? -0.455 3.502 24.991 1.00 96.38 327 PHE A C 1
ATOM 2628 O O . PHE A 1 327 ? 0.366 4.016 25.743 1.00 96.38 327 PHE A O 1
ATOM 2635 N N . GLY A 1 328 ? -1.719 3.925 24.945 1.00 96.12 328 GLY A N 1
ATOM 2636 C CA . GLY A 1 328 ? -2.166 5.031 25.789 1.00 96.12 328 GLY A CA 1
ATOM 2637 C C . GLY A 1 328 ? -2.106 4.705 27.286 1.00 96.12 328 GLY A C 1
ATOM 2638 O O . GLY A 1 328 ? -2.021 5.619 28.098 1.00 96.12 328 GLY A O 1
ATOM 2639 N N . GLU A 1 329 ? -2.097 3.421 27.666 1.00 95.06 329 GLU A N 1
ATOM 2640 C CA . GLU A 1 329 ? -1.876 2.996 29.057 1.00 95.06 329 GLU A CA 1
ATOM 2641 C C . GLU A 1 329 ? -0.447 3.242 29.559 1.00 95.06 329 GLU A C 1
ATOM 2643 O O . GLU A 1 329 ? -0.268 3.456 30.757 1.00 95.06 329 GLU A O 1
ATOM 2648 N N . ASP A 1 330 ? 0.533 3.276 28.649 1.00 95.75 330 ASP A N 1
ATOM 2649 C CA . ASP A 1 330 ? 1.940 3.544 28.965 1.00 95.75 330 ASP A CA 1
ATOM 2650 C C . ASP A 1 330 ? 2.216 5.045 29.151 1.00 95.75 330 ASP A C 1
ATOM 2652 O O . ASP A 1 330 ? 3.305 5.428 29.575 1.00 95.75 330 ASP A O 1
ATOM 2656 N N . LEU A 1 331 ? 1.240 5.903 28.832 1.00 95.00 331 LEU A N 1
ATOM 2657 C CA . LEU A 1 331 ? 1.346 7.354 28.940 1.00 95.00 331 LEU A CA 1
ATOM 2658 C C . LEU A 1 331 ? 0.643 7.880 30.195 1.00 95.00 331 LEU A C 1
ATOM 2660 O O . LEU A 1 331 ? -0.475 7.479 30.553 1.00 95.00 331 LEU A O 1
ATOM 2664 N N . GLY A 1 332 ? 1.282 8.860 30.835 1.00 95.88 332 GLY A N 1
ATOM 2665 C CA . GLY A 1 332 ? 0.639 9.694 31.839 1.00 95.88 332 GLY A CA 1
ATOM 2666 C C . GLY A 1 332 ? -0.503 10.518 31.238 1.00 95.88 332 GLY A C 1
ATOM 2667 O O . GLY A 1 332 ? -0.569 10.763 30.036 1.00 95.88 332 GLY A O 1
ATOM 2668 N N . GLU A 1 333 ? -1.414 10.998 32.083 1.00 94.94 333 GLU A N 1
ATOM 2669 C CA . GLU A 1 333 ? -2.599 11.751 31.638 1.00 94.94 333 GLU A CA 1
ATOM 2670 C C . GLU A 1 333 ? -2.221 13.015 30.849 1.00 94.94 333 GLU A C 1
ATOM 2672 O O . GLU A 1 333 ? -2.753 13.270 29.770 1.00 94.94 333 GLU A O 1
ATOM 2677 N N . HIS A 1 334 ? -1.245 13.776 31.350 1.00 94.81 334 HIS A N 1
ATOM 2678 C CA . HIS A 1 334 ? -0.739 14.972 30.676 1.00 94.81 334 HIS A CA 1
ATOM 2679 C C . HIS A 1 334 ? 0.018 14.652 29.383 1.00 94.81 334 HIS A C 1
ATOM 2681 O O . HIS A 1 334 ? -0.105 15.395 28.409 1.00 94.81 334 HIS A O 1
ATOM 2687 N N . GLU A 1 335 ? 0.775 13.554 29.357 1.00 95.56 335 GLU A N 1
ATOM 2688 C CA . GLU A 1 335 ? 1.515 13.112 28.171 1.00 95.56 335 GLU A CA 1
ATOM 2689 C C . GLU A 1 335 ? 0.551 12.683 27.063 1.00 95.56 335 GLU A C 1
ATOM 2691 O O . GLU A 1 335 ? 0.724 13.089 25.918 1.00 95.56 335 GLU A O 1
ATOM 2696 N N . TRP A 1 336 ? -0.515 11.952 27.410 1.00 96.25 336 TRP A N 1
ATOM 2697 C CA . TRP A 1 336 ? -1.575 11.563 26.480 1.00 96.25 336 TRP A CA 1
ATOM 2698 C C . TRP A 1 336 ? -2.235 12.781 25.829 1.00 96.25 336 TRP A C 1
ATOM 2700 O O . TRP A 1 336 ? -2.290 12.875 24.605 1.00 96.25 336 TRP A O 1
ATOM 2710 N N . ILE A 1 337 ? -2.695 13.746 26.633 1.00 95.88 337 ILE A N 1
ATOM 2711 C CA . ILE A 1 337 ? -3.319 14.969 26.109 1.00 95.88 337 ILE A CA 1
ATOM 2712 C C . ILE A 1 337 ? -2.342 15.762 25.236 1.00 95.88 337 ILE A C 1
ATOM 2714 O O . ILE A 1 337 ? -2.738 16.227 24.169 1.00 95.88 337 ILE A O 1
ATOM 2718 N N . SER A 1 338 ? -1.079 15.885 25.653 1.00 94.38 338 SER A N 1
ATOM 2719 C CA . SER A 1 338 ? -0.056 16.588 24.867 1.00 94.38 338 SER A CA 1
ATOM 2720 C C . SER A 1 338 ? 0.164 15.905 23.515 1.00 94.38 338 SER A C 1
ATOM 2722 O O . SER A 1 338 ? 0.125 16.569 22.482 1.00 94.38 338 SER A O 1
ATOM 2724 N N . ALA A 1 339 ? 0.278 14.573 23.501 1.00 93.69 339 ALA A N 1
ATOM 2725 C CA . ALA A 1 339 ? 0.419 13.798 22.272 1.00 93.69 339 ALA A CA 1
ATOM 2726 C C . ALA A 1 339 ? -0.790 13.965 21.335 1.00 93.69 339 ALA A C 1
ATOM 2728 O O . ALA A 1 339 ? -0.615 14.104 20.128 1.00 93.69 339 ALA A O 1
ATOM 2729 N N . LEU A 1 340 ? -2.020 14.008 21.863 1.00 94.69 340 LEU A N 1
ATOM 2730 C CA . LEU A 1 340 ? -3.207 14.282 21.045 1.00 94.69 340 LEU A CA 1
ATOM 2731 C C . LEU A 1 340 ? -3.214 15.712 20.483 1.00 94.69 340 LEU A C 1
ATOM 2733 O O . LEU A 1 340 ? -3.590 15.919 19.329 1.00 94.69 340 LEU A O 1
ATOM 2737 N N . GLN A 1 341 ? -2.797 16.699 21.278 1.00 93.19 341 GLN A N 1
ATOM 2738 C CA . GLN A 1 341 ? -2.757 18.105 20.865 1.00 93.19 341 GLN A CA 1
ATOM 2739 C C . GLN A 1 341 ? -1.754 18.358 19.734 1.00 93.19 341 GLN A C 1
ATOM 2741 O O . GLN A 1 341 ? -2.025 19.169 18.846 1.00 93.19 341 GLN A O 1
ATOM 2746 N N . GLU A 1 342 ? -0.637 17.629 19.702 1.00 91.31 342 GLU A N 1
ATOM 2747 C CA . GLU A 1 342 ? 0.324 17.680 18.590 1.00 91.31 342 GLU A CA 1
ATOM 2748 C C . GLU A 1 342 ? -0.292 17.245 17.247 1.00 91.31 342 GLU A C 1
ATOM 2750 O O . GLU A 1 342 ? 0.177 17.653 16.182 1.00 91.31 342 GLU A O 1
ATOM 2755 N N . LEU A 1 343 ? -1.384 16.474 17.279 1.00 91.81 343 LEU A N 1
ATOM 2756 C CA . LEU A 1 343 ? -2.062 15.934 16.099 1.00 91.81 343 LEU A CA 1
ATOM 2757 C C . LEU A 1 343 ? -3.235 16.795 15.613 1.00 91.81 343 LEU A C 1
ATOM 2759 O O . LEU A 1 343 ? -3.883 16.429 14.633 1.00 91.81 343 LEU A O 1
ATOM 2763 N N . ILE A 1 344 ? -3.518 17.942 16.246 1.00 89.56 344 ILE A N 1
ATOM 2764 C CA . ILE A 1 344 ? -4.592 18.867 15.822 1.00 89.56 344 ILE A CA 1
ATOM 2765 C C . ILE A 1 344 ? -4.353 19.379 14.392 1.00 89.56 344 ILE A C 1
ATOM 2767 O O . ILE A 1 344 ? -5.287 19.674 13.651 1.00 89.56 344 ILE A O 1
ATOM 2771 N N . SER A 1 345 ? -3.095 19.473 13.966 1.00 83.19 345 SER A N 1
ATOM 2772 C CA . SER A 1 345 ? -2.760 19.786 12.581 1.00 83.19 345 SER A CA 1
ATOM 2773 C C . SER A 1 345 ? -2.709 18.510 11.740 1.00 83.19 345 SER A C 1
ATOM 2775 O O . SER A 1 345 ? -1.976 17.581 12.067 1.00 83.19 345 SER A O 1
ATOM 2777 N N . SER A 1 346 ? -3.374 18.504 10.580 1.00 78.38 346 SER A N 1
ATOM 2778 C CA . SER A 1 346 ? -3.238 17.407 9.610 1.00 78.38 346 SER A CA 1
ATOM 2779 C C . SER A 1 346 ? -1.879 17.387 8.897 1.00 78.38 346 SER A C 1
ATOM 2781 O O . SER A 1 346 ? -1.534 16.383 8.272 1.00 78.38 346 SER A O 1
ATOM 2783 N N . LYS A 1 347 ? -1.087 18.472 8.983 1.00 81.38 347 LYS A N 1
ATOM 2784 C CA . LYS A 1 347 ? 0.234 18.565 8.338 1.00 81.38 347 LYS A CA 1
ATOM 2785 C C . LYS A 1 347 ? 1.141 17.416 8.765 1.00 81.38 347 LYS A C 1
ATOM 2787 O O . LYS A 1 347 ? 1.321 17.154 9.951 1.00 81.38 347 LYS A O 1
ATOM 2792 N N . MET A 1 348 ? 1.763 16.788 7.774 1.00 75.50 348 MET A N 1
ATOM 2793 C CA . MET A 1 348 ? 2.717 15.719 8.012 1.00 75.50 348 MET A CA 1
ATOM 2794 C C . MET A 1 348 ? 4.011 16.281 8.607 1.00 75.50 348 MET A C 1
ATOM 2796 O O . MET A 1 348 ? 4.663 17.136 8.011 1.00 75.50 348 MET A O 1
ATOM 2800 N N . VAL A 1 349 ? 4.391 15.758 9.767 1.00 73.69 349 VAL A N 1
ATOM 2801 C CA . VAL A 1 349 ? 5.674 15.988 10.422 1.00 73.69 349 VAL A CA 1
ATOM 2802 C C . VAL A 1 349 ? 6.347 14.621 10.580 1.00 73.69 349 VAL A C 1
ATOM 2804 O O . VAL A 1 349 ? 5.834 13.766 11.312 1.00 73.69 349 VAL A O 1
ATOM 2807 N N . PRO A 1 350 ? 7.466 14.367 9.876 1.00 64.31 350 PRO A N 1
ATOM 2808 C CA . PRO A 1 350 ? 8.173 13.095 9.960 1.00 64.31 350 PRO A CA 1
ATOM 2809 C C . PRO A 1 350 ? 8.511 12.724 11.406 1.00 64.31 350 PRO A C 1
ATOM 2811 O O . PRO A 1 350 ? 9.006 13.550 12.166 1.00 64.31 350 PRO A O 1
ATOM 2814 N N . GLY A 1 351 ? 8.232 11.477 11.788 1.00 61.84 351 GLY A N 1
ATOM 2815 C CA . GLY A 1 351 ? 8.499 10.967 13.139 1.00 61.84 351 GLY A CA 1
ATOM 2816 C C . GLY A 1 351 ? 7.511 11.413 14.224 1.00 61.84 351 GLY A C 1
ATOM 2817 O O . GLY A 1 351 ? 7.542 10.835 15.302 1.00 61.84 351 GLY A O 1
ATOM 2818 N N . VAL A 1 352 ? 6.618 12.367 13.939 1.00 70.81 352 VAL A N 1
ATOM 2819 C CA . VAL A 1 352 ? 5.614 12.876 14.893 1.00 70.81 352 VAL A CA 1
ATOM 2820 C C . VAL A 1 352 ? 4.201 12.469 14.478 1.00 70.81 352 VAL A C 1
ATOM 2822 O O . VAL A 1 352 ? 3.399 12.049 15.308 1.00 70.81 352 VAL A O 1
ATOM 2825 N N . SER A 1 353 ? 3.878 12.533 13.182 1.00 83.50 353 SER A N 1
ATOM 2826 C CA . SER A 1 353 ? 2.519 12.238 12.729 1.00 83.50 353 SER A CA 1
ATOM 2827 C C . SER A 1 353 ? 2.152 10.762 12.933 1.00 83.50 353 SER A C 1
ATOM 2829 O O . SER A 1 353 ? 2.701 9.853 12.295 1.00 83.50 353 SER A O 1
ATOM 2831 N N . CYS A 1 354 ? 1.164 10.537 13.792 1.00 91.88 354 CYS A N 1
ATOM 2832 C CA . CYS A 1 354 ? 0.565 9.241 14.074 1.00 91.88 354 CYS A CA 1
ATOM 2833 C C . CYS A 1 354 ? -0.950 9.274 13.836 1.00 91.88 354 CYS A C 1
ATOM 2835 O O . CYS A 1 354 ? -1.557 10.336 13.747 1.00 91.88 354 CYS A O 1
ATOM 2837 N N . VAL A 1 355 ? -1.557 8.100 13.691 1.00 95.12 355 VAL A N 1
ATOM 2838 C CA . VAL A 1 355 ? -3.004 7.935 13.863 1.00 95.12 355 VAL A CA 1
ATOM 2839 C C . VAL A 1 355 ? -3.283 7.461 15.280 1.00 95.12 355 VAL A C 1
ATOM 2841 O O . VAL A 1 355 ? -2.456 6.762 15.873 1.00 95.12 355 VAL A O 1
ATOM 2844 N N . ILE A 1 356 ? -4.466 7.792 15.791 1.00 97.06 356 ILE A N 1
ATOM 2845 C CA . ILE A 1 356 ? -4.973 7.219 17.033 1.00 97.06 356 ILE A CA 1
ATOM 2846 C C . ILE A 1 356 ? -5.896 6.079 16.643 1.00 97.06 356 ILE A C 1
ATOM 2848 O O . ILE A 1 356 ? -6.859 6.284 15.910 1.00 97.06 356 ILE A O 1
ATOM 2852 N N . GLN A 1 357 ? -5.603 4.874 17.102 1.00 97.19 357 GLN A N 1
ATOM 2853 C CA . GLN A 1 357 ? -6.395 3.698 16.776 1.00 97.19 357 GLN A CA 1
ATOM 2854 C C . GLN A 1 357 ? -6.969 3.102 18.054 1.00 97.19 357 GLN A C 1
ATOM 2856 O O . GLN A 1 357 ? -6.294 3.093 19.087 1.00 97.19 357 GLN A O 1
ATOM 2861 N N . ARG A 1 358 ? -8.207 2.601 17.998 1.00 97.00 358 ARG A N 1
ATOM 2862 C CA . ARG A 1 358 ? -8.760 1.822 19.107 1.00 97.00 358 ARG A CA 1
ATOM 2863 C C . ARG A 1 358 ? -7.844 0.630 19.379 1.00 97.00 358 ARG A C 1
ATOM 2865 O O . ARG A 1 358 ? -7.458 -0.098 18.464 1.00 97.00 358 ARG A O 1
ATOM 2872 N N . ARG A 1 359 ? -7.508 0.423 20.647 1.00 96.25 359 ARG A N 1
ATOM 2873 C CA . ARG A 1 359 ? -6.786 -0.761 21.096 1.00 96.25 359 ARG A CA 1
ATOM 2874 C C . ARG A 1 359 ? -7.687 -1.983 20.930 1.00 96.25 359 ARG A C 1
ATOM 2876 O O . ARG A 1 359 ? -8.806 -2.016 21.441 1.00 96.25 359 ARG A O 1
ATOM 2883 N N . ILE A 1 360 ? -7.177 -2.987 20.228 1.00 95.25 360 ILE A N 1
ATOM 2884 C CA . ILE A 1 360 ? -7.778 -4.319 20.181 1.00 95.25 360 ILE A CA 1
ATOM 2885 C C . ILE A 1 360 ? -7.227 -5.117 21.360 1.00 95.25 360 ILE A C 1
ATOM 2887 O O . ILE A 1 360 ? -6.011 -5.131 21.556 1.00 95.25 360 ILE A O 1
ATOM 2891 N N . MET A 1 361 ? -8.103 -5.777 22.116 1.00 93.12 361 MET A N 1
ATOM 2892 C CA . MET A 1 361 ? -7.716 -6.779 23.111 1.00 93.12 361 MET A CA 1
ATOM 2893 C C . MET A 1 361 ? -7.849 -8.153 22.457 1.00 93.12 361 MET A C 1
ATOM 2895 O O . MET A 1 361 ? -8.976 -8.605 22.248 1.00 93.12 361 MET A O 1
ATOM 2899 N N . PRO A 1 362 ? -6.737 -8.791 22.047 1.00 92.56 362 PRO A N 1
ATOM 2900 C CA . PRO A 1 362 ? -6.830 -10.028 21.298 1.00 92.56 362 PRO A CA 1
ATOM 2901 C C . PRO A 1 362 ? -7.396 -11.154 22.159 1.00 92.56 362 PRO A C 1
ATOM 2903 O O . PRO A 1 362 ? -7.069 -11.258 23.340 1.00 92.56 362 PRO A O 1
ATOM 2906 N N . ARG A 1 363 ? -8.185 -12.034 21.543 1.00 92.31 363 ARG A N 1
ATOM 2907 C CA . ARG A 1 363 ? -8.555 -13.319 22.136 1.00 92.31 363 ARG A CA 1
ATOM 2908 C C . ARG A 1 363 ? -7.286 -14.124 22.417 1.00 92.31 363 ARG A C 1
ATOM 2910 O O . ARG A 1 363 ? -6.393 -14.206 21.570 1.00 92.31 363 ARG A O 1
ATOM 2917 N N . GLU A 1 364 ? -7.207 -14.720 23.600 1.00 91.00 364 GLU A N 1
ATOM 2918 C CA . GLU A 1 364 ? -6.071 -15.554 23.981 1.00 91.00 364 GLU A CA 1
ATOM 2919 C C . GLU A 1 364 ? -6.245 -16.985 23.458 1.00 91.00 364 GLU A C 1
ATOM 2921 O O . GLU A 1 364 ? -7.313 -17.589 23.572 1.00 91.00 364 GLU A O 1
ATOM 2926 N N . TYR A 1 365 ? -5.170 -17.545 22.901 1.00 89.69 365 TYR A N 1
ATOM 2927 C CA . TYR A 1 365 ? -5.126 -18.924 22.421 1.00 89.69 365 TYR A CA 1
ATOM 2928 C C . TYR A 1 365 ? -3.985 -19.673 23.104 1.00 89.69 365 TYR A C 1
ATOM 2930 O O . TYR A 1 365 ? -2.893 -19.137 23.298 1.00 89.69 365 TYR A O 1
ATOM 2938 N N . ASN A 1 366 ? -4.211 -20.947 23.418 1.00 89.75 366 ASN A N 1
ATOM 2939 C CA . ASN A 1 366 ? -3.160 -21.812 23.945 1.00 89.75 366 ASN A CA 1
ATOM 2940 C C . ASN A 1 366 ? -2.144 -22.130 22.840 1.00 89.75 366 ASN A C 1
ATOM 2942 O O . ASN A 1 366 ? -2.480 -22.783 21.852 1.00 89.75 366 ASN A O 1
ATOM 2946 N N . LEU A 1 367 ? -0.894 -21.702 23.022 1.00 84.62 367 LEU A N 1
ATOM 2947 C CA . LEU A 1 367 ? 0.195 -21.943 22.075 1.00 84.62 367 LEU A CA 1
ATOM 2948 C C . LEU A 1 367 ? 1.215 -22.927 22.654 1.00 84.62 367 LEU A C 1
ATOM 2950 O O . LEU A 1 367 ? 1.705 -22.754 23.769 1.00 84.62 367 LEU A O 1
ATOM 2954 N N . VAL A 1 368 ? 1.596 -23.935 21.865 1.00 81.88 368 VAL A N 1
ATOM 2955 C CA . VAL A 1 368 ? 2.744 -24.795 22.184 1.00 81.88 368 VAL A CA 1
ATOM 2956 C C . VAL A 1 368 ? 4.000 -24.126 21.644 1.00 81.88 368 VAL A C 1
ATOM 2958 O O . VAL A 1 368 ? 4.361 -24.273 20.477 1.00 81.88 368 VAL A O 1
ATOM 2961 N N . LEU A 1 369 ? 4.666 -23.365 22.503 1.00 80.19 369 LEU A N 1
ATOM 2962 C CA . LEU A 1 369 ? 5.948 -22.751 22.184 1.00 80.19 369 LEU A CA 1
ATOM 2963 C C . LEU A 1 369 ? 7.074 -23.717 22.556 1.00 80.19 369 LEU A C 1
ATOM 2965 O O . LEU A 1 369 ? 7.072 -24.319 23.631 1.00 80.19 369 LEU A O 1
ATOM 2969 N N . LYS A 1 370 ? 8.074 -23.862 21.682 1.00 73.19 370 LYS A N 1
ATOM 2970 C CA . LYS A 1 370 ? 9.311 -24.550 22.059 1.00 73.19 370 LYS A CA 1
ATOM 2971 C C . LYS A 1 370 ? 9.950 -23.743 23.188 1.00 73.19 370 LYS A C 1
ATOM 2973 O O . LYS A 1 370 ? 10.167 -22.545 23.019 1.00 73.19 370 LYS A O 1
ATOM 2978 N N . ALA A 1 371 ? 10.244 -24.376 24.324 1.00 59.53 371 ALA A N 1
ATOM 2979 C CA . ALA A 1 371 ? 10.971 -23.718 25.403 1.00 59.53 371 ALA A CA 1
ATOM 2980 C C . ALA A 1 371 ? 12.298 -23.188 24.840 1.00 59.53 371 ALA A C 1
ATOM 2982 O O . ALA A 1 371 ? 13.183 -23.967 24.475 1.00 59.53 371 ALA A O 1
ATOM 2983 N N . ASN A 1 372 ? 12.424 -21.868 24.715 1.00 53.00 372 ASN A N 1
ATOM 2984 C CA . ASN A 1 372 ? 13.699 -21.271 24.368 1.00 53.00 372 ASN A CA 1
ATOM 2985 C C . ASN A 1 372 ? 14.635 -21.475 25.561 1.00 53.00 372 ASN A C 1
ATOM 2987 O O . ASN A 1 372 ? 14.357 -21.028 26.674 1.00 53.00 372 ASN A O 1
ATOM 2991 N N . LEU A 1 373 ? 15.751 -22.165 25.326 1.00 48.22 373 LEU A N 1
ATOM 2992 C CA . LEU A 1 373 ? 16.908 -22.118 26.209 1.00 48.22 373 LEU A CA 1
ATOM 2993 C C . LEU A 1 373 ? 17.298 -20.643 26.403 1.00 48.22 373 LEU A C 1
ATOM 2995 O O . LEU A 1 373 ? 17.832 -20.026 25.490 1.00 48.22 373 LEU A O 1
ATOM 2999 N N . ARG A 1 374 ? 17.025 -20.136 27.612 1.00 40.12 374 ARG A N 1
ATOM 3000 C CA . ARG A 1 374 ? 17.512 -18.892 28.232 1.00 40.12 374 ARG A CA 1
ATOM 3001 C C . ARG A 1 374 ? 17.196 -17.575 27.508 1.00 40.12 374 ARG A C 1
ATOM 3003 O O . ARG A 1 374 ? 17.931 -17.147 26.628 1.00 40.12 374 ARG A O 1
ATOM 3010 N N . TRP A 1 375 ? 16.235 -16.840 28.067 1.00 38.31 375 TRP A N 1
ATOM 3011 C CA . TRP A 1 375 ? 16.373 -15.394 28.257 1.00 38.31 375 TRP A CA 1
ATOM 3012 C C . TRP A 1 375 ? 16.220 -15.104 29.757 1.00 38.31 375 TRP A C 1
ATOM 3014 O O . TRP A 1 375 ? 15.221 -15.465 30.368 1.00 38.31 375 TRP A O 1
ATOM 3024 N N . PHE A 1 376 ? 17.310 -14.585 30.320 1.00 36.59 376 PHE A N 1
ATOM 3025 C CA . PHE A 1 376 ? 17.624 -14.232 31.705 1.00 36.59 376 PHE A CA 1
ATOM 3026 C C . PHE A 1 376 ? 16.447 -14.039 32.678 1.00 36.59 376 PHE A C 1
ATOM 3028 O O . PHE A 1 376 ? 15.744 -13.033 32.656 1.00 36.59 376 PHE A O 1
ATOM 3035 N N . THR A 1 377 ? 16.350 -14.960 33.638 1.00 40.12 377 THR A N 1
ATOM 3036 C CA . THR A 1 377 ? 16.228 -14.570 35.043 1.00 40.12 377 THR A CA 1
ATOM 3037 C C . THR A 1 377 ? 17.542 -13.911 35.442 1.00 40.12 377 THR A C 1
ATOM 3039 O O . THR A 1 377 ? 18.575 -14.559 35.326 1.00 40.12 377 THR A O 1
ATOM 3042 N N . ASP A 1 378 ? 17.490 -12.647 35.838 1.00 36.22 378 ASP A N 1
ATOM 3043 C CA . ASP A 1 378 ? 18.287 -12.094 36.935 1.00 36.22 378 ASP A CA 1
ATOM 3044 C C . ASP A 1 378 ? 17.593 -10.790 37.355 1.00 36.22 378 ASP A C 1
ATOM 3046 O O . ASP A 1 378 ? 17.825 -9.707 36.818 1.00 36.22 378 ASP A O 1
ATOM 3050 N N . ARG A 1 379 ? 16.638 -10.938 38.276 1.00 34.78 379 ARG A N 1
ATOM 3051 C CA . ARG A 1 379 ? 16.353 -9.927 39.291 1.00 34.78 379 ARG A CA 1
ATOM 3052 C C . ARG A 1 379 ? 16.754 -10.566 40.612 1.00 34.78 379 ARG A C 1
ATOM 3054 O O . ARG A 1 379 ? 15.991 -11.376 41.129 1.00 34.78 379 ARG A O 1
ATOM 3061 N N . ASP A 1 380 ? 17.941 -10.209 41.075 1.00 34.59 380 ASP A N 1
ATOM 3062 C CA . ASP A 1 380 ? 18.166 -9.892 42.483 1.00 34.59 380 ASP A CA 1
ATOM 3063 C C . ASP A 1 380 ? 18.311 -8.370 42.581 1.00 34.59 380 ASP A C 1
ATOM 3065 O O . ASP A 1 380 ? 19.029 -7.796 41.723 1.00 34.59 380 ASP A O 1
#